Protein AF-A0A942H7T2-F1 (afdb_monomer_lite)

pLDDT: mean 73.21, std 18.96, range [24.42, 98.06]

Foldseek 3Di:
DDDPPPPPPQPADDDADDQDDPVQLQQAADFDDFDKAWAKEFAAEQAWKDWWWGHNNRHTDDDPDTAGHGGMDIDIDGARTKTFIAGPPVRRGQHIDGGHNSRRYYYGHYHDDDDDDDDDDDDDDDDDDDDDDDQDDADDDQEPQAKASHKADAPRWHAAPQNQKTWHCYPQQKTFIAGNVRHGFFICVVPFVVSSQFDIWGQHQQFKIFTAGPVRHTRDIFDFHTHGTWTWHQAPQRKIFTAHPVGFTRGIRVRDRDGFDAQQDLDACWDWDDAAPQFDGWTFHVVQTEIETEHPPDDSSNVSSLRSVVVVQLVFFAPLQRSVLQRQAYEYEYAPDFPVSVCPGPVNVPDDDDPVSRWPLVQCADADQRYTGHYCLLDQDAQRWDDDVVGDDTRRRGHHCLRSQLSVQLNSCNRPPVVPQCVQQPDPDHSSSSRSVLRSVQQRHTDDDHDPVSVVVVVNGGVHYHHHGSPNRDD

Secondary structure (DSSP, 8-state):
-----------------PPPPHHHHT-----SSS-EEEEEEEEESSS-EEEEEB-TTSPBPP---EE-TT-EEEEEEETT-EEEEEETTT--EEEEEE--TT--EEEEEPPPPPPP----PPPPPPPP-----PPPPPP---SSSBPTTEEEPBT-EEE-TTSSEEEEE-TTS-EEEEETT--EEEEGGGT-TTGGGEEEEEEETTTEEEEEETTS-EEEE--S---TT-EEEE-TTS-EEEE-TTS-EEEETTS--SPPEE---SS-S-EE-PPPTT--EEEE-SSS--EEEE-SS--HHHHHHHHHHHHHHHTTB-TTS-GGGGTT-EEEEE-S--HHHHTTSTTTTTS---TT--SGGGGGEEE-SSEEEEEGGGSS-SSEE-S-TT---EE-PPP-SHHHHHHHHHHHHHHHTHHHHHHHS-SSS-HHHHHHHHHHHHTT-SS----HHHHHHHHHHBSS---EE-TT---

Radius of gyration: 29.01 Å; chains: 1; bounding box: 84×55×88 Å

Sequence (475 aa):
MKPIFFALSVVAITVAIGSPTAAQQNVCSKDIDGKEVNLKVVNKTDKPFTVNWVDPQCKEGKSDQQIAPGATFEGVSYNGHAFRVREVGTNRLLQVIVANPSNPVTIVNAAPTAAVRPPSTPPPTPAASPAGRPSPPAVGATKFPIPAGTTLKRGVKYLSSSGNHHLIFADDGNLVVKTKGDQFIWGLNLVSKNFSQSDRVEVLPEGRIAVYDAKGKALWTSSGNPAPNATLNLTFSGVLQLVSATGEILWSSDGILAASLRVFIDKPNAKPCTPEPGWVKCLELPDPTIKIMGSRAVTQSAMNGVANIYTEITKRFGPKYPRSQFNGFKIYLTNGEPWSELRKLSAIAVRPEKPYETSDDFYRGFGGADTLWITEQMICKTGVKTRNETGIIPDNQARTLDQVVHEFGHSIDFKYISDQTMNLFGGAISPVEGFAYGIQFWFGAPGGTLTPKQEAVLKELFTSRATFSCEGYRP

Structure (mmCIF, N/CA/C/O backbone):
data_AF-A0A942H7T2-F1
#
_entry.id   AF-A0A942H7T2-F1
#
loop_
_atom_site.group_PDB
_atom_site.id
_atom_site.type_symbol
_atom_site.label_atom_id
_atom_site.label_alt_id
_atom_site.label_comp_id
_atom_site.label_asym_id
_atom_site.label_entity_id
_atom_site.label_seq_id
_atom_site.pdbx_PDB_ins_code
_atom_site.Cartn_x
_atom_site.Cartn_y
_atom_site.Cartn_z
_atom_site.occupancy
_atom_site.B_iso_or_equiv
_atom_site.auth_seq_id
_atom_site.auth_comp_id
_atom_site.auth_asym_id
_atom_site.auth_atom_id
_atom_site.pdbx_PDB_model_num
ATOM 1 N N . MET A 1 1 ? 43.640 22.413 56.484 1.00 39.12 1 MET A N 1
ATOM 2 C CA . MET A 1 1 ? 42.374 22.611 55.740 1.00 39.12 1 MET A CA 1
ATOM 3 C C . MET A 1 1 ? 41.624 21.285 55.761 1.00 39.12 1 MET A C 1
ATOM 5 O O . MET A 1 1 ? 42.219 20.292 55.368 1.00 39.12 1 MET A O 1
ATOM 9 N N . LYS A 1 2 ? 40.396 21.223 56.297 1.00 26.64 2 LYS A N 1
ATOM 10 C CA . LYS A 1 2 ? 39.568 19.999 56.242 1.00 26.64 2 LYS A CA 1
ATOM 11 C C . LYS A 1 2 ? 38.756 20.009 54.939 1.00 26.64 2 LYS A C 1
ATOM 13 O O . LYS A 1 2 ? 38.276 21.086 54.584 1.00 26.64 2 LYS A O 1
ATOM 18 N N . PRO A 1 3 ? 38.580 18.874 54.240 1.00 26.59 3 PRO A N 1
ATOM 19 C CA . PRO A 1 3 ? 37.720 18.830 53.067 1.00 26.59 3 PRO A CA 1
ATOM 20 C C . PRO A 1 3 ? 36.269 19.017 53.513 1.00 26.59 3 PRO A C 1
ATOM 22 O O . PRO A 1 3 ? 35.734 18.217 54.283 1.00 26.59 3 PRO A O 1
ATOM 25 N N . ILE A 1 4 ? 35.637 20.088 53.036 1.00 25.02 4 ILE A N 1
ATOM 26 C CA . ILE A 1 4 ? 34.194 20.278 53.169 1.00 25.02 4 ILE A CA 1
ATOM 27 C C . ILE A 1 4 ? 33.548 19.313 52.178 1.00 25.02 4 ILE A C 1
ATOM 29 O O . ILE A 1 4 ? 33.371 19.632 51.003 1.00 25.02 4 ILE A O 1
ATOM 33 N N . PHE A 1 5 ? 33.226 18.108 52.646 1.00 25.69 5 PHE A N 1
ATOM 34 C CA . PHE A 1 5 ? 32.309 17.240 51.925 1.00 25.69 5 PHE A CA 1
ATOM 35 C C . PHE A 1 5 ? 30.937 17.910 51.937 1.00 25.69 5 PHE A C 1
ATOM 37 O O . PHE A 1 5 ? 30.231 17.887 52.945 1.00 25.69 5 PHE A O 1
ATOM 44 N N . PHE A 1 6 ? 30.560 18.504 50.804 1.00 24.42 6 PHE A N 1
ATOM 45 C CA . PHE A 1 6 ? 29.162 18.787 50.515 1.00 24.42 6 PHE A CA 1
ATOM 46 C C . PHE A 1 6 ? 28.423 17.449 50.485 1.00 24.42 6 PHE A C 1
ATOM 48 O O . PHE A 1 6 ? 28.433 16.736 49.481 1.00 24.42 6 PHE A O 1
ATOM 55 N N . ALA A 1 7 ? 27.795 17.099 51.607 1.00 25.19 7 ALA A N 1
ATOM 56 C CA . ALA A 1 7 ? 26.774 16.072 51.635 1.00 25.19 7 ALA A CA 1
ATOM 57 C C . ALA A 1 7 ? 25.616 16.576 50.768 1.00 25.19 7 ALA A C 1
ATOM 59 O O . ALA A 1 7 ? 24.799 17.388 51.204 1.00 25.19 7 ALA A O 1
ATOM 60 N N . LEU A 1 8 ? 25.595 16.140 49.509 1.00 25.42 8 LEU A N 1
ATOM 61 C CA . LEU A 1 8 ? 24.497 16.404 48.596 1.00 25.42 8 LEU A CA 1
ATOM 62 C C . LEU A 1 8 ? 23.295 15.596 49.098 1.00 25.42 8 LEU A C 1
ATOM 64 O O . LEU A 1 8 ? 23.118 14.435 48.733 1.00 25.42 8 LEU A O 1
ATOM 68 N N . SER A 1 9 ? 22.511 16.188 50.001 1.00 24.77 9 SER A N 1
ATOM 69 C CA . SER A 1 9 ? 21.274 15.597 50.507 1.00 24.77 9 SER A CA 1
ATOM 70 C C . SER A 1 9 ? 20.309 15.398 49.345 1.00 24.77 9 SER A C 1
ATOM 72 O O . SER A 1 9 ? 19.598 16.321 48.952 1.00 24.77 9 SER A O 1
ATOM 74 N N . VAL A 1 10 ? 20.296 14.189 48.783 1.00 32.25 10 VAL A N 1
ATOM 75 C CA . VAL A 1 10 ? 19.333 13.787 47.758 1.00 32.25 10 VAL A CA 1
ATOM 76 C C . VAL A 1 10 ? 17.954 13.784 48.409 1.00 32.25 10 VAL A C 1
ATOM 78 O O . VAL A 1 10 ? 17.618 12.881 49.177 1.00 32.25 10 VAL A O 1
ATOM 81 N N . VAL A 1 11 ? 17.158 14.815 48.120 1.00 30.56 11 VAL A N 1
ATOM 82 C CA . VAL A 1 11 ? 15.783 14.942 48.610 1.00 30.56 11 VAL A CA 1
ATOM 83 C C . VAL A 1 11 ? 14.908 13.934 47.866 1.00 30.56 11 VAL A C 1
ATOM 85 O O . VAL A 1 11 ? 14.294 14.226 46.844 1.00 30.56 11 VAL A O 1
ATOM 88 N N . ALA A 1 12 ? 14.864 12.705 48.378 1.00 34.78 12 ALA A N 1
ATOM 89 C CA . ALA A 1 12 ? 13.998 11.660 47.856 1.00 34.78 12 ALA A CA 1
ATOM 90 C C . ALA A 1 12 ? 12.530 11.971 48.200 1.00 34.78 12 ALA A C 1
ATOM 92 O O . ALA A 1 12 ? 12.040 11.633 49.281 1.00 34.78 12 ALA A O 1
ATOM 93 N N . ILE A 1 13 ? 11.812 12.613 47.272 1.00 37.62 13 ILE A N 1
ATOM 94 C CA . ILE A 1 13 ? 10.372 12.850 47.421 1.00 37.62 13 ILE A CA 1
ATOM 95 C C . ILE A 1 13 ? 9.653 11.498 47.434 1.00 37.62 13 ILE A C 1
ATOM 97 O O . ILE A 1 13 ? 9.608 10.779 46.435 1.00 37.62 13 ILE A O 1
ATOM 101 N N . THR A 1 14 ? 9.068 11.162 48.582 1.00 34.22 14 THR A N 1
ATOM 102 C CA . THR A 1 14 ? 8.287 9.937 48.766 1.00 34.22 14 THR A CA 1
ATOM 103 C C . THR A 1 14 ? 6.814 10.249 48.526 1.00 34.22 14 THR A C 1
ATOM 105 O O . THR A 1 14 ? 6.159 10.849 49.374 1.00 34.22 14 THR A O 1
ATOM 108 N N . VAL A 1 15 ? 6.286 9.849 47.367 1.00 39.81 15 VAL A N 1
ATOM 109 C CA . VAL A 1 15 ? 4.854 9.964 47.044 1.00 39.81 15 VAL A CA 1
ATOM 110 C C . VAL A 1 15 ? 4.187 8.607 47.278 1.00 39.81 15 VAL A C 1
ATOM 112 O O . VAL A 1 15 ? 4.635 7.590 46.749 1.00 39.81 15 VAL A O 1
ATOM 115 N N . ALA A 1 16 ? 3.124 8.575 48.084 1.00 35.59 16 ALA A N 1
ATOM 116 C CA . ALA A 1 16 ? 2.283 7.388 48.236 1.00 35.59 16 ALA A CA 1
ATOM 117 C C . ALA A 1 16 ? 1.338 7.251 47.028 1.00 35.59 16 ALA A C 1
ATOM 119 O O . ALA A 1 16 ? 0.825 8.258 46.536 1.00 35.59 16 ALA A O 1
ATOM 120 N N . ILE A 1 17 ? 1.077 6.023 46.556 1.00 46.84 17 ILE A N 1
ATOM 121 C CA . ILE A 1 17 ? 0.193 5.810 45.398 1.00 46.84 17 ILE A CA 1
ATOM 122 C C . ILE A 1 17 ? -1.268 6.106 45.772 1.00 46.84 17 ILE A C 1
ATOM 124 O O . ILE A 1 17 ? -2.010 5.229 46.212 1.00 46.84 17 ILE A O 1
ATOM 128 N N . GLY A 1 18 ? -1.704 7.331 45.489 1.00 41.47 18 GLY A N 1
ATOM 129 C CA . GLY A 1 18 ? -3.031 7.557 44.926 1.00 41.47 18 GLY A CA 1
ATOM 130 C C . GLY A 1 18 ? -2.991 7.293 43.418 1.00 41.47 18 GLY A C 1
ATOM 131 O O . GLY A 1 18 ? -1.962 7.513 42.780 1.00 41.47 18 GLY A O 1
ATOM 132 N N . SER A 1 19 ? -4.099 6.837 42.823 1.00 45.25 19 SER A N 1
ATOM 133 C CA . SER A 1 19 ? -4.188 6.783 41.354 1.00 45.25 19 SER A CA 1
ATOM 134 C C . SER A 1 19 ? -4.001 8.203 40.799 1.00 45.25 19 SER A C 1
ATOM 136 O O . SER A 1 19 ? -4.727 9.095 41.249 1.00 45.25 19 SER A O 1
ATOM 138 N N . PRO A 1 20 ? -3.058 8.452 39.867 1.00 48.50 20 PRO A N 1
ATOM 139 C CA . PRO A 1 20 ? -2.760 9.807 39.415 1.00 48.50 20 PRO A CA 1
ATOM 140 C C . PRO A 1 20 ? -4.016 10.451 38.830 1.00 48.50 20 PRO A C 1
ATOM 142 O O . PRO A 1 20 ? -4.708 9.851 38.003 1.00 48.50 20 PRO A O 1
ATOM 145 N N . THR A 1 21 ? -4.316 11.670 39.275 1.00 44.97 21 THR A N 1
ATOM 146 C CA . THR A 1 21 ? -5.516 12.409 38.858 1.00 44.97 21 THR A CA 1
ATOM 147 C C . THR A 1 21 ? -5.516 12.652 37.347 1.00 44.97 21 THR A C 1
ATOM 149 O O . THR A 1 21 ? -4.459 12.686 36.716 1.00 44.97 21 THR A O 1
ATOM 152 N N . ALA A 1 22 ? -6.688 12.870 36.743 1.00 40.97 22 ALA A N 1
ATOM 153 C CA . ALA A 1 22 ? -6.800 13.087 35.294 1.00 40.97 22 ALA A CA 1
ATOM 154 C C . ALA A 1 22 ? -5.905 14.238 34.774 1.00 40.97 22 ALA A C 1
ATOM 156 O O . ALA A 1 22 ? -5.401 14.165 33.656 1.00 40.97 22 ALA A O 1
ATOM 157 N N . ALA A 1 23 ? -5.645 15.256 35.603 1.00 38.06 23 ALA A N 1
ATOM 158 C CA . ALA A 1 23 ? -4.698 16.329 35.301 1.00 38.06 23 ALA A CA 1
ATOM 159 C C . ALA A 1 23 ? -3.234 15.844 35.257 1.00 38.06 23 ALA A C 1
ATOM 161 O O . ALA A 1 23 ? -2.486 16.226 34.364 1.00 38.06 23 ALA A O 1
ATOM 162 N N . GLN A 1 24 ? -2.829 14.961 36.177 1.00 46.41 24 GLN A N 1
ATOM 163 C CA . GLN A 1 24 ? -1.470 14.404 36.239 1.00 46.41 24 GLN A CA 1
ATOM 164 C C . GLN A 1 24 ? -1.191 13.381 35.127 1.00 46.41 24 GLN A C 1
ATOM 166 O O . GLN A 1 24 ? -0.054 13.253 34.684 1.00 46.41 24 GLN A O 1
ATOM 171 N N . GLN A 1 25 ? -2.211 12.670 34.635 1.00 53.34 25 GLN A N 1
ATOM 172 C CA . GLN A 1 25 ? -2.051 11.719 33.523 1.00 53.34 25 GLN A CA 1
ATOM 173 C C . GLN A 1 25 ? -1.730 12.415 32.187 1.00 53.34 25 GLN A C 1
ATOM 175 O O . GLN A 1 25 ? -1.065 11.828 31.330 1.00 53.34 25 GLN A O 1
ATOM 180 N N . ASN A 1 26 ? -2.158 13.671 32.033 1.00 61.78 26 ASN A N 1
ATOM 181 C CA . ASN A 1 26 ? -1.978 14.490 30.833 1.00 61.78 26 ASN A CA 1
ATOM 182 C C . ASN A 1 26 ? -0.730 15.392 30.887 1.00 61.78 26 ASN A C 1
ATOM 184 O O . ASN A 1 26 ? -0.653 16.358 30.137 1.00 61.78 26 ASN A O 1
ATOM 188 N N . VAL A 1 27 ? 0.249 15.104 31.750 1.00 70.81 27 VAL A N 1
ATOM 189 C CA . VAL A 1 27 ? 1.543 15.802 31.705 1.00 70.81 27 VAL A CA 1
ATOM 190 C C . VAL A 1 27 ? 2.332 15.315 30.486 1.00 70.81 27 VAL A C 1
ATOM 192 O O . VAL A 1 27 ? 2.527 14.112 30.299 1.00 70.81 27 VAL A O 1
ATOM 195 N N . CYS A 1 28 ? 2.745 16.264 29.651 1.00 78.75 28 CYS A N 1
ATOM 196 C CA . CYS A 1 28 ? 3.434 16.054 28.379 1.00 78.75 28 CYS A CA 1
ATOM 197 C C . CYS A 1 28 ? 4.862 16.586 28.487 1.00 78.75 28 CYS A C 1
ATOM 199 O O . CYS A 1 28 ? 5.133 17.473 29.300 1.00 78.75 28 CYS A O 1
ATOM 201 N N . SER A 1 29 ? 5.768 16.076 27.659 1.00 84.50 29 SER A N 1
ATOM 202 C CA . SER A 1 29 ? 7.163 16.508 27.709 1.00 84.50 29 SER A CA 1
ATOM 203 C C . SER A 1 29 ? 7.340 17.914 27.171 1.00 84.50 29 SER A C 1
ATOM 205 O O . SER A 1 29 ? 6.975 18.207 26.037 1.00 84.50 29 SER A O 1
ATOM 207 N N . LYS A 1 30 ? 7.963 18.785 27.954 1.00 79.31 30 LYS A N 1
ATOM 208 C CA . LYS A 1 30 ? 8.326 20.123 27.502 1.00 79.31 30 LYS A CA 1
ATOM 209 C C . LYS A 1 30 ? 9.809 20.303 27.734 1.00 79.31 30 LYS A C 1
ATOM 211 O O . LYS A 1 30 ? 10.250 20.154 28.862 1.00 79.31 30 LYS A O 1
ATOM 216 N N . ASP A 1 31 ? 10.560 20.625 26.689 1.00 74.94 31 ASP A N 1
ATOM 217 C CA . ASP A 1 31 ? 11.926 21.089 26.895 1.00 74.94 31 ASP A CA 1
ATOM 218 C C . ASP A 1 31 ? 11.871 22.469 27.568 1.00 74.94 31 ASP A C 1
ATOM 220 O O . ASP A 1 31 ? 11.201 23.385 27.075 1.00 74.94 31 ASP A O 1
ATOM 224 N N . ILE A 1 32 ? 12.465 22.572 28.757 1.00 70.69 32 ILE A N 1
ATOM 225 C CA . ILE A 1 32 ? 12.426 23.779 29.590 1.00 70.69 32 ILE A CA 1
ATOM 226 C C . ILE A 1 32 ? 13.629 24.681 29.306 1.00 70.69 32 ILE A C 1
ATOM 228 O O . ILE A 1 32 ? 13.464 25.899 29.247 1.00 70.69 32 ILE A O 1
ATOM 232 N N . ASP A 1 33 ? 14.824 24.105 29.159 1.00 68.06 33 ASP A N 1
ATOM 233 C CA . ASP A 1 33 ? 16.080 24.853 29.004 1.00 68.06 33 ASP A CA 1
ATOM 234 C C . ASP A 1 33 ? 17.197 24.101 28.250 1.00 68.06 33 ASP A C 1
ATOM 236 O O . ASP A 1 33 ? 18.354 24.520 28.305 1.00 68.06 33 ASP A O 1
ATOM 240 N N . GLY A 1 34 ? 16.881 23.001 27.556 1.00 63.09 34 GLY A N 1
ATOM 241 C CA . GLY A 1 34 ? 17.822 22.213 26.755 1.00 63.09 34 GLY A CA 1
ATOM 242 C C . GLY A 1 34 ? 18.879 21.450 27.559 1.00 63.09 34 GLY A C 1
ATOM 243 O O . GLY A 1 34 ? 19.778 20.854 26.968 1.00 63.09 34 GLY A O 1
ATOM 244 N N . LYS A 1 35 ? 18.819 21.475 28.899 1.00 66.44 35 LYS A N 1
ATOM 245 C CA . LYS A 1 35 ? 19.825 20.832 29.753 1.00 66.44 35 LYS A CA 1
ATOM 246 C C . LYS A 1 35 ? 19.535 19.359 29.968 1.00 66.44 35 LYS A C 1
ATOM 248 O O . LYS A 1 35 ? 18.402 18.969 30.260 1.00 66.44 35 LYS A O 1
ATOM 253 N N . GLU A 1 36 ? 20.597 18.564 29.921 1.00 65.00 36 GLU A N 1
ATOM 254 C CA . GLU A 1 36 ? 20.534 17.148 30.255 1.00 65.00 36 GLU A CA 1
ATOM 255 C C . GLU A 1 36 ? 20.285 16.918 31.756 1.00 65.00 36 GLU A C 1
ATOM 257 O O . GLU A 1 36 ? 20.769 17.647 32.625 1.00 65.00 36 GLU A O 1
ATOM 262 N N . VAL A 1 37 ? 19.520 15.870 32.060 1.00 67.56 37 VAL A N 1
ATOM 263 C CA . VAL A 1 37 ? 19.179 15.400 33.403 1.00 67.56 37 VAL A CA 1
ATOM 264 C C . VAL A 1 37 ? 19.418 13.897 33.463 1.00 67.56 37 VAL A C 1
ATOM 266 O O . VAL A 1 37 ? 18.807 13.128 32.720 1.00 67.56 37 VAL A O 1
ATOM 269 N N . ASN A 1 38 ? 20.264 13.474 34.399 1.00 66.88 38 ASN A N 1
ATOM 270 C CA . ASN A 1 38 ? 20.463 12.065 34.727 1.00 66.88 38 ASN A CA 1
ATOM 271 C C . ASN A 1 38 ? 19.308 11.590 35.616 1.00 66.88 38 ASN A C 1
ATOM 273 O O . ASN A 1 38 ? 19.302 11.855 36.818 1.00 66.88 38 ASN A O 1
ATOM 277 N N . LEU A 1 39 ? 18.321 10.919 35.025 1.00 78.81 39 LEU A N 1
ATOM 278 C CA . LEU A 1 39 ? 17.149 10.406 35.727 1.00 78.81 39 LEU A CA 1
ATOM 279 C C . LEU A 1 39 ? 17.437 9.017 36.312 1.00 78.81 39 LEU A C 1
ATOM 281 O O . LEU A 1 39 ? 17.854 8.109 35.593 1.00 78.81 39 LEU A O 1
ATOM 285 N N . LYS A 1 40 ? 17.135 8.837 37.600 1.00 72.00 40 LYS A N 1
ATOM 286 C CA . LYS A 1 40 ? 17.120 7.541 38.287 1.00 72.00 40 LYS A CA 1
ATOM 287 C C . LYS A 1 40 ? 15.722 7.229 38.820 1.00 72.00 40 LYS A C 1
ATOM 289 O O . LYS A 1 40 ? 15.141 8.048 39.532 1.00 72.00 40 LYS A O 1
ATOM 294 N N . VAL A 1 41 ? 15.183 6.048 38.514 1.00 78.19 41 VAL A N 1
ATOM 295 C CA . VAL A 1 41 ? 13.865 5.591 38.996 1.00 78.19 41 VAL A CA 1
ATOM 296 C C . VAL A 1 41 ? 14.006 4.244 39.699 1.00 78.19 41 VAL A C 1
ATOM 298 O O . VAL A 1 41 ? 14.322 3.241 39.062 1.00 78.19 41 VAL A O 1
ATOM 301 N N . VAL A 1 42 ? 13.776 4.219 41.013 1.00 74.31 42 VAL A N 1
ATOM 302 C CA . VAL A 1 42 ? 13.950 3.029 41.865 1.00 74.31 42 VAL A CA 1
ATOM 303 C C . VAL A 1 42 ? 12.623 2.290 42.031 1.00 74.31 42 VAL A C 1
ATOM 305 O O . VAL A 1 42 ? 11.633 2.887 42.469 1.00 74.31 42 VAL A O 1
ATOM 308 N N . ASN A 1 43 ? 12.604 0.988 41.739 1.00 84.38 43 ASN A N 1
ATOM 309 C CA . ASN A 1 43 ? 11.434 0.141 41.948 1.00 84.38 43 ASN A CA 1
ATOM 310 C C . ASN A 1 43 ? 11.378 -0.404 43.386 1.00 84.38 43 ASN A C 1
ATOM 312 O O . ASN A 1 43 ? 12.149 -1.285 43.757 1.00 84.38 43 ASN A O 1
ATOM 316 N N . LYS A 1 44 ? 10.431 0.088 44.192 1.00 76.12 44 LYS A N 1
ATOM 317 C CA . LYS A 1 44 ? 10.049 -0.462 45.507 1.00 76.12 44 LYS A CA 1
ATOM 318 C C . LYS A 1 44 ? 8.620 -1.028 45.513 1.00 76.12 44 LYS A C 1
ATOM 320 O O . LYS A 1 44 ? 7.954 -1.053 46.549 1.00 76.12 44 LYS A O 1
ATOM 325 N N . THR A 1 45 ? 8.130 -1.451 44.352 1.00 79.06 45 THR A N 1
ATOM 326 C CA . THR A 1 45 ? 6.911 -2.258 44.220 1.00 79.06 45 THR A CA 1
ATOM 327 C C . THR A 1 45 ? 7.254 -3.751 44.270 1.00 79.06 45 THR A C 1
ATOM 329 O O . THR A 1 45 ? 8.421 -4.133 44.206 1.00 79.06 45 THR A O 1
ATOM 332 N N . ASP A 1 46 ? 6.238 -4.602 44.376 1.00 80.69 46 ASP A N 1
ATOM 333 C CA . ASP A 1 46 ? 6.340 -6.065 44.348 1.00 80.69 46 ASP A CA 1
ATOM 334 C C . ASP A 1 46 ? 6.454 -6.651 42.925 1.00 80.69 46 ASP A C 1
ATOM 336 O O . ASP A 1 46 ? 6.658 -7.855 42.768 1.00 80.69 46 ASP A O 1
ATOM 340 N N . LYS A 1 47 ? 6.342 -5.821 41.876 1.00 76.25 47 LYS A N 1
ATOM 341 C CA . LYS A 1 47 ? 6.294 -6.253 40.469 1.00 76.25 47 LYS A CA 1
ATOM 342 C C . LYS A 1 47 ? 7.250 -5.463 39.571 1.00 76.25 47 LYS A C 1
ATOM 344 O O . LYS A 1 47 ? 7.618 -4.336 39.896 1.00 76.25 47 LYS A O 1
ATOM 349 N N . PRO A 1 48 ? 7.656 -6.005 38.412 1.00 73.25 48 PRO A N 1
ATOM 350 C CA . PRO A 1 48 ? 8.394 -5.222 37.432 1.00 73.25 48 PRO A CA 1
ATOM 351 C C . PRO A 1 48 ? 7.535 -4.100 36.821 1.00 73.25 48 PRO A C 1
ATOM 353 O O . PRO A 1 48 ? 6.327 -4.257 36.631 1.00 73.25 48 PRO A O 1
ATOM 356 N N . PHE A 1 49 ? 8.165 -2.979 36.466 1.00 89.94 49 PHE A N 1
ATOM 357 C CA . PHE A 1 49 ? 7.543 -1.902 35.683 1.00 89.94 49 PHE A CA 1
ATOM 358 C C . PHE A 1 49 ? 8.422 -1.457 34.512 1.00 89.94 49 PHE A C 1
ATOM 360 O O . PHE A 1 49 ? 9.629 -1.677 34.533 1.00 89.94 49 PHE A O 1
ATOM 367 N N . THR A 1 50 ? 7.850 -0.787 33.513 1.00 84.12 50 THR A N 1
ATOM 368 C CA . THR A 1 50 ? 8.612 -0.052 32.489 1.00 84.12 50 THR A CA 1
ATOM 369 C C . THR A 1 50 ? 8.588 1.447 32.787 1.00 84.12 50 THR A C 1
ATOM 371 O O . THR A 1 50 ? 7.630 1.961 33.371 1.00 84.12 50 THR A O 1
ATOM 374 N N . VAL A 1 51 ? 9.645 2.161 32.391 1.00 82.81 51 VAL A N 1
ATOM 375 C CA . VAL A 1 51 ? 9.698 3.632 32.416 1.00 82.81 51 VAL A CA 1
ATOM 376 C C . VAL A 1 51 ? 9.542 4.116 30.977 1.00 82.81 51 VAL A C 1
ATOM 378 O O . VAL A 1 51 ? 10.487 4.104 30.191 1.00 82.81 51 VAL A O 1
ATOM 381 N N . ASN A 1 52 ? 8.316 4.476 30.608 1.00 83.88 52 ASN A N 1
ATOM 382 C CA . ASN A 1 52 ? 7.954 4.871 29.252 1.00 83.88 52 ASN A CA 1
ATOM 383 C C . ASN A 1 52 ? 8.134 6.377 29.075 1.00 83.88 52 ASN A C 1
ATOM 385 O O . ASN A 1 52 ? 7.592 7.150 29.862 1.00 83.88 52 ASN A O 1
ATOM 389 N N . TRP A 1 53 ? 8.843 6.811 28.038 1.00 76.38 53 TRP A N 1
ATOM 390 C CA . TRP A 1 53 ? 8.918 8.232 27.698 1.00 76.38 53 TRP A CA 1
ATOM 391 C C . TRP A 1 53 ? 7.580 8.747 27.146 1.00 76.38 53 TRP A C 1
ATOM 393 O O . TRP A 1 53 ? 6.782 7.988 26.588 1.00 76.38 53 TRP A O 1
ATOM 403 N N . VAL A 1 54 ? 7.323 10.042 27.304 1.00 83.75 54 VAL A N 1
ATOM 404 C CA . VAL A 1 54 ? 6.153 10.734 26.750 1.00 83.75 54 VAL A CA 1
ATOM 405 C C . VAL A 1 54 ? 6.647 11.809 25.783 1.00 83.75 54 VAL A C 1
ATOM 407 O O . VAL A 1 54 ? 7.655 12.452 26.052 1.00 83.75 54 VAL A O 1
ATOM 410 N N . ASP A 1 55 ? 5.971 12.033 24.661 1.00 71.38 55 ASP A N 1
ATOM 411 C CA . ASP A 1 55 ? 6.331 13.103 23.723 1.00 71.38 55 ASP A CA 1
ATOM 412 C C . ASP A 1 55 ? 5.690 14.464 24.106 1.00 71.38 55 ASP A C 1
ATOM 414 O O . ASP A 1 55 ? 4.853 14.544 25.021 1.00 71.38 55 ASP A O 1
ATOM 418 N N . PRO A 1 56 ? 6.073 15.575 23.447 1.00 72.25 56 PRO A N 1
ATOM 419 C CA . PRO A 1 56 ? 5.435 16.877 23.660 1.00 72.25 56 PRO A CA 1
ATOM 420 C C . PRO A 1 56 ? 3.956 16.943 23.267 1.00 72.25 56 PRO A C 1
ATOM 422 O O . PRO A 1 56 ? 3.242 17.848 23.693 1.00 72.25 56 PRO A O 1
ATOM 425 N N . GLN A 1 57 ? 3.476 15.965 22.499 1.00 75.94 57 GLN A N 1
ATOM 426 C CA . GLN A 1 57 ? 2.079 15.756 22.126 1.00 75.94 57 GLN A CA 1
ATOM 427 C C . GLN A 1 57 ? 1.363 14.787 23.094 1.00 75.94 57 GLN A C 1
ATOM 429 O O . GLN A 1 57 ? 0.264 14.305 22.811 1.00 75.94 57 GLN A O 1
ATOM 434 N N . CYS A 1 58 ? 1.955 14.543 24.273 1.00 68.06 58 CYS A N 1
ATOM 435 C CA . CYS A 1 58 ? 1.407 13.763 25.386 1.00 68.06 58 CYS A CA 1
ATOM 436 C C . CYS A 1 58 ? 1.262 12.252 25.110 1.00 68.06 58 CYS A C 1
ATOM 438 O O . CYS A 1 58 ? 0.676 11.523 25.927 1.00 68.06 58 CYS A O 1
ATOM 440 N N . LYS A 1 59 ? 1.787 11.761 23.981 1.00 76.81 59 LYS A N 1
ATOM 441 C CA . LYS A 1 59 ? 1.748 10.358 23.558 1.00 76.81 59 LYS A CA 1
ATOM 442 C C . LYS A 1 59 ? 2.842 9.576 24.272 1.00 76.81 59 LYS A C 1
ATOM 444 O O . LYS A 1 59 ? 3.977 10.016 24.380 1.00 76.81 59 LYS A O 1
ATOM 449 N N . GLU A 1 60 ? 2.491 8.401 24.772 1.00 78.94 60 GLU A N 1
ATOM 450 C CA . GLU A 1 60 ? 3.435 7.502 25.436 1.00 78.94 60 GLU A CA 1
ATOM 451 C C . GLU A 1 60 ? 4.168 6.656 24.393 1.00 78.94 60 GLU A C 1
ATOM 453 O O . GLU A 1 60 ? 3.531 5.927 23.625 1.00 78.94 60 GLU A O 1
ATOM 458 N N . GLY A 1 61 ? 5.496 6.745 24.364 1.00 66.31 61 GLY A N 1
ATOM 459 C CA . GLY A 1 61 ? 6.331 5.747 23.710 1.00 66.31 61 GLY A CA 1
ATOM 460 C C . GLY A 1 61 ? 6.372 4.462 24.537 1.00 66.31 61 GLY A C 1
ATOM 461 O O . GLY A 1 61 ? 6.108 4.473 25.735 1.00 66.31 61 GLY A O 1
ATOM 462 N N . LYS A 1 62 ? 6.701 3.329 23.918 1.00 60.91 62 LYS A N 1
ATOM 463 C CA . LYS A 1 62 ? 6.912 2.077 24.658 1.00 60.91 62 LYS A CA 1
ATOM 464 C C . LYS A 1 62 ? 8.383 1.943 25.035 1.00 60.91 62 LYS A C 1
ATOM 466 O O . LYS A 1 62 ? 9.245 2.240 24.213 1.00 60.91 62 LYS A O 1
ATOM 471 N N . SER A 1 63 ? 8.647 1.497 26.259 1.00 67.44 63 SER A N 1
ATOM 472 C CA . SER A 1 63 ? 9.950 0.983 26.673 1.00 67.44 63 SER A CA 1
ATOM 473 C C . SER A 1 63 ? 9.833 -0.519 26.892 1.00 67.44 63 SER A C 1
ATOM 475 O O . SER A 1 63 ? 8.976 -0.964 27.655 1.00 67.44 63 SER A O 1
ATOM 477 N N . ASP A 1 64 ? 10.697 -1.292 26.237 1.00 60.53 64 ASP A N 1
ATOM 478 C CA . ASP A 1 64 ? 10.774 -2.745 26.420 1.00 60.53 64 ASP A CA 1
ATOM 479 C C . ASP A 1 64 ? 11.628 -3.124 27.650 1.00 60.53 64 ASP A C 1
ATOM 481 O O . ASP A 1 64 ? 11.659 -4.281 28.071 1.00 60.53 64 ASP A O 1
ATOM 485 N N . GLN A 1 65 ? 12.299 -2.142 28.270 1.00 64.88 65 GLN A N 1
ATOM 486 C CA . GLN A 1 65 ? 13.119 -2.338 29.461 1.00 64.88 65 GLN A CA 1
ATOM 487 C C . GLN A 1 65 ? 12.243 -2.445 30.718 1.00 64.88 65 GLN A C 1
ATOM 489 O O . GLN A 1 65 ? 11.665 -1.464 31.194 1.00 64.88 65 GLN A O 1
ATOM 494 N N . GLN A 1 66 ? 12.189 -3.652 31.282 1.00 86.12 66 GLN A N 1
ATOM 495 C CA . GLN A 1 66 ? 11.497 -3.941 32.535 1.00 86.12 66 GLN A CA 1
ATOM 496 C C . GLN A 1 66 ? 12.449 -3.801 33.729 1.00 86.12 66 GLN A C 1
ATOM 498 O O . GLN A 1 66 ? 13.534 -4.379 33.753 1.00 86.12 66 GLN A O 1
ATOM 503 N N . ILE A 1 67 ? 12.022 -3.054 34.742 1.00 82.38 67 ILE A N 1
ATOM 504 C CA . ILE A 1 67 ? 12.769 -2.770 35.967 1.00 82.38 67 ILE A CA 1
ATOM 505 C C . ILE A 1 67 ? 12.207 -3.653 37.072 1.00 82.38 67 ILE A C 1
ATOM 507 O O . ILE A 1 67 ? 11.090 -3.426 37.538 1.00 82.38 67 ILE A O 1
ATOM 511 N N . ALA A 1 68 ? 12.956 -4.680 37.470 1.00 74.38 68 ALA A N 1
ATOM 512 C CA . ALA A 1 68 ? 12.551 -5.623 38.512 1.00 74.38 68 ALA A CA 1
ATOM 513 C C . ALA A 1 68 ? 12.399 -4.952 39.899 1.00 74.38 68 ALA A C 1
ATOM 515 O O . ALA A 1 68 ? 12.999 -3.901 40.136 1.00 74.38 68 ALA A O 1
ATOM 516 N N . PRO A 1 69 ? 11.636 -5.547 40.837 1.00 80.31 69 PRO A N 1
ATOM 517 C CA . PRO A 1 69 ? 11.609 -5.123 42.239 1.00 80.31 69 PRO A CA 1
ATOM 518 C C . PRO A 1 69 ? 13.015 -4.971 42.831 1.00 80.31 69 PRO A C 1
ATOM 520 O O . PRO A 1 69 ? 13.866 -5.843 42.666 1.00 80.31 69 PRO A O 1
ATOM 523 N N . GLY A 1 70 ? 13.272 -3.850 43.505 1.00 62.28 70 GLY A N 1
ATOM 524 C CA . GLY A 1 70 ? 14.579 -3.493 44.066 1.00 62.28 70 GLY A CA 1
ATOM 525 C C . GLY A 1 70 ? 15.593 -2.920 43.066 1.00 62.28 70 GLY A C 1
ATOM 526 O O . GLY A 1 70 ? 16.599 -2.363 43.501 1.00 62.28 70 GLY A O 1
ATOM 527 N N . ALA A 1 71 ? 15.347 -3.011 41.754 1.00 60.97 71 ALA A N 1
ATOM 528 C CA . ALA A 1 71 ? 16.239 -2.476 40.727 1.00 60.97 71 ALA A CA 1
ATOM 529 C C . ALA A 1 71 ? 15.982 -0.985 40.433 1.00 60.97 71 ALA A C 1
ATOM 531 O O . ALA A 1 71 ? 14.919 -0.432 40.735 1.00 60.97 71 ALA A O 1
ATOM 532 N N . THR A 1 72 ? 16.961 -0.346 39.792 1.00 69.94 72 THR A N 1
ATOM 533 C CA . THR A 1 72 ? 16.927 1.073 39.416 1.00 69.94 72 THR A CA 1
ATOM 534 C C . THR A 1 72 ? 17.080 1.219 37.906 1.00 69.94 72 THR A C 1
ATOM 536 O O . THR A 1 72 ? 18.014 0.677 37.320 1.00 69.94 72 THR A O 1
ATOM 539 N N . PHE A 1 73 ? 16.182 1.975 37.277 1.00 74.19 73 PHE A N 1
ATOM 540 C CA . PHE A 1 73 ? 16.390 2.526 35.938 1.00 74.19 73 PHE A CA 1
ATOM 541 C C . PHE A 1 73 ? 17.302 3.745 36.040 1.00 74.19 73 PHE A C 1
ATOM 543 O O . PHE A 1 73 ? 17.017 4.632 36.844 1.00 74.19 73 PHE A O 1
ATOM 550 N N . GLU A 1 74 ? 18.342 3.821 35.215 1.00 71.31 74 GLU A N 1
ATOM 551 C CA . GLU A 1 74 ? 19.171 5.018 35.057 1.00 71.31 74 GLU A CA 1
ATOM 552 C C . GLU A 1 74 ? 19.238 5.392 33.575 1.00 71.31 74 GLU A C 1
ATOM 554 O O . GLU A 1 74 ? 19.454 4.524 32.729 1.00 71.31 74 GLU A O 1
ATOM 559 N N . GLY A 1 75 ? 19.056 6.673 33.254 1.00 58.72 75 GLY A N 1
ATOM 560 C CA . GLY A 1 75 ? 19.116 7.158 31.877 1.00 58.72 75 GLY A CA 1
ATOM 561 C C . GLY A 1 75 ? 19.314 8.668 31.789 1.00 58.72 75 GLY A C 1
ATOM 562 O O . GLY A 1 75 ? 18.860 9.420 32.654 1.00 58.72 75 GLY A O 1
ATOM 563 N N . VAL A 1 76 ? 19.988 9.114 30.729 1.00 56.84 76 VAL A N 1
ATOM 564 C CA . VAL A 1 76 ? 20.141 10.539 30.411 1.00 56.84 76 VAL A CA 1
ATOM 565 C C . VAL A 1 76 ? 18.909 11.006 29.640 1.00 56.84 76 VAL A C 1
ATOM 567 O O . VAL A 1 76 ? 18.419 10.322 28.741 1.00 56.84 76 VAL A O 1
ATOM 570 N N . SER A 1 77 ? 18.379 12.164 30.010 1.00 75.25 77 SER A N 1
ATOM 571 C CA . SER A 1 77 ? 17.248 12.801 29.342 1.00 75.25 77 SER A CA 1
ATOM 572 C C . SER A 1 77 ? 17.371 14.322 29.436 1.00 75.25 77 SER A C 1
ATOM 574 O O . SER A 1 77 ? 18.449 14.801 29.754 1.00 75.25 77 SER A O 1
ATOM 576 N N . TYR A 1 78 ? 16.310 15.089 29.178 1.00 67.00 78 TYR A N 1
ATOM 577 C CA . TYR A 1 78 ? 16.331 16.554 29.267 1.00 67.00 78 TYR A CA 1
ATOM 578 C C . TYR A 1 78 ? 15.326 17.102 30.291 1.00 67.00 78 TYR A C 1
ATOM 580 O O . TYR A 1 78 ? 14.338 16.454 30.648 1.00 67.00 78 TYR A O 1
ATOM 588 N N . ASN A 1 79 ? 15.599 18.306 30.791 1.00 78.44 79 ASN A N 1
ATOM 589 C CA . ASN A 1 79 ? 14.794 18.989 31.799 1.00 78.44 79 ASN A CA 1
ATOM 590 C C . ASN A 1 79 ? 13.362 19.261 31.300 1.00 78.44 79 ASN A C 1
ATOM 592 O O . ASN A 1 79 ? 13.161 19.942 30.295 1.00 78.44 79 ASN A O 1
ATOM 596 N N . GLY A 1 80 ? 12.369 18.731 32.019 1.00 63.66 80 GLY A N 1
ATOM 597 C CA . GLY A 1 80 ? 10.952 18.790 31.656 1.00 63.66 80 GLY A CA 1
ATOM 598 C C . GLY A 1 80 ? 10.446 17.639 30.772 1.00 63.66 80 GLY A C 1
ATOM 599 O O . GLY A 1 80 ? 9.259 17.607 30.432 1.00 63.66 80 GLY A O 1
ATOM 600 N N . HIS A 1 81 ? 11.290 16.654 30.439 1.00 75.94 81 HIS A N 1
ATOM 601 C CA . HIS A 1 81 ? 10.843 15.416 29.796 1.00 75.94 81 HIS A CA 1
ATOM 602 C C . HIS A 1 81 ? 10.025 14.556 30.777 1.00 75.94 81 HIS A C 1
ATOM 604 O O . HIS A 1 81 ? 10.456 14.260 31.895 1.00 75.94 81 HIS A O 1
ATOM 610 N N . ALA A 1 82 ? 8.819 14.182 30.362 1.00 82.62 82 ALA A N 1
ATOM 611 C CA . ALA A 1 82 ? 7.857 13.412 31.128 1.00 82.62 82 ALA A CA 1
ATOM 612 C C . ALA A 1 82 ? 7.951 11.912 30.809 1.00 82.62 82 ALA A C 1
ATOM 614 O O . ALA A 1 82 ? 8.148 11.496 29.668 1.00 82.62 82 ALA A O 1
ATOM 615 N N . PHE A 1 83 ? 7.748 11.094 31.836 1.00 85.50 83 PHE A N 1
ATOM 616 C CA . PHE A 1 83 ? 7.759 9.641 31.773 1.00 85.50 83 PHE A CA 1
ATOM 617 C C . PHE A 1 83 ? 6.541 9.065 32.500 1.00 85.50 83 PHE A C 1
ATOM 619 O O . PHE A 1 83 ? 6.099 9.585 33.526 1.00 85.50 83 PHE A O 1
ATOM 626 N N . ARG A 1 84 ? 6.012 7.952 31.997 1.00 87.12 84 ARG A N 1
ATOM 627 C CA . ARG A 1 84 ? 4.925 7.175 32.597 1.00 87.12 84 ARG A CA 1
ATOM 628 C C . ARG A 1 84 ? 5.475 5.828 33.054 1.00 87.12 84 ARG A C 1
ATOM 630 O O . ARG A 1 84 ? 6.017 5.064 32.262 1.00 87.12 84 ARG A O 1
ATOM 637 N N . VAL A 1 85 ? 5.345 5.537 34.344 1.00 84.88 85 VAL A N 1
ATOM 638 C CA . VAL A 1 85 ? 5.770 4.262 34.930 1.00 84.88 85 VAL A CA 1
ATOM 639 C C . VAL A 1 85 ? 4.611 3.272 34.850 1.00 84.88 85 VAL A C 1
ATOM 641 O O . VAL A 1 85 ? 3.545 3.524 35.422 1.00 84.88 85 VAL A O 1
ATOM 644 N N . ARG A 1 86 ? 4.799 2.159 34.134 1.00 82.50 86 ARG A N 1
ATOM 645 C CA . ARG A 1 86 ? 3.754 1.160 33.854 1.00 82.50 86 ARG A CA 1
ATOM 646 C C . ARG A 1 86 ? 4.063 -0.180 34.500 1.00 82.50 86 ARG A C 1
ATOM 648 O O . ARG A 1 86 ? 5.082 -0.781 34.191 1.00 82.50 86 ARG A O 1
ATOM 655 N N . GLU A 1 87 ? 3.162 -0.681 35.340 1.00 82.62 87 GLU A N 1
ATOM 656 C CA . GLU A 1 87 ? 3.235 -2.046 35.878 1.00 82.62 87 GLU A CA 1
ATOM 657 C C . GLU A 1 87 ? 3.210 -3.069 34.727 1.00 82.62 87 GLU A C 1
ATOM 659 O O . GLU A 1 87 ? 2.306 -3.044 33.885 1.00 82.62 87 GLU A O 1
ATOM 664 N N . VAL A 1 88 ? 4.193 -3.970 34.674 1.00 76.19 88 VAL A N 1
ATOM 665 C CA . VAL A 1 88 ? 4.272 -5.007 33.634 1.00 76.19 88 VAL A CA 1
ATOM 666 C C . VAL A 1 88 ? 3.124 -6.009 33.800 1.00 76.19 88 VAL A C 1
ATOM 668 O O . VAL A 1 88 ? 2.689 -6.323 34.906 1.00 76.19 88 VAL A O 1
ATOM 671 N N . GLY A 1 89 ? 2.599 -6.502 32.677 1.00 74.19 89 GLY A N 1
ATOM 672 C CA . GLY A 1 89 ? 1.484 -7.453 32.631 1.00 74.19 89 GLY A CA 1
ATOM 673 C C . GLY A 1 89 ? 0.104 -6.799 32.744 1.00 74.19 89 GLY A C 1
ATOM 674 O O . GLY A 1 89 ? -0.789 -7.153 31.981 1.00 74.19 89 GLY A O 1
ATOM 675 N N . THR A 1 90 ? -0.074 -5.803 33.620 1.00 69.38 90 THR A N 1
ATOM 676 C CA . THR A 1 90 ? -1.349 -5.062 33.748 1.00 69.38 90 THR A CA 1
ATOM 677 C C . THR A 1 90 ? -1.377 -3.747 32.963 1.00 69.38 90 THR A C 1
ATOM 679 O O . THR A 1 90 ? -2.452 -3.201 32.718 1.00 69.38 90 THR A O 1
ATOM 682 N N . ASN A 1 91 ? -0.211 -3.215 32.573 1.00 68.19 91 ASN A N 1
ATOM 683 C CA . ASN A 1 91 ? -0.026 -1.888 31.972 1.00 68.19 91 ASN A CA 1
ATOM 684 C C . ASN A 1 91 ? -0.654 -0.741 32.802 1.00 68.19 91 ASN A C 1
ATOM 686 O O . ASN A 1 91 ? -1.001 0.330 32.284 1.00 68.19 91 ASN A O 1
ATOM 690 N N . ARG A 1 92 ? -0.818 -0.956 34.114 1.00 78.50 92 ARG A N 1
ATOM 691 C CA . ARG A 1 92 ? -1.379 0.031 35.042 1.00 78.50 92 ARG A CA 1
ATOM 692 C C . ARG A 1 92 ? -0.407 1.198 35.190 1.00 78.50 92 ARG A C 1
ATOM 694 O O . ARG A 1 92 ? 0.775 0.986 35.441 1.00 78.50 92 ARG A O 1
ATOM 701 N N . LEU A 1 93 ? -0.900 2.429 35.049 1.00 75.19 93 LEU A N 1
ATOM 702 C CA . LEU A 1 93 ? -0.102 3.625 35.320 1.00 75.19 93 LEU A CA 1
ATOM 703 C C . LEU A 1 93 ? 0.125 3.745 36.830 1.00 75.19 93 LEU A C 1
ATOM 705 O O . LEU A 1 93 ? -0.814 4.020 37.574 1.00 75.19 93 LEU A O 1
ATOM 709 N N . LEU A 1 94 ? 1.364 3.519 37.261 1.00 76.69 94 LEU A N 1
ATOM 710 C CA . LEU A 1 94 ? 1.778 3.616 38.659 1.00 76.69 94 LEU A CA 1
ATOM 711 C C . LEU A 1 94 ? 2.094 5.064 39.035 1.00 76.69 94 LEU A C 1
ATOM 713 O O . LEU A 1 94 ? 1.634 5.552 40.063 1.00 76.69 94 LEU A O 1
ATOM 717 N N . GLN A 1 95 ? 2.858 5.755 38.187 1.00 80.12 95 GLN A N 1
ATOM 718 C CA . GLN A 1 95 ? 3.324 7.114 38.446 1.00 80.12 95 GLN A CA 1
ATOM 719 C C . GLN A 1 95 ? 3.612 7.859 37.138 1.00 80.12 95 GLN A C 1
ATOM 721 O O . GLN A 1 95 ? 3.942 7.249 36.121 1.00 80.12 95 GLN A O 1
ATOM 726 N N . VAL A 1 96 ? 3.511 9.187 37.179 1.00 78.62 96 VAL A N 1
ATOM 727 C CA . VAL A 1 96 ? 4.051 10.086 36.151 1.00 78.62 96 VAL A CA 1
ATOM 728 C C . VAL A 1 96 ? 5.228 10.836 36.768 1.00 78.62 96 VAL A C 1
ATOM 730 O O . VAL A 1 96 ? 5.127 11.326 37.892 1.00 78.62 96 VAL A O 1
ATOM 733 N N . ILE A 1 97 ? 6.348 10.878 36.055 1.00 79.19 97 ILE A N 1
ATOM 734 C CA . ILE A 1 97 ? 7.612 11.489 36.475 1.00 79.19 97 ILE A CA 1
ATOM 735 C C . ILE A 1 97 ? 7.942 12.591 35.470 1.00 79.19 97 ILE A C 1
ATOM 737 O O . ILE A 1 97 ? 7.710 12.413 34.280 1.00 79.19 97 ILE A O 1
ATOM 741 N N . VAL A 1 98 ? 8.493 13.714 35.925 1.00 79.88 98 VAL A N 1
ATOM 742 C CA . VAL A 1 98 ? 9.062 14.748 35.048 1.00 79.88 98 VAL A CA 1
ATOM 743 C C . VAL A 1 98 ? 10.509 14.956 35.469 1.00 79.88 98 VAL A C 1
ATOM 745 O O . VAL A 1 98 ? 10.769 15.239 36.638 1.00 79.88 98 VAL A O 1
ATOM 748 N N . ALA A 1 99 ? 11.447 14.774 34.541 1.00 76.94 99 ALA A N 1
ATOM 749 C CA . ALA A 1 99 ? 12.872 14.920 34.813 1.00 76.94 99 ALA A CA 1
ATOM 750 C C . ALA A 1 99 ? 13.207 16.378 35.166 1.00 76.94 99 ALA A C 1
ATOM 752 O O . ALA A 1 99 ? 12.813 17.301 34.454 1.00 76.94 99 ALA A O 1
ATOM 753 N N . ASN A 1 100 ? 13.930 16.587 36.268 1.00 71.75 100 ASN A N 1
ATOM 754 C CA . ASN A 1 100 ? 14.304 17.909 36.769 1.00 71.75 100 ASN A CA 1
ATOM 755 C C . ASN A 1 100 ? 15.718 17.854 37.397 1.00 71.75 100 ASN A C 1
ATOM 757 O O . ASN A 1 100 ? 15.951 16.974 38.232 1.00 71.75 100 ASN A O 1
ATOM 761 N N . PRO A 1 101 ? 16.645 18.779 37.063 1.00 66.31 101 PRO A N 1
ATOM 762 C CA . PRO A 1 101 ? 18.009 18.800 37.603 1.00 66.31 101 PRO A CA 1
ATOM 763 C C . PRO A 1 101 ? 18.093 18.810 39.137 1.00 66.31 101 PRO A C 1
ATOM 765 O O . PRO A 1 101 ? 19.047 18.285 39.703 1.00 66.31 101 PRO A O 1
ATOM 768 N N . SER A 1 102 ? 17.108 19.405 39.818 1.00 51.19 102 SER A N 1
ATOM 769 C CA . SER A 1 102 ? 17.083 19.530 41.279 1.00 51.19 102 SER A CA 1
ATOM 770 C C . SER A 1 102 ? 16.666 18.245 42.001 1.00 51.19 102 SER A C 1
ATOM 772 O O . SER A 1 102 ? 16.981 18.105 43.177 1.00 51.19 102 SER A O 1
ATOM 774 N N . ASN A 1 103 ? 15.982 17.314 41.323 1.00 52.28 103 ASN A N 1
ATOM 775 C CA . ASN A 1 103 ? 15.533 16.032 41.882 1.00 52.28 103 ASN A CA 1
ATOM 776 C C . ASN A 1 103 ? 15.761 14.888 40.869 1.00 52.28 103 ASN A C 1
ATOM 778 O O . ASN A 1 103 ? 14.806 14.386 40.273 1.00 52.28 103 ASN A O 1
ATOM 782 N N . PRO A 1 104 ? 17.018 14.446 40.671 1.00 56.47 104 PRO A N 1
ATOM 783 C CA . PRO A 1 104 ? 17.354 13.414 39.687 1.00 56.47 104 PRO A CA 1
ATOM 784 C C . PRO A 1 104 ? 16.894 11.997 40.073 1.00 56.47 104 PRO A C 1
ATOM 786 O O . PRO A 1 104 ? 16.924 11.105 39.230 1.00 56.47 104 PRO A O 1
ATOM 789 N N . VAL A 1 105 ? 16.475 11.754 41.323 1.00 44.81 105 VAL A N 1
ATOM 790 C CA . VAL A 1 105 ? 16.113 10.416 41.831 1.00 44.81 105 VAL A CA 1
ATOM 791 C C . VAL A 1 105 ? 14.643 10.367 42.250 1.00 44.81 105 VAL A C 1
ATOM 793 O O . VAL A 1 105 ? 14.218 11.114 43.127 1.00 44.81 105 VAL A O 1
ATOM 796 N N . THR A 1 106 ? 13.876 9.445 41.663 1.00 61.47 106 THR A N 1
ATOM 797 C CA . THR A 1 106 ? 12.465 9.178 41.993 1.00 61.47 106 THR A CA 1
ATOM 798 C C . THR A 1 106 ? 12.287 7.746 42.508 1.00 61.47 106 THR A C 1
ATOM 800 O O . THR A 1 106 ? 12.891 6.814 41.981 1.00 61.47 106 THR A O 1
ATOM 803 N N . ILE A 1 107 ? 11.446 7.549 43.528 1.00 51.31 107 ILE A N 1
ATOM 804 C CA . ILE A 1 107 ? 11.162 6.233 44.128 1.00 51.31 107 ILE A CA 1
ATOM 805 C C . ILE A 1 107 ? 9.684 5.887 43.924 1.00 51.31 107 ILE A C 1
ATOM 807 O O . ILE A 1 107 ? 8.816 6.684 44.278 1.00 51.31 107 ILE A O 1
ATOM 811 N N . VAL A 1 108 ? 9.406 4.688 43.405 1.00 69.06 108 VAL A N 1
ATOM 812 C CA . VAL A 1 108 ? 8.049 4.175 43.154 1.00 69.06 108 VAL A CA 1
ATOM 813 C C . VAL A 1 108 ? 7.750 3.049 44.152 1.00 69.06 108 VAL A C 1
ATOM 815 O O . VAL A 1 108 ? 8.383 1.998 44.093 1.00 69.06 108 VAL A O 1
ATOM 818 N N . ASN A 1 109 ? 6.819 3.260 45.086 1.00 60.66 109 ASN A N 1
ATOM 819 C CA . ASN A 1 109 ? 6.490 2.311 46.169 1.00 60.66 109 ASN A CA 1
ATOM 820 C C . ASN A 1 109 ? 5.242 1.467 45.848 1.00 60.66 109 ASN A C 1
ATOM 822 O O . ASN A 1 109 ? 4.454 1.852 44.995 1.00 60.66 109 ASN A O 1
ATOM 826 N N . ALA A 1 110 ? 5.016 0.345 46.542 1.00 52.09 110 ALA A N 1
ATOM 827 C CA . ALA A 1 110 ? 3.781 -0.441 46.403 1.00 52.09 110 ALA A CA 1
ATOM 828 C C . ALA A 1 110 ? 2.508 0.325 46.850 1.00 52.09 110 ALA A C 1
ATOM 830 O O . ALA A 1 110 ? 2.565 1.237 47.677 1.00 52.09 110 ALA A O 1
ATOM 831 N N . ALA A 1 111 ? 1.342 -0.061 46.316 1.00 49.56 111 ALA A N 1
ATOM 832 C CA . ALA A 1 111 ? 0.047 0.534 46.667 1.00 49.56 111 ALA A CA 1
ATOM 833 C C . ALA A 1 111 ? -0.603 -0.185 47.872 1.00 49.56 111 ALA A C 1
ATOM 835 O O . ALA A 1 111 ? -0.554 -1.415 47.922 1.00 49.56 111 ALA A O 1
ATOM 836 N N . PRO A 1 112 ? -1.252 0.530 48.813 1.00 37.16 112 PRO A N 1
ATOM 837 C CA . PRO A 1 112 ? -1.914 -0.095 49.957 1.00 37.16 112 PRO A CA 1
ATOM 838 C C . PRO A 1 112 ? -3.178 -0.867 49.543 1.00 37.16 112 PRO A C 1
ATOM 840 O O . PRO A 1 112 ? -3.988 -0.393 48.744 1.00 37.16 112 PRO A O 1
ATOM 843 N N . THR A 1 113 ? -3.359 -2.062 50.105 1.00 33.12 113 THR A N 1
ATOM 844 C CA . THR A 1 113 ? -4.490 -2.962 49.840 1.00 33.12 113 THR A CA 1
ATOM 845 C C . THR A 1 113 ? -5.784 -2.475 50.499 1.00 33.12 113 THR A C 1
ATOM 847 O O . THR A 1 113 ? -5.824 -2.214 51.699 1.00 33.12 113 THR A O 1
ATOM 850 N N . ALA A 1 114 ? -6.870 -2.389 49.723 1.00 32.16 114 ALA A N 1
ATOM 851 C CA . ALA A 1 114 ? -8.193 -1.996 50.214 1.00 32.16 114 ALA A CA 1
ATOM 852 C C . ALA A 1 114 ? -9.031 -3.212 50.655 1.00 32.16 114 ALA A C 1
ATOM 854 O O . ALA A 1 114 ? -9.045 -4.242 49.980 1.00 32.16 114 ALA A O 1
ATOM 855 N N . ALA A 1 115 ? -9.749 -3.082 51.775 1.00 30.03 115 ALA A N 1
ATOM 856 C CA . ALA A 1 115 ? -10.571 -4.147 52.355 1.00 30.03 115 ALA A CA 1
ATOM 857 C C . ALA A 1 115 ? -11.984 -4.244 51.736 1.00 30.03 115 ALA A C 1
ATOM 859 O O . ALA A 1 115 ? -12.557 -3.255 51.279 1.00 30.03 115 ALA A O 1
ATOM 860 N N . VAL A 1 116 ? -12.554 -5.453 51.760 1.00 30.16 116 VAL A N 1
ATOM 861 C CA . VAL A 1 116 ? -13.882 -5.795 51.213 1.00 30.16 116 VAL A CA 1
ATOM 862 C C . VAL A 1 116 ? -15.015 -5.317 52.136 1.00 30.16 116 VAL A C 1
ATOM 864 O O . VAL A 1 116 ? -14.884 -5.370 53.357 1.00 30.16 116 VAL A O 1
ATOM 867 N N . ARG A 1 117 ? -16.161 -4.906 51.566 1.00 28.75 117 ARG A N 1
ATOM 868 C CA . ARG A 1 117 ? -17.384 -4.530 52.306 1.00 28.75 117 ARG A CA 1
ATOM 869 C C . ARG A 1 117 ? -18.648 -5.154 51.659 1.00 28.75 117 ARG A C 1
ATOM 871 O O . ARG A 1 117 ? -18.702 -5.201 50.432 1.00 28.75 117 ARG A O 1
ATOM 878 N N . PRO A 1 118 ? -19.639 -5.642 52.443 1.00 31.55 118 PRO A N 1
ATOM 879 C CA . PRO A 1 118 ? -20.822 -6.367 51.940 1.00 31.55 118 PRO A CA 1
ATOM 880 C C . PRO A 1 118 ? -21.953 -5.445 51.411 1.00 31.55 118 PRO A C 1
ATOM 882 O O . PRO A 1 118 ? -21.870 -4.227 51.589 1.00 31.55 118 PRO A O 1
ATOM 885 N N . PRO A 1 119 ? -22.990 -5.994 50.731 1.00 35.69 119 PRO A N 1
ATOM 886 C CA . PRO A 1 119 ? -23.892 -5.220 49.868 1.00 35.69 119 PRO A CA 1
ATOM 887 C C . PRO A 1 119 ? -25.063 -4.539 50.596 1.00 35.69 119 PRO A C 1
ATOM 889 O O . PRO A 1 119 ? -25.481 -4.955 51.675 1.00 35.69 119 PRO A O 1
ATOM 892 N N . SER A 1 120 ? -25.645 -3.526 49.943 1.00 32.22 120 SER A N 1
ATOM 893 C CA . SER A 1 120 ? -26.872 -2.830 50.359 1.00 32.22 120 SER A CA 1
ATOM 894 C C . SER A 1 120 ? -27.901 -2.734 49.219 1.00 32.22 120 SER A C 1
ATOM 896 O O . SER A 1 120 ? -27.567 -2.906 48.050 1.00 32.22 120 SER A O 1
ATOM 898 N N . THR A 1 121 ? -29.156 -2.481 49.593 1.00 31.22 121 THR A N 1
ATOM 899 C CA . THR A 1 121 ? -30.406 -2.608 48.815 1.00 31.22 121 THR A CA 1
ATOM 900 C C . THR A 1 121 ? -30.580 -1.655 47.609 1.00 31.22 121 THR A C 1
ATOM 902 O O . THR A 1 121 ? -29.891 -0.638 47.520 1.00 31.22 121 THR A O 1
ATOM 905 N N . PRO A 1 122 ? -31.504 -1.965 46.667 1.00 37.00 122 PRO A N 1
ATOM 906 C CA . PRO A 1 122 ? -31.692 -1.201 45.428 1.00 37.00 122 PRO A CA 1
ATOM 907 C C . PRO A 1 122 ? -32.603 0.046 45.579 1.00 37.00 122 PRO A C 1
ATOM 909 O O . PRO A 1 122 ? -33.579 -0.006 46.329 1.00 37.00 122 PRO A O 1
ATOM 912 N N . PRO A 1 123 ? -32.341 1.143 44.834 1.00 32.72 123 PRO A N 1
ATOM 913 C CA . PRO A 1 123 ? -33.205 2.329 44.750 1.00 32.72 123 PRO A CA 1
ATOM 914 C C . PRO A 1 123 ? -34.259 2.241 43.611 1.00 32.72 123 PRO A C 1
ATOM 916 O O . PRO A 1 123 ? -34.148 1.371 42.745 1.00 32.72 123 PRO A O 1
ATOM 919 N N . PRO A 1 124 ? -35.291 3.117 43.595 1.00 34.38 124 PRO A N 1
ATOM 920 C CA . PRO A 1 124 ? -36.511 2.919 42.800 1.00 34.38 124 PRO A CA 1
ATOM 921 C C . PRO A 1 124 ? -36.456 3.404 41.337 1.00 34.38 124 PRO A C 1
ATOM 923 O O . PRO A 1 124 ? -35.595 4.180 40.925 1.00 34.38 124 PRO A O 1
ATOM 926 N N . THR A 1 125 ? -37.443 2.946 40.563 1.00 38.44 125 THR A N 1
ATOM 927 C CA . THR A 1 125 ? -37.633 3.153 39.117 1.00 38.44 125 THR A CA 1
ATOM 928 C C . THR A 1 125 ? -37.969 4.605 38.722 1.00 38.44 125 THR A C 1
ATOM 930 O O . THR A 1 125 ? -38.948 5.152 39.231 1.00 38.44 125 THR A O 1
ATOM 933 N N . PRO A 1 126 ? -37.260 5.213 37.748 1.00 31.25 126 PRO A N 1
ATOM 934 C CA . PRO A 1 126 ? -37.696 6.440 37.072 1.00 31.25 126 PRO A CA 1
ATOM 935 C C . PRO A 1 126 ? -38.687 6.166 35.926 1.00 31.25 126 PRO A C 1
ATOM 937 O O . PRO A 1 126 ? -38.601 5.144 35.245 1.00 31.25 126 PRO A O 1
ATOM 940 N N . ALA A 1 127 ? -39.611 7.101 35.692 1.00 27.38 127 ALA A N 1
ATOM 941 C CA . ALA A 1 127 ? -40.667 6.996 34.682 1.00 27.38 127 ALA A CA 1
ATOM 942 C C . ALA A 1 127 ? -40.172 7.131 33.225 1.00 27.38 127 ALA A C 1
ATOM 944 O O . ALA A 1 127 ? -39.102 7.674 32.949 1.00 27.38 127 ALA A O 1
ATOM 945 N N . ALA A 1 128 ? -40.989 6.648 32.284 1.00 36.72 128 ALA A N 1
ATOM 946 C CA . ALA A 1 128 ? -40.684 6.627 30.855 1.00 36.72 128 ALA A CA 1
ATOM 947 C C . ALA A 1 128 ? -40.846 7.993 30.152 1.00 36.72 128 ALA A C 1
ATOM 949 O O . ALA A 1 128 ? -41.668 8.829 30.526 1.00 36.72 128 ALA A O 1
ATOM 950 N N . SER A 1 129 ? -40.110 8.167 29.053 1.00 27.70 129 SER A N 1
ATOM 951 C CA . SER A 1 129 ? -40.355 9.175 28.012 1.00 27.70 129 SER A CA 1
ATOM 952 C C . SER A 1 129 ? -40.026 8.589 26.627 1.00 27.70 129 SER A C 1
ATOM 954 O O . SER A 1 129 ? -39.383 7.539 26.561 1.00 27.70 129 SER A O 1
ATOM 956 N N . PRO A 1 130 ? -40.578 9.150 25.534 1.00 36.97 130 PRO A N 1
ATOM 957 C CA . PRO A 1 130 ? -41.172 8.325 24.479 1.00 36.97 130 PRO A CA 1
ATOM 958 C C . PRO A 1 130 ? -40.195 7.734 23.454 1.00 36.97 130 PRO A C 1
ATOM 960 O O . PRO A 1 130 ? -39.147 8.293 23.141 1.00 36.97 130 PRO A O 1
ATOM 963 N N . ALA A 1 131 ? -40.603 6.596 22.886 1.00 42.94 131 ALA A N 1
ATOM 964 C CA . ALA A 1 131 ? -39.833 5.828 21.916 1.00 42.94 131 ALA A CA 1
ATOM 965 C C . ALA A 1 131 ? -39.745 6.502 20.533 1.00 42.94 131 ALA A C 1
ATOM 967 O O . ALA A 1 131 ? -40.759 6.857 19.931 1.00 42.94 131 ALA A O 1
ATOM 968 N N . GLY A 1 132 ? -38.528 6.581 19.988 1.00 28.11 132 GLY A N 1
ATOM 969 C CA . GLY A 1 132 ? -38.250 7.048 18.629 1.00 28.11 132 GLY A CA 1
ATOM 970 C C . GLY A 1 132 ? -37.921 5.907 17.663 1.00 28.11 132 GLY A C 1
ATOM 971 O O . GLY A 1 132 ? -36.749 5.620 17.468 1.00 28.11 132 GLY A O 1
ATOM 972 N N . ARG A 1 133 ? -38.964 5.339 17.036 1.00 31.55 133 ARG A N 1
ATOM 973 C CA . ARG A 1 133 ? -38.987 4.466 15.832 1.00 31.55 133 ARG A CA 1
ATOM 974 C C . ARG A 1 133 ? -38.163 3.146 15.862 1.00 31.55 133 ARG A C 1
ATOM 976 O O . ARG A 1 133 ? -36.960 3.172 16.088 1.00 31.55 133 ARG A O 1
ATOM 983 N N . PRO A 1 134 ? -38.763 1.980 15.539 1.00 31.08 134 PRO A N 1
ATOM 984 C CA . PRO A 1 134 ? -38.004 0.735 15.393 1.00 31.08 134 PRO A CA 1
ATOM 985 C C . PRO A 1 134 ? -37.136 0.750 14.125 1.00 31.08 134 PRO A C 1
ATOM 987 O O . PRO A 1 134 ? -37.598 1.164 13.058 1.00 31.08 134 PRO A O 1
ATOM 990 N N . SER A 1 135 ? -35.897 0.259 14.234 1.00 36.16 135 SER A N 1
ATOM 991 C CA . SER A 1 135 ? -35.029 -0.008 13.080 1.00 36.16 135 SER A CA 1
ATOM 992 C C . SER A 1 135 ? -35.648 -1.072 12.159 1.00 36.16 135 SER A C 1
ATOM 994 O O . SER A 1 135 ? -36.285 -2.005 12.660 1.00 36.16 135 SER A O 1
ATOM 996 N N . PRO A 1 136 ? -35.448 -0.992 10.829 1.00 37.62 136 PRO A N 1
ATOM 997 C CA . PRO A 1 136 ? -35.812 -2.073 9.915 1.00 37.62 136 PRO A CA 1
ATOM 998 C C . PRO A 1 136 ? -35.109 -3.394 10.281 1.00 37.62 136 PRO A C 1
ATOM 1000 O O . PRO A 1 136 ? -34.028 -3.359 10.875 1.00 37.62 136 PRO A O 1
ATOM 1003 N N . PRO A 1 137 ? -35.663 -4.565 9.906 1.00 37.06 137 PRO A N 1
ATOM 1004 C CA . PRO A 1 137 ? -34.993 -5.845 10.119 1.00 37.06 137 PRO A CA 1
ATOM 1005 C C . PRO A 1 137 ? -33.618 -5.857 9.441 1.00 37.06 137 PRO A C 1
ATOM 1007 O O . PRO A 1 137 ? -33.517 -5.621 8.237 1.00 37.06 137 PRO A O 1
ATOM 1010 N N . ALA A 1 138 ? -32.563 -6.137 10.209 1.00 44.03 138 ALA A N 1
ATOM 1011 C CA . ALA A 1 138 ? -31.197 -6.132 9.700 1.00 44.03 138 ALA A CA 1
ATOM 1012 C C . ALA A 1 138 ? -31.031 -7.156 8.565 1.00 44.03 138 ALA A C 1
ATOM 1014 O O . ALA A 1 138 ? -31.164 -8.367 8.775 1.00 44.03 138 ALA A O 1
ATOM 1015 N N . VAL A 1 139 ? -30.696 -6.672 7.365 1.00 48.38 139 VAL A N 1
ATOM 1016 C CA . VAL A 1 139 ? -30.349 -7.533 6.230 1.00 48.38 139 VAL A CA 1
ATOM 1017 C C . VAL A 1 139 ? -29.086 -8.310 6.593 1.00 48.38 139 VAL A C 1
ATOM 1019 O O . VAL A 1 139 ? -28.042 -7.732 6.892 1.00 48.38 139 VAL A O 1
ATOM 1022 N N . GLY A 1 140 ? -29.180 -9.639 6.589 1.00 49.72 140 GLY A N 1
ATOM 1023 C CA . GLY A 1 140 ? -28.079 -10.526 6.951 1.00 49.72 140 GLY A CA 1
ATOM 1024 C C . GLY A 1 140 ? -27.002 -10.606 5.871 1.00 49.72 140 GLY A C 1
ATOM 1025 O O . GLY A 1 140 ? -26.877 -11.640 5.221 1.00 49.72 140 GLY A O 1
ATOM 1026 N N . ALA A 1 141 ? -26.211 -9.546 5.689 1.00 59.44 141 ALA A N 1
ATOM 1027 C CA . ALA A 1 141 ? -25.026 -9.597 4.839 1.00 59.44 141 ALA A CA 1
ATOM 1028 C C . ALA A 1 141 ? -24.029 -10.648 5.368 1.00 59.44 141 ALA A C 1
ATOM 1030 O O . ALA A 1 141 ? -23.794 -10.739 6.574 1.00 59.44 141 ALA A O 1
ATOM 1031 N N . THR A 1 142 ? -23.433 -11.435 4.467 1.00 65.44 142 THR A N 1
ATOM 1032 C CA . THR A 1 142 ? -22.419 -12.461 4.797 1.00 65.44 142 THR A CA 1
ATOM 1033 C C . THR A 1 142 ? -21.059 -12.208 4.140 1.00 65.44 142 THR A C 1
ATOM 1035 O O . THR A 1 142 ? -20.105 -12.940 4.399 1.00 65.44 142 THR A O 1
ATOM 1038 N N . LYS A 1 143 ? -20.959 -11.185 3.283 1.00 73.88 143 LYS A N 1
ATOM 1039 C CA . LYS A 1 143 ? -19.774 -10.815 2.494 1.00 73.88 143 LYS A CA 1
ATOM 1040 C C . LYS A 1 143 ? -19.742 -9.300 2.269 1.00 73.88 143 LYS A C 1
ATOM 1042 O O . LYS A 1 143 ? -20.759 -8.634 2.448 1.00 73.88 143 LYS A O 1
ATOM 1047 N N . PHE A 1 144 ? -18.586 -8.784 1.858 1.00 84.19 144 PHE A N 1
ATOM 1048 C CA . PHE A 1 144 ? -18.447 -7.419 1.347 1.00 84.19 144 PHE A CA 1
ATOM 1049 C C . PHE A 1 144 ? -18.953 -7.291 -0.108 1.00 84.19 144 PHE A C 1
ATOM 1051 O O . PHE A 1 144 ? -18.905 -8.284 -0.840 1.00 84.19 144 PHE A O 1
ATOM 1058 N N . PRO A 1 145 ? -19.389 -6.093 -0.549 1.00 87.31 145 PRO A N 1
ATOM 1059 C CA . PRO A 1 145 ? -19.608 -4.888 0.258 1.00 87.31 145 PRO A CA 1
ATOM 1060 C C . PRO A 1 145 ? -20.823 -5.048 1.188 1.00 87.31 145 PRO A C 1
ATOM 1062 O O . PRO A 1 145 ? -21.840 -5.624 0.810 1.00 87.31 145 PRO A O 1
ATOM 1065 N N . ILE A 1 146 ? -20.710 -4.548 2.418 1.00 91.56 146 ILE A N 1
ATOM 1066 C CA . ILE A 1 146 ? -21.779 -4.616 3.420 1.00 91.56 146 ILE A CA 1
ATOM 1067 C C . ILE A 1 146 ? -22.649 -3.354 3.275 1.00 91.56 146 ILE A C 1
ATOM 1069 O O . ILE A 1 146 ? -22.119 -2.245 3.402 1.00 91.56 146 ILE A O 1
ATOM 1073 N N . PRO A 1 147 ? -23.959 -3.484 2.993 1.00 90.00 147 PRO A N 1
ATOM 1074 C CA . PRO A 1 147 ? -24.814 -2.342 2.697 1.00 90.00 147 PRO A CA 1
ATOM 1075 C C . PRO A 1 147 ? -25.159 -1.521 3.944 1.00 90.00 147 PRO A C 1
ATOM 1077 O O . PRO A 1 147 ? -25.164 -2.030 5.070 1.00 90.00 147 PRO A O 1
ATOM 1080 N N . ALA A 1 148 ? -25.513 -0.255 3.724 1.00 88.62 148 ALA A N 1
ATOM 1081 C CA . ALA A 1 148 ? -26.104 0.598 4.747 1.00 88.62 148 ALA A CA 1
ATOM 1082 C C . ALA A 1 148 ? -27.385 -0.029 5.338 1.00 88.62 148 ALA A C 1
ATOM 1084 O O . ALA A 1 148 ? -28.120 -0.741 4.653 1.00 88.62 148 ALA A O 1
ATOM 1085 N N . GLY A 1 149 ? -27.640 0.217 6.623 1.00 87.50 149 GLY A N 1
ATOM 1086 C CA . GLY A 1 149 ? -28.674 -0.459 7.414 1.00 87.50 149 GLY A CA 1
ATOM 1087 C C . GLY A 1 149 ? -28.265 -1.835 7.964 1.00 87.50 149 GLY A C 1
ATOM 1088 O O . GLY A 1 149 ? -29.092 -2.511 8.576 1.00 87.50 149 GLY A O 1
ATOM 1089 N N . THR A 1 150 ? -27.015 -2.280 7.773 1.00 91.75 150 THR A N 1
ATOM 1090 C CA . THR A 1 150 ? -26.547 -3.570 8.313 1.00 91.75 150 THR A CA 1
ATOM 1091 C C . THR A 1 150 ? -25.981 -3.425 9.724 1.00 91.75 150 THR A C 1
ATOM 1093 O O . THR A 1 150 ? -25.002 -2.712 9.944 1.00 91.75 150 THR A O 1
ATOM 1096 N N . THR A 1 151 ? -26.519 -4.197 10.670 1.00 94.50 151 THR A N 1
ATOM 1097 C CA . THR A 1 151 ? -25.861 -4.481 11.955 1.00 94.50 151 THR A CA 1
ATOM 1098 C C . THR A 1 151 ? -24.900 -5.664 11.803 1.00 94.50 151 THR A C 1
ATOM 1100 O O . THR A 1 151 ? -25.306 -6.738 11.352 1.00 94.50 151 THR A O 1
ATOM 1103 N N . LEU A 1 152 ? -23.632 -5.498 12.190 1.00 93.38 152 LEU A N 1
ATOM 1104 C CA . LEU A 1 152 ? -22.656 -6.592 12.175 1.00 93.38 152 LEU A CA 1
ATOM 1105 C C . LEU A 1 152 ? -22.910 -7.554 13.338 1.00 93.38 152 LEU A C 1
ATOM 1107 O O . LEU A 1 152 ? -23.133 -7.140 14.476 1.00 93.38 152 LEU A O 1
ATOM 1111 N N . LYS A 1 153 ? -22.840 -8.856 13.057 1.00 92.94 153 LYS A N 1
ATOM 1112 C CA . LYS A 1 153 ? -23.015 -9.909 14.060 1.00 92.94 153 LYS A CA 1
ATOM 1113 C C . LYS A 1 153 ? -21.695 -10.167 14.787 1.00 92.94 153 LYS A C 1
ATOM 1115 O O . LYS A 1 153 ? -20.660 -10.357 14.147 1.00 92.94 153 LYS A O 1
ATOM 1120 N N . ARG A 1 154 ? -21.748 -10.214 16.120 1.00 93.25 154 ARG A N 1
ATOM 1121 C CA . ARG A 1 154 ? -20.611 -10.611 16.964 1.00 93.25 154 ARG A CA 1
ATOM 1122 C C . ARG A 1 154 ? -20.153 -12.034 16.615 1.00 93.25 154 ARG A C 1
ATOM 1124 O O . ARG A 1 154 ? -20.975 -12.873 16.250 1.00 93.25 154 ARG A O 1
ATOM 1131 N N . GLY A 1 155 ? -18.846 -12.280 16.663 1.00 89.62 155 GLY A N 1
ATOM 1132 C CA . GLY A 1 155 ? -18.217 -13.570 16.355 1.00 89.62 155 GLY A CA 1
ATOM 1133 C C . GLY A 1 155 ? -18.169 -13.941 14.863 1.00 89.62 155 GLY A C 1
ATOM 1134 O O . GLY A 1 155 ? -17.451 -14.866 14.486 1.00 89.62 155 GLY A O 1
ATOM 1135 N N . VAL A 1 156 ? -18.879 -13.224 13.982 1.00 91.69 156 VAL A N 1
ATOM 1136 C CA . VAL A 1 156 ? -18.893 -13.513 12.540 1.00 91.69 156 VAL A CA 1
ATOM 1137 C C . VAL A 1 156 ? -17.672 -12.896 11.854 1.00 91.69 156 VAL A C 1
ATOM 1139 O O . VAL A 1 156 ? -17.436 -11.691 11.942 1.00 91.69 156 VAL A O 1
ATOM 1142 N N . LYS A 1 157 ? -16.911 -13.728 11.128 1.00 91.12 157 LYS A N 1
ATOM 1143 C CA . LYS A 1 157 ? -15.829 -13.286 10.235 1.00 91.12 157 LYS A CA 1
ATOM 1144 C C . LYS A 1 157 ? -16.398 -12.923 8.859 1.00 91.12 157 LYS A C 1
ATOM 1146 O O . LYS A 1 157 ? -16.893 -13.789 8.141 1.00 91.12 157 LYS A O 1
ATOM 1151 N N . TYR A 1 158 ? -16.272 -11.659 8.472 1.00 89.06 158 TYR A N 1
ATOM 1152 C CA . TYR A 1 158 ? -16.623 -11.144 7.149 1.00 89.06 158 TYR A CA 1
ATOM 1153 C C . TYR A 1 158 ? -15.359 -11.111 6.283 1.00 89.06 158 TYR A C 1
ATOM 1155 O O . TYR A 1 158 ? -14.482 -10.278 6.504 1.00 89.06 158 TYR A O 1
ATOM 1163 N N . LEU A 1 159 ? -15.233 -12.043 5.335 1.00 81.38 159 LEU A N 1
ATOM 1164 C CA . LEU A 1 159 ? -14.050 -12.174 4.473 1.00 81.38 159 LEU A CA 1
ATOM 1165 C C . LEU A 1 159 ? -14.005 -11.080 3.396 1.00 81.38 159 LEU A C 1
ATOM 1167 O O . LEU A 1 159 ? -15.018 -10.817 2.745 1.00 81.38 159 LEU A O 1
ATOM 1171 N N . SER A 1 160 ? -12.820 -10.506 3.163 1.00 71.88 160 SER A N 1
ATOM 1172 C CA . SER A 1 160 ? -12.536 -9.665 1.992 1.00 71.88 160 SER A CA 1
ATOM 1173 C C . SER A 1 160 ? -12.745 -10.440 0.687 1.00 71.88 160 SER A C 1
ATOM 1175 O O . SER A 1 160 ? -12.660 -11.670 0.661 1.00 71.88 160 SER A O 1
ATOM 1177 N N . SER A 1 161 ? -12.912 -9.732 -0.434 1.00 65.00 161 SER A N 1
ATOM 1178 C CA . SER A 1 161 ? -12.990 -10.355 -1.768 1.00 65.00 161 SER A CA 1
ATOM 1179 C C . SER A 1 161 ? -11.742 -11.174 -2.135 1.00 65.00 161 SER A C 1
ATOM 1181 O O . SER A 1 161 ? -11.827 -12.080 -2.956 1.00 65.00 161 SER A O 1
ATOM 1183 N N . SER A 1 162 ? -10.596 -10.889 -1.504 1.00 59.00 162 SER A N 1
ATOM 1184 C CA . SER A 1 162 ? -9.357 -11.667 -1.644 1.00 59.00 162 SER A CA 1
ATOM 1185 C C . SER A 1 162 ? -9.303 -12.935 -0.784 1.00 59.00 162 SER A C 1
ATOM 1187 O O . SER A 1 162 ? -8.421 -13.764 -0.986 1.00 59.00 162 SER A O 1
ATOM 1189 N N . GLY A 1 163 ? -10.167 -13.072 0.229 1.00 64.12 163 GLY A N 1
ATOM 1190 C CA . GLY A 1 163 ? -10.101 -14.137 1.238 1.00 64.12 163 GLY A CA 1
ATOM 1191 C C . GLY A 1 163 ? -8.873 -14.088 2.165 1.00 64.12 163 GLY A C 1
ATOM 1192 O O . GLY A 1 163 ? -8.784 -14.895 3.091 1.00 64.12 163 GLY A O 1
ATOM 1193 N N . ASN A 1 164 ? -7.939 -13.154 1.945 1.00 62.31 164 ASN A N 1
ATOM 1194 C CA . ASN A 1 164 ? -6.724 -12.968 2.746 1.00 62.31 164 ASN A CA 1
ATOM 1195 C C . ASN A 1 164 ? -6.947 -12.128 4.012 1.00 62.31 164 ASN A C 1
ATOM 1197 O O . ASN A 1 164 ? -6.084 -12.126 4.887 1.00 62.31 164 ASN A O 1
ATOM 1201 N N . HIS A 1 165 ? -8.076 -11.426 4.119 1.00 73.31 165 HIS A N 1
ATOM 1202 C CA . HIS A 1 165 ? -8.399 -10.548 5.240 1.00 73.31 165 HIS A CA 1
ATOM 1203 C C . HIS A 1 165 ? -9.827 -10.795 5.721 1.00 73.31 165 HIS A C 1
ATOM 1205 O O . HIS A 1 165 ? -10.678 -11.267 4.963 1.00 73.31 165 HIS A O 1
ATOM 1211 N N . HIS A 1 166 ? -10.104 -10.460 6.977 1.00 81.94 166 HIS A N 1
ATOM 1212 C CA . HIS A 1 166 ? -11.469 -10.429 7.484 1.00 81.94 166 HIS A CA 1
ATOM 1213 C C . HIS A 1 166 ? -11.692 -9.305 8.489 1.00 81.94 166 HIS A C 1
ATOM 1215 O O . HIS A 1 166 ? -10.793 -8.938 9.245 1.00 81.94 166 HIS A O 1
ATOM 1221 N N . LEU A 1 167 ? -12.924 -8.803 8.506 1.00 94.75 167 LEU A N 1
ATOM 1222 C CA . LEU A 1 167 ? -13.472 -7.999 9.590 1.00 94.75 167 LEU A CA 1
ATOM 1223 C C . LEU A 1 167 ? -14.187 -8.933 10.573 1.00 94.75 167 LEU A C 1
ATOM 1225 O O . LEU A 1 167 ? -14.901 -9.845 10.152 1.00 94.75 167 LEU A O 1
ATOM 1229 N N . ILE A 1 168 ? -14.027 -8.704 11.871 1.00 93.75 168 ILE A N 1
ATOM 1230 C CA . ILE A 1 168 ? -14.785 -9.382 12.926 1.00 93.75 168 ILE A CA 1
ATOM 1231 C C . ILE A 1 168 ? -15.174 -8.376 14.008 1.00 93.75 168 ILE A C 1
ATOM 1233 O O . ILE A 1 168 ? -14.348 -7.582 14.455 1.00 93.75 168 ILE A O 1
ATOM 1237 N N . PHE A 1 169 ? -16.429 -8.425 14.450 1.00 95.38 169 PHE A N 1
ATOM 1238 C CA . PHE A 1 169 ? -16.825 -7.836 15.726 1.00 95.38 169 PHE A CA 1
ATOM 1239 C C . PHE A 1 169 ? -16.607 -8.898 16.806 1.00 95.38 169 PHE A C 1
ATOM 1241 O O . PHE A 1 169 ? -17.354 -9.874 16.883 1.00 95.38 169 PHE A O 1
ATOM 1248 N N . ALA A 1 170 ? -15.513 -8.776 17.550 1.00 90.06 170 ALA A N 1
ATOM 1249 C CA . ALA A 1 170 ? -15.033 -9.801 18.466 1.00 90.06 170 ALA A CA 1
ATOM 1250 C C . ALA A 1 170 ? -15.765 -9.775 19.821 1.00 90.06 170 ALA A C 1
ATOM 1252 O O . ALA A 1 170 ? -16.474 -8.825 20.174 1.00 90.06 170 ALA A O 1
ATOM 1253 N N . ASP A 1 171 ? -15.608 -10.853 20.588 1.00 90.12 171 ASP A N 1
ATOM 1254 C CA . ASP A 1 171 ? -16.299 -11.032 21.871 1.00 90.12 171 ASP A CA 1
ATOM 1255 C C . ASP A 1 171 ? -15.788 -10.089 22.969 1.00 90.12 171 ASP A C 1
ATOM 1257 O O . ASP A 1 171 ? -16.529 -9.752 23.887 1.00 90.12 171 ASP A O 1
ATOM 1261 N N . ASP A 1 172 ? -14.567 -9.568 22.819 1.00 86.81 172 ASP A N 1
ATOM 1262 C CA . ASP A 1 172 ? -13.977 -8.522 23.664 1.00 86.81 172 ASP A CA 1
ATOM 1263 C C . ASP A 1 172 ? -14.529 -7.107 23.380 1.00 86.81 172 ASP A C 1
ATOM 1265 O O . ASP A 1 172 ? -14.026 -6.133 23.934 1.00 86.81 172 ASP A O 1
ATOM 1269 N N . GLY A 1 173 ? -15.527 -6.977 22.494 1.00 82.50 173 GLY A N 1
ATOM 1270 C CA . GLY A 1 173 ? -16.105 -5.702 22.060 1.00 82.50 173 GLY A CA 1
ATOM 1271 C C . GLY A 1 173 ? -15.313 -4.987 20.960 1.00 82.50 173 GLY A C 1
ATOM 1272 O O . GLY A 1 173 ? -15.759 -3.960 20.448 1.00 82.50 173 GLY A O 1
ATOM 1273 N N . ASN A 1 174 ? -14.157 -5.501 20.543 1.00 89.25 174 ASN A N 1
ATOM 1274 C CA . ASN A 1 174 ? -13.351 -4.845 19.525 1.00 89.25 174 ASN A CA 1
ATOM 1275 C C . ASN A 1 174 ? -13.883 -5.151 18.114 1.00 89.25 174 ASN A C 1
ATOM 1277 O O . ASN A 1 174 ? -14.130 -6.304 17.759 1.00 89.25 174 ASN A O 1
ATOM 1281 N N . LEU A 1 175 ? -14.029 -4.126 17.273 1.00 92.38 175 LEU A N 1
ATOM 1282 C CA . LEU A 1 175 ? -14.205 -4.315 15.831 1.00 92.38 175 LEU A CA 1
ATOM 1283 C C . LEU A 1 175 ? -12.813 -4.360 15.198 1.00 92.38 175 LEU A C 1
ATOM 1285 O O . LEU A 1 175 ? -12.109 -3.355 15.239 1.00 92.38 175 LEU A O 1
ATOM 1289 N N . VAL A 1 176 ? -12.410 -5.503 14.641 1.00 87.81 176 VAL A N 1
ATOM 1290 C CA . VAL A 1 176 ? -11.018 -5.779 14.250 1.00 87.81 176 VAL A CA 1
ATOM 1291 C C . VAL A 1 176 ? -10.926 -6.234 12.800 1.00 87.81 176 VAL A C 1
ATOM 1293 O O . VAL A 1 176 ? -11.679 -7.106 12.368 1.00 87.81 176 VAL A O 1
ATOM 1296 N N . VAL A 1 177 ? -9.951 -5.693 12.072 1.00 79.12 177 VAL A N 1
ATOM 1297 C CA . VAL A 1 177 ? -9.473 -6.238 10.800 1.00 79.12 177 VAL A CA 1
ATOM 1298 C C . VAL A 1 177 ? -8.233 -7.088 11.050 1.00 79.12 177 VAL A C 1
ATOM 1300 O O . VAL A 1 177 ? -7.286 -6.651 11.714 1.00 79.12 177 VAL A O 1
ATOM 1303 N N . LYS A 1 178 ? -8.229 -8.298 10.493 1.00 74.12 178 LYS A N 1
ATOM 1304 C CA . LYS A 1 178 ? -7.128 -9.256 10.607 1.00 74.12 178 LYS A CA 1
ATOM 1305 C C . LYS A 1 178 ? -6.767 -9.880 9.262 1.00 74.12 178 LYS A C 1
ATOM 1307 O O . LYS A 1 178 ? -7.595 -9.931 8.349 1.00 74.12 178 LYS A O 1
ATOM 1312 N N . THR A 1 179 ? -5.562 -10.439 9.167 1.00 68.00 179 THR A N 1
ATOM 1313 C CA . THR A 1 179 ? -5.209 -11.390 8.101 1.00 68.00 179 THR A CA 1
ATOM 1314 C C . THR A 1 179 ? -5.992 -12.701 8.248 1.00 68.00 179 THR A C 1
ATOM 1316 O O . THR A 1 179 ? -6.617 -12.983 9.274 1.00 68.00 179 THR A O 1
ATOM 1319 N N . LYS A 1 180 ? -5.948 -13.551 7.219 1.00 72.94 180 LYS A N 1
ATOM 1320 C CA . LYS A 1 180 ? -6.475 -14.924 7.241 1.00 72.94 180 LYS A CA 1
ATOM 1321 C C . LYS A 1 180 ? -5.822 -15.782 8.334 1.00 72.94 180 LYS A C 1
ATOM 1323 O O . LYS A 1 180 ? -6.479 -16.667 8.866 1.00 72.94 180 LYS A O 1
ATOM 1328 N N . GLY A 1 181 ? -4.568 -15.483 8.687 1.00 68.75 181 GLY A N 1
ATOM 1329 C CA . GLY A 1 181 ? -3.832 -16.078 9.809 1.00 68.75 181 GLY A CA 1
ATOM 1330 C C . GLY A 1 181 ? -4.060 -15.379 11.156 1.00 68.75 181 GLY A C 1
ATOM 1331 O O . GLY A 1 181 ? -3.217 -15.489 12.037 1.00 68.75 181 GLY A O 1
ATOM 1332 N N . ASP A 1 182 ? -5.150 -14.618 11.301 1.00 72.75 182 ASP A N 1
ATOM 1333 C CA . ASP A 1 182 ? -5.563 -13.922 12.529 1.00 72.75 182 ASP A CA 1
ATOM 1334 C C . ASP A 1 182 ? -4.576 -12.868 13.093 1.00 72.75 182 ASP A C 1
ATOM 1336 O O . ASP A 1 182 ? -4.777 -12.366 14.203 1.00 72.75 182 ASP A O 1
ATOM 1340 N N . GLN A 1 183 ? -3.573 -12.437 12.315 1.00 65.56 183 GLN A N 1
ATOM 1341 C CA . GLN A 1 183 ? -2.710 -11.306 12.684 1.00 65.56 183 GLN A CA 1
ATOM 1342 C C . GLN A 1 183 ? -3.489 -9.986 12.623 1.00 65.56 183 GLN A C 1
ATOM 1344 O O . GLN A 1 183 ? -4.229 -9.738 11.672 1.00 65.56 183 GLN A O 1
ATOM 1349 N N . PHE A 1 184 ? -3.311 -9.134 13.633 1.00 72.50 184 PHE A N 1
ATOM 1350 C CA . PHE A 1 184 ? -3.968 -7.829 13.747 1.00 72.50 184 PHE A CA 1
ATOM 1351 C C . PHE A 1 184 ? -3.460 -6.834 12.692 1.00 72.50 184 PHE A C 1
ATOM 1353 O O . PHE A 1 184 ? -2.253 -6.664 12.545 1.00 72.50 184 PHE A O 1
ATOM 1360 N N . ILE A 1 185 ? -4.382 -6.140 12.016 1.00 56.56 185 ILE A N 1
ATOM 1361 C CA . ILE A 1 185 ? -4.075 -5.031 11.092 1.00 56.56 185 ILE A CA 1
ATOM 1362 C C . ILE A 1 185 ? -4.579 -3.708 11.673 1.00 56.56 185 ILE A C 1
ATOM 1364 O O . ILE A 1 185 ? -3.824 -2.748 11.804 1.00 56.56 185 ILE A O 1
ATOM 1368 N N . TRP A 1 186 ? -5.858 -3.662 12.048 1.00 79.81 186 TRP A N 1
ATOM 1369 C CA . TRP A 1 186 ? -6.514 -2.476 12.595 1.00 79.81 186 TRP A CA 1
ATOM 1370 C C . TRP A 1 186 ? -7.620 -2.891 13.565 1.00 79.81 186 TRP A C 1
ATOM 1372 O O . TRP A 1 186 ? -8.190 -3.973 13.428 1.00 79.81 186 TRP A O 1
ATOM 1382 N N . GLY A 1 187 ? -7.975 -2.027 14.515 1.00 74.69 187 GLY A N 1
ATOM 1383 C CA . GLY A 1 187 ? -9.145 -2.249 15.355 1.00 74.69 187 GLY A CA 1
ATOM 1384 C C . GLY A 1 187 ? -9.675 -0.990 16.029 1.00 74.69 187 GLY A C 1
ATOM 1385 O O . GLY A 1 187 ? -8.972 0.014 16.161 1.00 74.69 187 GLY A O 1
ATOM 1386 N N . LEU A 1 188 ? -10.920 -1.067 16.500 1.00 76.69 188 LEU A N 1
ATOM 1387 C CA . LEU A 1 188 ? -11.611 -0.001 17.227 1.00 76.69 188 LEU A CA 1
ATOM 1388 C C . LEU A 1 188 ? -10.832 0.464 18.465 1.00 76.69 188 LEU A C 1
ATOM 1390 O O . LEU A 1 188 ? -10.863 1.645 18.804 1.00 76.69 188 LEU A O 1
ATOM 1394 N N . ASN A 1 189 ? -10.071 -0.434 19.095 1.00 71.94 189 ASN A N 1
ATOM 1395 C CA . ASN A 1 189 ? -9.155 -0.132 20.197 1.00 71.94 189 ASN A CA 1
ATOM 1396 C C . ASN A 1 189 ? -8.093 0.942 19.880 1.00 71.94 189 ASN A C 1
ATOM 1398 O O . ASN A 1 189 ? -7.518 1.511 20.807 1.00 71.94 189 ASN A O 1
ATOM 1402 N N . LEU A 1 190 ? -7.825 1.231 18.601 1.00 61.22 190 LEU A N 1
ATOM 1403 C CA . LEU A 1 190 ? -6.923 2.309 18.177 1.00 61.22 190 LEU A CA 1
ATOM 1404 C C . LEU A 1 190 ? -7.589 3.697 18.212 1.00 61.22 190 LEU A C 1
ATOM 1406 O O . LEU A 1 190 ? -6.888 4.704 18.271 1.00 61.22 190 LEU A O 1
ATOM 1410 N N . VAL A 1 191 ? -8.927 3.760 18.177 1.00 63.50 191 VAL A N 1
ATOM 1411 C CA . VAL A 1 191 ? -9.709 5.005 18.018 1.00 63.50 191 VAL A CA 1
ATOM 1412 C C . VAL A 1 191 ? -10.780 5.225 19.097 1.00 63.50 191 VAL A C 1
ATOM 1414 O O . VAL A 1 191 ? -11.298 6.333 19.221 1.00 63.50 191 VAL A O 1
ATOM 1417 N N . SER A 1 192 ? -11.093 4.217 19.917 1.00 70.00 192 SER A N 1
ATOM 1418 C CA . SER A 1 192 ? -11.969 4.338 21.087 1.00 70.00 192 SER A CA 1
ATOM 1419 C C . SER A 1 192 ? -11.404 3.585 22.287 1.00 70.00 192 SER A C 1
ATOM 1421 O O . SER A 1 192 ? -11.112 2.394 22.219 1.00 70.00 192 SER A O 1
ATOM 1423 N N . LYS A 1 193 ? -11.297 4.280 23.426 1.00 65.56 193 LYS A N 1
ATOM 1424 C CA . LYS A 1 193 ? -10.826 3.706 24.701 1.00 65.56 193 LYS A CA 1
ATOM 1425 C C . LYS A 1 193 ? -11.860 2.795 25.373 1.00 65.56 193 LYS A C 1
ATOM 1427 O O . LYS A 1 193 ? -11.497 2.016 26.245 1.00 65.56 193 LYS A O 1
ATOM 1432 N N . ASN A 1 194 ? -13.123 2.882 24.954 1.00 78.75 194 ASN A N 1
ATOM 1433 C CA . ASN A 1 194 ? -14.247 2.150 25.539 1.00 78.75 194 ASN A CA 1
ATOM 1434 C C . ASN A 1 194 ? -14.718 0.996 24.640 1.00 78.75 194 ASN A C 1
ATOM 1436 O O . ASN A 1 194 ? -15.841 0.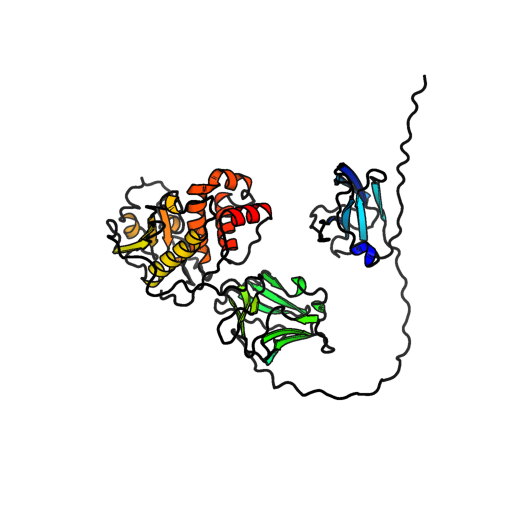530 24.798 1.00 78.75 194 ASN A O 1
ATOM 1440 N N . PHE A 1 195 ? -13.889 0.536 23.693 1.00 81.06 195 PHE A N 1
ATOM 1441 C CA . PHE A 1 195 ? -14.259 -0.519 22.742 1.00 81.06 195 PHE A CA 1
ATOM 1442 C C . PHE A 1 195 ? -14.785 -1.794 23.430 1.00 81.06 195 PHE A C 1
ATOM 1444 O O . PHE A 1 195 ? -15.686 -2.433 22.904 1.00 81.06 195 PHE A O 1
ATOM 1451 N N . SER A 1 196 ? -14.319 -2.121 24.638 1.00 88.38 196 SER A N 1
ATOM 1452 C CA . SER A 1 196 ? -14.803 -3.275 25.410 1.00 88.38 196 SER A CA 1
ATOM 1453 C C . SER A 1 196 ? -16.245 -3.167 25.915 1.00 88.38 196 SER A C 1
ATOM 1455 O O . SER A 1 196 ? -16.813 -4.153 26.371 1.00 88.38 196 SER A O 1
ATOM 1457 N N . GLN A 1 197 ? -16.862 -1.987 25.818 1.00 91.94 197 GLN A N 1
ATOM 1458 C CA . GLN A 1 197 ? -18.276 -1.759 26.128 1.00 91.94 197 GLN A CA 1
ATOM 1459 C C . GLN A 1 197 ? -19.180 -1.914 24.894 1.00 91.94 197 GLN A C 1
ATOM 1461 O O . GLN A 1 197 ? -20.394 -1.757 25.014 1.00 91.94 197 GLN A O 1
ATOM 1466 N N . SER A 1 198 ? -18.607 -2.183 23.714 1.00 93.81 198 SER A N 1
ATOM 1467 C CA . SER A 1 198 ? -19.354 -2.260 22.458 1.00 93.81 198 SER A CA 1
ATOM 1468 C C . SER A 1 198 ? -20.296 -3.453 22.449 1.00 93.81 198 SER A C 1
ATOM 1470 O O . SER A 1 198 ? -19.868 -4.607 22.530 1.00 93.81 198 SER A O 1
ATOM 1472 N N . ASP A 1 199 ? -21.577 -3.161 22.273 1.00 95.19 199 ASP A N 1
ATOM 1473 C CA . ASP A 1 199 ? -22.657 -4.135 22.157 1.00 95.19 199 ASP A CA 1
ATOM 1474 C C . ASP A 1 199 ? -23.128 -4.297 20.706 1.00 95.19 199 ASP A C 1
ATOM 1476 O O . ASP A 1 199 ? -23.327 -5.418 20.239 1.00 95.19 199 ASP A O 1
ATOM 1480 N N . ARG A 1 200 ? -23.210 -3.183 19.962 1.00 95.62 200 ARG A N 1
ATOM 1481 C CA . ARG A 1 200 ? -23.706 -3.138 18.579 1.00 95.62 200 ARG A CA 1
ATOM 1482 C C . ARG A 1 200 ? -22.758 -2.368 17.661 1.00 95.62 200 ARG A C 1
ATOM 1484 O O . ARG A 1 200 ? -22.324 -1.271 18.005 1.00 95.62 200 ARG A O 1
ATOM 1491 N N . VAL A 1 201 ? -22.503 -2.905 16.468 1.00 95.75 201 VAL A N 1
ATOM 1492 C CA . VAL A 1 201 ? -21.796 -2.222 15.370 1.00 95.75 201 VAL A CA 1
ATOM 1493 C C . VAL A 1 201 ? -22.722 -2.137 14.163 1.00 95.75 201 VAL A C 1
ATOM 1495 O O . VAL A 1 201 ? -23.330 -3.138 13.786 1.00 95.75 201 VAL A O 1
ATOM 1498 N N . GLU A 1 202 ? -22.833 -0.963 13.549 1.00 94.81 202 GLU A N 1
ATOM 1499 C CA . GLU A 1 202 ? -23.831 -0.689 12.513 1.00 94.81 202 GLU A CA 1
ATOM 1500 C C . GLU A 1 202 ? -23.251 0.165 11.378 1.00 94.81 202 GLU A C 1
ATOM 1502 O O . GLU A 1 202 ? -22.564 1.158 11.626 1.00 94.81 202 GLU A O 1
ATOM 1507 N N . VAL A 1 203 ? -23.535 -0.219 10.131 1.00 92.31 203 VAL A N 1
ATOM 1508 C CA . VAL A 1 203 ? -23.314 0.615 8.941 1.00 92.31 203 VAL A CA 1
ATOM 1509 C C . VAL A 1 203 ? -24.580 1.445 8.749 1.00 92.31 203 VAL A C 1
ATOM 1511 O O . VAL A 1 203 ? -25.607 0.918 8.328 1.00 92.31 203 VAL A O 1
ATOM 1514 N N . LEU A 1 204 ? -24.538 2.720 9.118 1.00 89.06 204 LEU A N 1
ATOM 1515 C CA . LEU A 1 204 ? -25.706 3.594 9.199 1.00 89.06 204 LEU A CA 1
ATOM 1516 C C . LEU A 1 204 ? -26.190 4.062 7.806 1.00 89.06 204 LEU A C 1
ATOM 1518 O O . LEU A 1 204 ? -25.349 4.305 6.934 1.00 89.06 204 LEU A O 1
ATOM 1522 N N . PRO A 1 205 ? -27.515 4.226 7.581 1.00 83.19 205 PRO A N 1
ATOM 1523 C CA . PRO A 1 205 ? -28.106 4.651 6.300 1.00 83.19 205 PRO A CA 1
ATOM 1524 C C . PRO A 1 205 ? -27.526 5.936 5.693 1.00 83.19 205 PRO A C 1
ATOM 1526 O O . PRO A 1 205 ? -27.394 6.037 4.472 1.00 83.19 205 PRO A O 1
ATOM 1529 N N . GLU A 1 206 ? -27.152 6.904 6.532 1.00 79.19 206 GLU A N 1
ATOM 1530 C CA . GLU A 1 206 ? -26.522 8.167 6.134 1.00 79.19 206 GLU A CA 1
ATOM 1531 C C . GLU A 1 206 ? -25.085 8.014 5.616 1.00 79.19 206 GLU A C 1
ATOM 1533 O O . GLU A 1 206 ? -24.508 8.985 5.142 1.00 79.19 206 GLU A O 1
ATOM 1538 N N . GLY A 1 207 ? -24.497 6.819 5.702 1.00 79.12 207 GLY A N 1
ATOM 1539 C CA . GLY A 1 207 ? -23.111 6.570 5.330 1.00 79.12 207 GLY A CA 1
ATOM 1540 C C . GLY A 1 207 ? -22.139 6.926 6.444 1.00 79.12 207 GLY A C 1
ATOM 1541 O O . GLY A 1 207 ? -21.267 7.779 6.283 1.00 79.12 207 GLY A O 1
ATOM 1542 N N . ARG A 1 208 ? -22.265 6.217 7.572 1.00 86.38 208 ARG A N 1
ATOM 1543 C CA . ARG A 1 208 ? -21.261 6.142 8.650 1.00 86.38 208 ARG A CA 1
ATOM 1544 C C . ARG A 1 208 ? -21.143 4.707 9.152 1.00 86.38 208 ARG A C 1
ATOM 1546 O O . ARG A 1 208 ? -22.071 3.927 8.986 1.00 86.38 208 ARG A O 1
ATOM 1553 N N . ILE A 1 209 ? -20.041 4.362 9.809 1.00 89.88 209 ILE A N 1
ATOM 1554 C CA . ILE A 1 209 ? -19.992 3.192 10.694 1.00 89.88 209 ILE A CA 1
ATOM 1555 C C . ILE A 1 209 ? -19.998 3.676 12.144 1.00 89.88 209 ILE A C 1
ATOM 1557 O O . ILE A 1 209 ? -19.221 4.556 12.514 1.00 89.88 209 ILE A O 1
ATOM 1561 N N . ALA A 1 210 ? -20.892 3.124 12.959 1.00 93.62 210 ALA A N 1
ATOM 1562 C CA . ALA A 1 210 ? -21.058 3.490 14.359 1.00 93.62 210 ALA A CA 1
ATOM 1563 C C . ALA A 1 210 ? -20.997 2.269 15.274 1.00 93.62 210 ALA A C 1
ATOM 1565 O O . ALA A 1 210 ? -21.337 1.150 14.886 1.00 93.62 210 ALA A O 1
ATOM 1566 N N . VAL A 1 211 ? -20.546 2.511 16.502 1.00 93.00 211 VAL A N 1
ATOM 1567 C CA . VAL A 1 211 ? -20.421 1.499 17.546 1.00 93.00 211 VAL A CA 1
ATOM 1568 C C . VAL A 1 211 ? -21.086 2.018 18.810 1.00 93.00 211 VAL A C 1
ATOM 1570 O O . VAL A 1 211 ? -20.796 3.133 19.249 1.00 93.00 211 VAL A O 1
ATOM 1573 N N . TYR A 1 212 ? -21.965 1.210 19.391 1.00 95.06 212 TYR A N 1
ATOM 1574 C CA . TYR A 1 212 ? -22.814 1.567 20.523 1.00 95.06 212 TYR A CA 1
ATOM 1575 C C . TYR A 1 212 ? -22.578 0.637 21.712 1.00 95.06 212 TYR A C 1
ATOM 1577 O O . TYR A 1 212 ? -22.274 -0.543 21.524 1.00 95.06 212 TYR A O 1
ATOM 1585 N N . ASP A 1 213 ? -22.763 1.153 22.926 1.00 94.31 213 ASP A N 1
ATOM 1586 C CA . ASP A 1 213 ? -22.901 0.323 24.124 1.00 94.31 213 ASP A CA 1
ATOM 1587 C C . ASP A 1 213 ? -24.303 -0.305 24.230 1.00 94.31 213 ASP A C 1
ATOM 1589 O O . ASP A 1 213 ? -25.225 0.040 23.485 1.00 94.31 213 ASP A O 1
ATOM 1593 N N . ALA A 1 214 ? -24.480 -1.206 25.200 1.00 93.38 214 ALA A N 1
ATOM 1594 C CA . ALA A 1 214 ? -25.752 -1.889 25.466 1.00 93.38 214 ALA A CA 1
ATOM 1595 C C . ALA A 1 214 ? -26.900 -0.949 25.906 1.00 93.38 214 ALA A C 1
ATOM 1597 O O . ALA A 1 214 ? -28.041 -1.385 26.046 1.00 93.38 214 ALA A O 1
ATOM 1598 N N . LYS A 1 215 ? -26.622 0.342 26.145 1.00 94.00 215 LYS A N 1
ATOM 1599 C CA . LYS A 1 215 ? -27.622 1.383 26.441 1.00 94.00 215 LYS A CA 1
ATOM 1600 C C . LYS A 1 215 ? -27.950 2.233 25.208 1.00 94.00 215 LYS A C 1
ATOM 1602 O O . LYS A 1 215 ? -28.716 3.187 25.317 1.00 94.00 215 LYS A O 1
ATOM 1607 N N . GLY A 1 216 ? -27.378 1.911 24.045 1.00 89.31 216 GLY A N 1
ATOM 1608 C CA . GLY A 1 216 ? -27.559 2.647 22.795 1.00 89.31 216 GLY A CA 1
ATOM 1609 C C . GLY A 1 216 ? -26.737 3.935 22.696 1.00 89.31 216 GLY A C 1
ATOM 1610 O O . GLY A 1 216 ? -26.950 4.716 21.769 1.00 89.31 216 GLY A O 1
ATOM 1611 N N . LYS A 1 217 ? -25.789 4.187 23.609 1.00 91.75 217 LYS A N 1
ATOM 1612 C CA . LYS A 1 217 ? -24.898 5.350 23.519 1.00 91.75 217 LYS A CA 1
ATOM 1613 C C . LYS A 1 217 ? -23.780 5.062 22.520 1.00 91.75 217 LYS A C 1
ATOM 1615 O O . LYS A 1 217 ? -23.093 4.050 22.632 1.00 91.75 217 LYS A O 1
ATOM 1620 N N . ALA A 1 218 ? -23.546 5.982 21.586 1.00 88.00 218 ALA A N 1
ATOM 1621 C CA . ALA A 1 218 ? -22.412 5.895 20.671 1.00 88.00 218 ALA A CA 1
ATOM 1622 C C . ALA A 1 218 ? -21.076 5.962 21.443 1.00 88.00 218 ALA A C 1
ATOM 1624 O O . ALA A 1 218 ? -20.774 6.945 22.124 1.00 88.00 218 ALA A O 1
ATOM 1625 N N . LEU A 1 219 ? -20.276 4.902 21.323 1.00 82.25 219 LEU A N 1
ATOM 1626 C CA . LEU A 1 219 ? -18.903 4.793 21.826 1.00 82.25 219 LEU A CA 1
ATOM 1627 C C . LEU A 1 219 ? -17.880 5.301 20.808 1.00 82.25 219 LEU A C 1
ATOM 1629 O O . LEU A 1 219 ? -16.780 5.712 21.185 1.00 82.25 219 LEU A O 1
ATOM 1633 N N . TRP A 1 220 ? -18.230 5.222 19.523 1.00 90.94 220 TRP A N 1
ATOM 1634 C CA . TRP A 1 220 ? -17.456 5.738 18.403 1.00 90.94 220 TRP A CA 1
ATOM 1635 C C . TRP A 1 220 ? -18.330 5.842 17.148 1.00 90.94 220 TRP A C 1
ATOM 1637 O O . TRP A 1 220 ? -19.323 5.129 16.99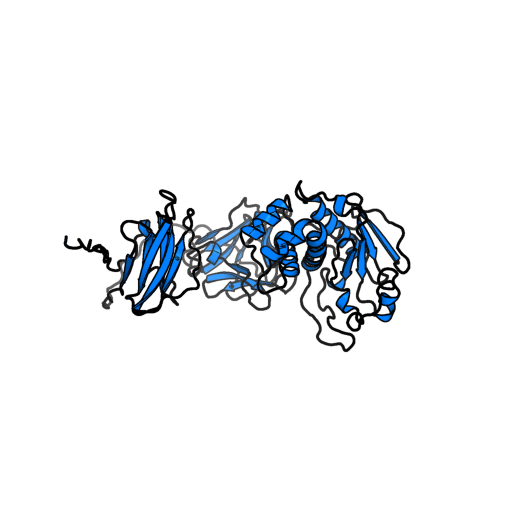0 1.00 90.94 220 TRP A O 1
ATOM 1647 N N . THR A 1 221 ? -17.950 6.722 16.230 1.00 83.38 221 THR A N 1
ATOM 1648 C CA . THR A 1 221 ? -18.520 6.808 14.882 1.00 83.38 221 THR A CA 1
ATOM 1649 C C . THR A 1 221 ? -17.427 7.283 13.930 1.00 83.38 221 THR A C 1
ATOM 1651 O O . THR A 1 221 ? -16.613 8.125 14.315 1.00 83.38 221 THR A O 1
ATOM 1654 N N . SER A 1 222 ? -17.405 6.772 12.699 1.00 77.62 222 SER A N 1
ATOM 1655 C CA . SER A 1 222 ? -16.483 7.230 11.657 1.00 77.62 222 SER A CA 1
ATOM 1656 C C . SER A 1 222 ? -16.608 8.738 11.433 1.00 77.62 222 SER A C 1
ATOM 1658 O O . SER A 1 222 ? -17.702 9.254 11.183 1.00 77.62 222 SER A O 1
ATOM 1660 N N . SER A 1 223 ? -15.475 9.433 11.497 1.00 69.50 223 SER A N 1
ATOM 1661 C CA . SER A 1 223 ? -15.339 10.826 11.074 1.00 69.50 223 SER A CA 1
ATOM 1662 C C . SER A 1 223 ? -15.440 10.957 9.550 1.00 69.50 223 SER A C 1
ATOM 1664 O O . SER A 1 223 ? -15.288 9.974 8.830 1.00 69.50 223 SER A O 1
ATOM 1666 N N . GLY A 1 224 ? -15.680 12.178 9.067 1.00 65.12 224 GLY A N 1
ATOM 1667 C CA . GLY A 1 224 ? -15.821 12.483 7.640 1.00 65.12 224 GLY A CA 1
ATOM 1668 C C . GLY A 1 224 ? -17.226 12.948 7.251 1.00 65.12 224 GLY A C 1
ATOM 1669 O O . GLY A 1 224 ? -18.137 13.034 8.090 1.00 65.12 224 GLY A O 1
ATOM 1670 N N . ASN A 1 225 ? -17.375 13.264 5.964 1.00 68.56 225 ASN A N 1
ATOM 1671 C CA . ASN A 1 225 ? -18.632 13.699 5.363 1.00 68.56 225 ASN A CA 1
ATOM 1672 C C . ASN A 1 225 ? -19.499 12.466 5.046 1.00 68.56 225 ASN A C 1
ATOM 1674 O O . ASN A 1 225 ? -19.073 11.624 4.260 1.00 68.56 225 ASN A O 1
ATOM 1678 N N . PRO A 1 226 ? -20.683 12.318 5.664 1.00 77.06 226 PRO A N 1
ATOM 1679 C CA . PRO A 1 226 ? -21.571 11.191 5.399 1.00 77.06 226 PRO A CA 1
ATOM 1680 C C . PRO A 1 226 ? -22.276 11.351 4.043 1.00 77.06 226 PRO A C 1
ATOM 1682 O O . PRO A 1 226 ? -22.693 12.456 3.692 1.00 77.06 226 PRO A O 1
ATOM 1685 N N . ALA A 1 227 ? -22.447 10.253 3.302 1.00 75.44 227 ALA A N 1
ATOM 1686 C CA . ALA A 1 227 ? -23.230 10.210 2.067 1.00 75.44 227 ALA A CA 1
ATOM 1687 C C . ALA A 1 227 ? -24.200 9.008 2.086 1.00 75.44 227 ALA A C 1
ATOM 1689 O O . ALA A 1 227 ? -23.751 7.880 2.321 1.00 75.44 227 ALA A O 1
ATOM 1690 N N . PRO A 1 228 ? -25.509 9.203 1.817 1.00 81.06 228 PRO A N 1
ATOM 1691 C CA . PRO A 1 228 ? -26.500 8.131 1.888 1.00 81.06 228 PRO A CA 1
ATOM 1692 C C . PRO A 1 228 ? -26.163 6.911 1.027 1.00 81.06 228 PRO A C 1
ATOM 1694 O O . PRO A 1 228 ? -25.587 7.032 -0.055 1.00 81.06 228 PRO A O 1
ATOM 1697 N N . ASN A 1 229 ? -26.587 5.733 1.491 1.00 78.31 229 ASN A N 1
ATOM 1698 C CA . ASN A 1 229 ? -26.361 4.440 0.831 1.00 78.31 229 ASN A CA 1
ATOM 1699 C C . ASN A 1 229 ? -24.877 4.050 0.663 1.00 78.31 229 ASN A C 1
ATOM 1701 O O . ASN A 1 229 ? -24.566 3.179 -0.151 1.00 78.31 229 ASN A O 1
ATOM 1705 N N . ALA A 1 230 ? -23.955 4.651 1.425 1.00 85.44 230 ALA A N 1
ATOM 1706 C CA . ALA A 1 230 ? -22.571 4.189 1.447 1.00 85.44 230 ALA A CA 1
ATOM 1707 C C . ALA A 1 230 ? -22.469 2.743 1.960 1.00 85.44 230 ALA A C 1
ATOM 1709 O O . ALA A 1 230 ? -23.206 2.313 2.848 1.00 85.44 230 ALA A O 1
ATOM 1710 N N . THR A 1 231 ? -21.518 1.995 1.415 1.00 88.31 231 THR A N 1
ATOM 1711 C CA . THR A 1 231 ? -21.259 0.602 1.783 1.00 88.31 231 THR A CA 1
ATOM 1712 C C . THR A 1 231 ? -19.943 0.492 2.535 1.00 88.31 231 THR A C 1
ATOM 1714 O O . THR A 1 231 ? -18.975 1.192 2.233 1.00 88.31 231 THR A O 1
ATOM 1717 N N . LEU A 1 232 ? -19.891 -0.390 3.529 1.00 92.19 232 LEU A N 1
ATOM 1718 C CA . LEU A 1 232 ? -18.635 -0.760 4.168 1.00 92.19 232 LEU A CA 1
ATOM 1719 C C . LEU A 1 232 ? -17.936 -1.788 3.271 1.00 92.19 232 LEU A C 1
ATOM 1721 O O . LEU A 1 232 ? -18.564 -2.747 2.824 1.00 92.19 232 LEU A O 1
ATOM 1725 N N . ASN A 1 233 ? -16.648 -1.599 3.010 1.00 87.00 233 ASN A N 1
ATOM 1726 C CA . ASN A 1 233 ? -15.824 -2.431 2.140 1.00 87.00 233 ASN A CA 1
ATOM 1727 C C . ASN A 1 233 ? -14.504 -2.795 2.839 1.00 87.00 233 ASN A C 1
ATOM 1729 O O . ASN A 1 233 ? -13.990 -2.017 3.639 1.00 87.00 233 ASN A O 1
ATOM 1733 N N . LEU A 1 234 ? -13.933 -3.956 2.513 1.00 79.69 234 LEU A N 1
ATOM 1734 C CA . LEU A 1 234 ? -12.609 -4.374 2.979 1.00 79.69 234 LEU A CA 1
ATOM 1735 C C . LEU A 1 234 ? -11.736 -4.681 1.763 1.00 79.69 234 LEU A C 1
ATOM 1737 O O . LEU A 1 234 ? -12.015 -5.622 1.014 1.00 79.69 234 LEU A O 1
ATOM 1741 N N . THR A 1 235 ? -10.697 -3.872 1.554 1.00 70.19 235 THR A N 1
ATOM 1742 C CA . THR A 1 235 ? -9.856 -3.946 0.354 1.00 70.19 235 THR A CA 1
ATOM 1743 C C . THR A 1 235 ? -9.062 -5.254 0.273 1.00 70.19 235 THR A C 1
ATOM 1745 O O . THR A 1 235 ? -8.896 -5.996 1.247 1.00 70.19 235 THR A O 1
ATOM 1748 N N . PHE A 1 236 ? -8.489 -5.518 -0.906 1.00 55.44 236 PHE A N 1
ATOM 1749 C CA . PHE A 1 236 ? -7.504 -6.588 -1.084 1.00 55.44 236 PHE A CA 1
ATOM 1750 C C . PHE A 1 236 ? -6.321 -6.449 -0.111 1.00 55.44 236 PHE A C 1
ATOM 1752 O O . PHE A 1 236 ? -5.870 -7.466 0.416 1.00 55.44 236 PHE A O 1
ATOM 1759 N N . SER A 1 237 ? -5.905 -5.210 0.179 1.00 57.62 237 SER A N 1
ATOM 1760 C CA . SER A 1 237 ? -4.861 -4.820 1.135 1.00 57.62 237 SER A CA 1
ATOM 1761 C C . SER A 1 237 ? -5.325 -4.734 2.599 1.00 57.62 237 SER A C 1
ATOM 1763 O O . SER A 1 237 ? -4.589 -4.226 3.433 1.00 57.62 237 SER A O 1
ATOM 1765 N N . GLY A 1 238 ? -6.523 -5.214 2.955 1.00 62.12 238 GLY A N 1
ATOM 1766 C CA . GLY A 1 238 ? -6.952 -5.265 4.359 1.00 62.12 238 GLY A CA 1
ATOM 1767 C C . GLY A 1 238 ? -7.252 -3.897 4.986 1.00 62.12 238 GLY A C 1
ATOM 1768 O O . GLY A 1 238 ? -7.227 -3.767 6.206 1.00 62.12 238 GLY A O 1
ATOM 1769 N N . VAL A 1 239 ? -7.554 -2.885 4.171 1.00 70.38 239 VAL A N 1
ATOM 1770 C CA . VAL A 1 239 ? -8.001 -1.563 4.624 1.00 70.38 239 VAL A CA 1
ATOM 1771 C C . VAL A 1 239 ? -9.528 -1.562 4.696 1.00 70.38 239 VAL A C 1
ATOM 1773 O O . VAL A 1 239 ? -10.201 -1.930 3.730 1.00 70.38 239 VAL A O 1
ATOM 1776 N N . LEU A 1 240 ? -10.089 -1.176 5.844 1.00 82.88 240 LEU A N 1
ATOM 1777 C CA . LEU A 1 240 ? -11.533 -1.040 6.024 1.00 82.88 240 LEU A CA 1
ATOM 1778 C C . LEU A 1 240 ? -11.960 0.358 5.582 1.00 82.88 240 LEU A C 1
ATOM 1780 O O . LEU A 1 240 ? -11.471 1.353 6.113 1.00 82.88 240 LEU A O 1
ATOM 1784 N N . GLN A 1 241 ? -12.875 0.425 4.623 1.00 83.88 241 GLN A N 1
ATOM 1785 C CA . GLN A 1 241 ? -13.296 1.661 3.971 1.00 83.88 241 GLN A CA 1
ATOM 1786 C C . GLN A 1 241 ? -14.811 1.796 3.988 1.00 83.88 241 GLN A C 1
ATOM 1788 O O . GLN A 1 241 ? -15.537 0.808 3.892 1.00 83.88 241 GLN A O 1
ATOM 1793 N N . LEU A 1 242 ? -15.289 3.031 4.063 1.00 85.56 242 LEU A N 1
ATOM 1794 C CA . LEU A 1 242 ? -16.684 3.371 3.839 1.00 85.56 242 LEU A CA 1
ATOM 1795 C C . LEU A 1 242 ? -16.787 4.120 2.511 1.00 85.56 242 LEU A C 1
ATOM 1797 O O . LEU A 1 242 ? -16.188 5.183 2.361 1.00 85.56 242 LEU A O 1
ATOM 1801 N N . VAL A 1 243 ? -17.507 3.546 1.549 1.00 81.56 243 VAL A N 1
ATOM 1802 C CA . VAL A 1 243 ? -17.501 3.980 0.146 1.00 81.56 243 VAL A CA 1
ATOM 1803 C C . VAL A 1 243 ? -18.904 4.402 -0.277 1.00 81.56 243 VAL A C 1
ATOM 1805 O O . VAL A 1 243 ? -19.848 3.623 -0.140 1.00 81.56 243 VAL A O 1
ATOM 1808 N N . SER A 1 244 ? -19.056 5.625 -0.785 1.00 79.50 244 SER A N 1
ATOM 1809 C CA . SER A 1 244 ? -20.336 6.159 -1.261 1.00 79.50 244 SER A CA 1
ATOM 1810 C C . SER A 1 244 ? -20.866 5.400 -2.486 1.00 79.50 244 SER A C 1
ATOM 1812 O O . SER A 1 244 ? -20.124 4.707 -3.185 1.00 79.50 244 SER A O 1
ATOM 1814 N N . ALA A 1 245 ? -22.144 5.600 -2.818 1.00 74.75 245 ALA A N 1
ATOM 1815 C CA . ALA A 1 245 ? -22.734 5.068 -4.050 1.00 74.75 245 ALA A CA 1
ATOM 1816 C C . ALA A 1 245 ? -22.063 5.590 -5.346 1.00 74.75 245 ALA A C 1
ATOM 1818 O O . ALA A 1 245 ? -22.227 4.982 -6.401 1.00 74.75 245 ALA A O 1
ATOM 1819 N N . THR A 1 246 ? -21.303 6.691 -5.279 1.00 72.38 246 THR A N 1
ATOM 1820 C CA . THR A 1 246 ? -20.518 7.249 -6.397 1.00 72.38 246 THR A CA 1
ATOM 1821 C C . THR A 1 246 ? -19.048 6.804 -6.399 1.00 72.38 246 THR A C 1
ATOM 1823 O O . THR A 1 246 ? -18.315 7.163 -7.317 1.00 72.38 246 THR A O 1
ATOM 1826 N N . GLY A 1 247 ? -18.611 6.006 -5.415 1.00 67.31 247 GLY A N 1
ATOM 1827 C CA . GLY A 1 247 ? -17.238 5.493 -5.308 1.00 67.31 247 GLY A CA 1
ATOM 1828 C C . GLY A 1 247 ? -16.267 6.363 -4.495 1.00 67.31 247 GLY A C 1
ATOM 1829 O O . GLY A 1 247 ? -15.069 6.089 -4.492 1.00 67.31 247 GLY A O 1
ATOM 1830 N N . GLU A 1 248 ? -16.754 7.394 -3.802 1.00 72.56 248 GLU A N 1
ATOM 1831 C CA . GLU A 1 248 ? -15.945 8.241 -2.913 1.00 72.56 248 GLU A CA 1
ATOM 1832 C C . GLU A 1 248 ? -15.642 7.516 -1.593 1.00 72.56 248 GLU A C 1
ATOM 1834 O O . GLU A 1 248 ? -16.545 6.936 -0.988 1.00 72.56 248 GLU A O 1
ATOM 1839 N N . ILE A 1 249 ? -14.393 7.562 -1.115 1.00 72.94 249 ILE A N 1
ATOM 1840 C CA . ILE A 1 249 ? -14.024 7.017 0.200 1.00 72.94 249 ILE A CA 1
ATOM 1841 C C . ILE A 1 249 ? -14.297 8.079 1.268 1.00 72.94 249 ILE A C 1
ATOM 1843 O O . ILE A 1 249 ? -13.555 9.046 1.416 1.00 72.94 249 ILE A O 1
ATOM 1847 N N . LEU A 1 250 ? -15.357 7.864 2.042 1.00 75.19 250 LEU A N 1
ATOM 1848 C CA . LEU A 1 250 ? -15.829 8.773 3.091 1.00 75.19 250 LEU A CA 1
ATOM 1849 C C . LEU A 1 250 ? -15.021 8.631 4.389 1.00 75.19 250 LEU A C 1
ATOM 1851 O O . LEU A 1 250 ? -14.862 9.587 5.148 1.00 75.19 250 LEU A O 1
ATOM 1855 N N . TRP A 1 251 ? -14.524 7.418 4.645 1.00 83.12 251 TRP A N 1
ATOM 1856 C CA . TRP A 1 251 ? -13.670 7.069 5.778 1.00 83.12 251 TRP A CA 1
ATOM 1857 C C . TRP A 1 251 ? -12.799 5.856 5.426 1.00 83.12 251 TRP A C 1
ATOM 1859 O O . TRP A 1 251 ? -13.254 4.960 4.712 1.00 83.12 251 TRP A O 1
ATOM 1869 N N . SER A 1 252 ? -11.574 5.803 5.954 1.00 71.62 252 SER A N 1
ATOM 1870 C CA . SER A 1 252 ? -10.643 4.683 5.776 1.00 71.62 252 SER A CA 1
ATOM 1871 C C . SER A 1 252 ? -9.846 4.416 7.054 1.00 71.62 252 SER A C 1
ATOM 1873 O O . SER A 1 252 ? -9.429 5.358 7.734 1.00 71.62 252 SER A O 1
ATOM 1875 N N . SER A 1 253 ? -9.597 3.144 7.376 1.00 67.19 253 SER A N 1
ATOM 1876 C CA . SER A 1 253 ? -8.888 2.721 8.594 1.00 67.19 253 SER A CA 1
ATOM 1877 C C . SER A 1 253 ? -7.412 3.137 8.653 1.00 67.19 253 SER A C 1
ATOM 1879 O O . SER A 1 253 ? -6.838 3.195 9.738 1.00 67.19 253 SER A O 1
ATOM 1881 N N . ASP A 1 254 ? -6.808 3.431 7.500 1.00 62.91 254 ASP A N 1
ATOM 1882 C CA . ASP A 1 254 ? -5.446 3.963 7.336 1.00 62.91 254 ASP A CA 1
ATOM 1883 C C . ASP A 1 254 ? -5.399 5.501 7.182 1.00 62.91 254 ASP A C 1
ATOM 1885 O O . ASP A 1 254 ? -4.321 6.087 7.090 1.00 62.91 254 ASP A O 1
ATOM 1889 N N . GLY A 1 255 ? -6.562 6.165 7.154 1.00 63.56 255 GLY A N 1
ATOM 1890 C CA . GLY A 1 255 ? -6.697 7.603 6.915 1.00 63.56 255 GLY A CA 1
ATOM 1891 C C . GLY A 1 255 ? -6.578 8.045 5.449 1.00 63.56 255 GLY A C 1
ATOM 1892 O O . GLY A 1 255 ? -6.661 9.244 5.183 1.00 63.56 255 GLY A O 1
ATOM 1893 N N . ILE A 1 256 ? -6.409 7.127 4.490 1.00 62.16 256 ILE A N 1
ATOM 1894 C CA . ILE A 1 256 ? -6.300 7.449 3.061 1.00 62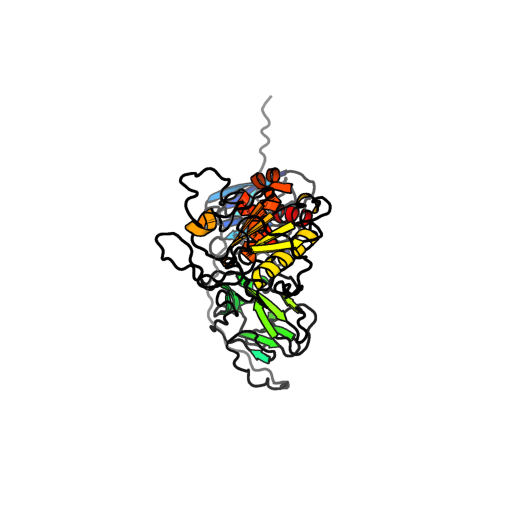.16 256 ILE A CA 1
ATOM 1895 C C . ILE A 1 256 ? -7.700 7.486 2.434 1.00 62.16 256 ILE A C 1
ATOM 1897 O O . ILE A 1 256 ? -8.333 6.459 2.215 1.00 62.16 256 ILE A O 1
ATOM 1901 N N . LEU A 1 257 ? -8.180 8.691 2.112 1.00 67.00 257 LEU A N 1
ATOM 1902 C CA . LEU A 1 257 ? -9.486 8.917 1.464 1.00 67.00 257 LEU A CA 1
ATOM 1903 C C . LEU A 1 257 ? -9.406 8.962 -0.078 1.00 67.00 257 LEU A C 1
ATOM 1905 O O . LEU A 1 257 ? -10.364 9.328 -0.753 1.00 67.00 257 LEU A O 1
ATOM 1909 N N . ALA A 1 258 ? -8.256 8.603 -0.654 1.00 65.00 258 ALA A N 1
ATOM 1910 C CA . ALA A 1 258 ? -8.065 8.523 -2.098 1.00 65.00 258 ALA A CA 1
ATOM 1911 C C . ALA A 1 258 ? -8.419 7.120 -2.612 1.00 65.00 258 ALA A C 1
ATOM 1913 O O . ALA A 1 258 ? -7.875 6.127 -2.131 1.00 65.00 258 ALA A O 1
ATOM 1914 N N . ALA A 1 259 ? -9.303 7.040 -3.611 1.00 66.31 259 ALA A N 1
ATOM 1915 C CA . ALA A 1 259 ? -9.680 5.775 -4.238 1.00 66.31 259 ALA A CA 1
ATOM 1916 C C . ALA A 1 259 ? -8.458 5.029 -4.802 1.00 66.31 259 ALA A C 1
ATOM 1918 O O . ALA A 1 259 ? -7.575 5.634 -5.418 1.00 66.31 259 ALA A O 1
ATOM 1919 N N . SER A 1 260 ? -8.420 3.703 -4.627 1.00 73.50 260 SER A N 1
ATOM 1920 C CA . SER A 1 260 ? -7.367 2.875 -5.215 1.00 73.50 260 SER A CA 1
ATOM 1921 C C . SER A 1 260 ? -7.416 2.956 -6.742 1.00 73.50 260 SER A C 1
ATOM 1923 O O . SER A 1 260 ? -8.456 2.746 -7.366 1.00 73.50 260 SER A O 1
ATOM 1925 N N . LEU A 1 261 ? -6.273 3.247 -7.353 1.00 81.00 261 LEU A N 1
ATOM 1926 C CA . LEU A 1 261 ? -6.150 3.476 -8.782 1.00 81.00 261 LEU A CA 1
ATOM 1927 C C . LEU A 1 261 ? -6.357 2.168 -9.551 1.00 81.00 261 LEU A C 1
ATOM 1929 O O . LEU A 1 261 ? -5.655 1.179 -9.329 1.00 81.00 261 LEU A O 1
ATOM 1933 N N . ARG A 1 262 ? -7.310 2.175 -10.486 1.00 83.94 262 ARG A N 1
ATOM 1934 C CA . ARG A 1 262 ? -7.521 1.088 -11.450 1.00 83.94 262 ARG A CA 1
ATOM 1935 C C . ARG A 1 262 ? -6.416 1.137 -12.503 1.00 83.94 262 ARG A C 1
ATOM 1937 O O . ARG A 1 262 ? -6.460 1.966 -13.405 1.00 83.94 262 ARG A O 1
ATOM 1944 N N . VAL A 1 263 ? -5.423 0.259 -12.377 1.00 88.88 263 VAL A N 1
ATOM 1945 C CA . VAL A 1 263 ? -4.264 0.213 -13.290 1.00 88.88 263 VAL A CA 1
ATOM 1946 C C . VAL A 1 263 ? -4.461 -0.733 -14.478 1.00 88.88 263 VAL A C 1
ATOM 1948 O O . VAL A 1 263 ? -3.767 -0.607 -15.483 1.00 88.88 263 VAL A O 1
ATOM 1951 N N . PHE A 1 264 ? -5.443 -1.635 -14.421 1.00 88.44 264 PHE A N 1
ATOM 1952 C CA . PHE A 1 264 ? -5.781 -2.559 -15.508 1.00 88.44 264 PHE A CA 1
ATOM 1953 C C . PHE A 1 264 ? -6.758 -1.935 -16.511 1.00 88.44 264 PHE A C 1
ATOM 1955 O O . PHE A 1 264 ? -7.846 -2.448 -16.760 1.00 88.44 264 PHE A O 1
ATOM 1962 N N . ILE A 1 265 ? -6.366 -0.793 -17.078 1.00 85.94 265 ILE A N 1
ATOM 1963 C CA . ILE A 1 265 ? -7.084 -0.150 -18.182 1.00 85.94 265 ILE A CA 1
ATOM 1964 C C . ILE A 1 265 ? -6.535 -0.631 -19.532 1.00 85.94 265 ILE A C 1
ATOM 1966 O O . ILE A 1 265 ? -5.333 -0.848 -19.694 1.00 85.94 265 ILE A O 1
ATOM 1970 N N . ASP A 1 266 ? -7.413 -0.784 -20.526 1.00 80.12 266 ASP A N 1
ATOM 1971 C CA . ASP A 1 266 ? -7.062 -1.380 -21.826 1.00 80.12 266 ASP A CA 1
ATOM 1972 C C . ASP A 1 266 ? -6.075 -0.524 -22.657 1.00 80.12 266 ASP A C 1
ATOM 1974 O O . ASP A 1 266 ? -5.458 -1.031 -23.595 1.00 80.12 266 ASP A O 1
ATOM 1978 N N . LYS A 1 267 ? -5.889 0.760 -22.309 1.00 80.88 267 LYS A N 1
ATOM 1979 C CA . LYS A 1 267 ? -4.980 1.704 -22.984 1.00 80.88 267 LYS A CA 1
ATOM 1980 C C . LYS A 1 267 ? -4.141 2.497 -21.963 1.00 80.88 267 LYS A C 1
ATOM 1982 O O . LYS A 1 267 ? -4.616 3.527 -21.485 1.00 80.88 267 LYS A O 1
ATOM 1987 N N . PRO A 1 268 ? -2.929 2.037 -21.597 1.00 86.50 268 PRO A N 1
ATOM 1988 C CA . PRO A 1 268 ? -1.984 2.833 -20.813 1.00 86.50 268 PRO A CA 1
ATOM 1989 C C . PRO A 1 268 ? -1.485 4.043 -21.616 1.00 86.50 268 PRO A C 1
ATOM 1991 O O . PRO A 1 268 ? -1.565 4.053 -22.846 1.00 86.50 268 PRO A O 1
ATOM 1994 N N . ASN A 1 269 ? -0.890 5.033 -20.941 1.00 91.62 269 ASN A N 1
ATOM 1995 C CA . ASN A 1 269 ? -0.124 6.095 -21.608 1.00 91.62 269 ASN A CA 1
ATOM 1996 C C . ASN A 1 269 ? 1.251 5.563 -22.059 1.00 91.62 269 ASN A C 1
ATOM 1998 O O . ASN A 1 269 ? 2.292 5.943 -21.528 1.00 91.62 269 ASN A O 1
ATOM 2002 N N . ALA A 1 270 ? 1.233 4.620 -22.997 1.00 94.75 270 ALA A N 1
ATOM 2003 C CA . ALA A 1 270 ? 2.400 3.946 -23.546 1.00 94.75 270 ALA A CA 1
ATOM 2004 C C . ALA A 1 270 ? 2.157 3.634 -25.026 1.00 94.75 270 ALA A C 1
ATOM 2006 O O . ALA A 1 270 ? 1.035 3.315 -25.425 1.00 94.75 270 ALA A O 1
ATOM 2007 N N . LYS A 1 271 ? 3.209 3.685 -25.843 1.00 96.25 271 LYS A N 1
ATOM 2008 C CA . LYS A 1 271 ? 3.148 3.297 -27.262 1.00 96.25 271 LYS A CA 1
ATOM 2009 C C . LYS A 1 271 ? 3.743 1.896 -27.462 1.00 96.25 271 LYS A C 1
ATOM 2011 O O . LYS A 1 271 ? 4.658 1.528 -26.724 1.00 96.25 271 LYS A O 1
ATOM 2016 N N . PRO A 1 272 ? 3.294 1.116 -28.459 1.00 96.56 272 PRO A N 1
ATOM 2017 C CA . PRO A 1 272 ? 4.016 -0.076 -28.887 1.00 96.56 272 PRO A CA 1
ATOM 2018 C C . PRO A 1 272 ? 5.450 0.269 -29.311 1.00 96.56 272 PRO A C 1
ATOM 2020 O O . PRO A 1 272 ? 5.692 1.321 -29.907 1.00 96.56 272 PRO A O 1
ATOM 2023 N N . CYS A 1 273 ? 6.390 -0.628 -29.033 1.00 96.81 273 CYS A N 1
ATOM 2024 C CA . CYS A 1 273 ? 7.780 -0.528 -29.479 1.00 96.81 273 CYS A CA 1
ATOM 2025 C C . CYS A 1 273 ? 8.246 -1.824 -30.155 1.00 96.81 273 CYS A C 1
ATOM 2027 O O . CYS A 1 273 ? 7.527 -2.821 -30.172 1.00 96.81 273 CYS A O 1
ATOM 2029 N N . THR A 1 274 ? 9.444 -1.815 -30.738 1.00 96.81 274 THR A N 1
ATOM 2030 C CA . THR A 1 274 ? 10.078 -3.029 -31.269 1.00 96.81 274 THR A CA 1
ATOM 2031 C C . THR A 1 274 ? 10.569 -3.897 -30.104 1.00 96.81 274 THR A C 1
ATOM 2033 O O . THR A 1 274 ? 11.404 -3.411 -29.334 1.00 96.81 274 THR A O 1
ATOM 2036 N N . PRO A 1 275 ? 10.097 -5.151 -29.948 1.00 95.94 275 PRO A N 1
ATOM 2037 C CA . PRO A 1 275 ? 10.623 -6.064 -28.936 1.00 95.94 275 PRO A CA 1
ATOM 2038 C C . PRO A 1 275 ? 12.093 -6.414 -29.189 1.00 95.94 275 PRO A C 1
ATOM 2040 O O . PRO A 1 275 ? 12.550 -6.455 -30.332 1.00 95.94 275 PRO A O 1
ATOM 2043 N N . GLU A 1 276 ? 12.832 -6.700 -28.120 1.00 92.56 276 GLU A N 1
ATOM 2044 C CA . GLU A 1 276 ? 14.194 -7.235 -28.224 1.00 92.56 276 GLU A CA 1
ATOM 2045 C C . GLU A 1 276 ? 14.207 -8.714 -28.664 1.00 92.56 276 GLU A C 1
ATOM 2047 O O . GLU A 1 276 ? 13.195 -9.403 -28.526 1.00 92.56 276 GLU A O 1
ATOM 2052 N N . PRO A 1 277 ? 15.330 -9.246 -29.187 1.00 89.62 277 PRO A N 1
ATOM 2053 C CA . PRO A 1 277 ? 15.386 -10.617 -29.695 1.00 89.62 277 PRO A CA 1
ATOM 2054 C C . PRO A 1 277 ? 14.920 -11.673 -28.674 1.00 89.62 277 PRO A C 1
ATOM 2056 O O . PRO A 1 277 ? 15.422 -11.757 -27.553 1.00 89.62 277 PRO A O 1
ATOM 2059 N N . GLY A 1 278 ? 13.944 -12.488 -29.082 1.00 86.94 278 GLY A N 1
ATOM 2060 C CA . GLY A 1 278 ? 13.286 -13.497 -28.240 1.00 86.94 278 GLY A CA 1
ATOM 2061 C C . GLY A 1 278 ? 12.037 -12.996 -27.499 1.00 86.94 278 GLY A C 1
ATOM 2062 O O . GLY A 1 278 ? 11.172 -13.803 -27.161 1.00 86.94 278 GLY A O 1
ATOM 2063 N N . TRP A 1 279 ? 11.888 -11.684 -27.309 1.00 92.62 279 TRP A N 1
ATOM 2064 C CA . TRP A 1 279 ? 10.685 -11.065 -26.749 1.00 92.62 279 TRP A CA 1
ATOM 2065 C C . TRP A 1 279 ? 9.625 -10.860 -27.835 1.00 92.62 279 TRP A C 1
ATOM 2067 O O . TRP A 1 279 ? 9.946 -10.706 -29.012 1.00 92.62 279 TRP A O 1
ATOM 2077 N N . VAL A 1 280 ? 8.342 -10.863 -27.454 1.00 95.38 280 VAL A N 1
ATOM 2078 C CA . VAL A 1 280 ? 7.228 -10.758 -28.423 1.00 95.38 280 VAL A CA 1
ATOM 2079 C C . VAL A 1 280 ? 6.263 -9.603 -28.151 1.00 95.38 280 VAL A C 1
ATOM 2081 O O . VAL A 1 280 ? 5.396 -9.330 -28.978 1.00 95.38 280 VAL A O 1
ATOM 2084 N N . LYS A 1 281 ? 6.407 -8.902 -27.020 1.00 96.69 281 LYS A N 1
ATOM 2085 C CA . LYS A 1 281 ? 5.628 -7.703 -26.673 1.00 96.69 281 LYS A CA 1
ATOM 2086 C C . LYS A 1 281 ? 6.565 -6.603 -26.196 1.00 96.69 281 LYS A C 1
ATOM 2088 O O . LYS A 1 281 ? 7.553 -6.894 -25.528 1.00 96.69 281 LYS A O 1
ATOM 2093 N N . CYS A 1 282 ? 6.241 -5.356 -26.518 1.00 97.56 282 CYS A N 1
ATOM 2094 C CA . CYS A 1 282 ? 6.993 -4.182 -26.085 1.00 97.56 282 CYS A CA 1
ATOM 2095 C C . CYS A 1 282 ? 6.045 -2.984 -25.946 1.00 97.56 282 CYS A C 1
ATOM 2097 O O . CYS A 1 282 ? 5.331 -2.654 -26.896 1.00 97.56 282 CYS A O 1
ATOM 2099 N N . LEU A 1 283 ? 6.050 -2.334 -24.781 1.00 97.88 283 LEU A N 1
ATOM 2100 C CA . LEU A 1 283 ? 5.441 -1.019 -24.552 1.00 97.88 283 LEU A CA 1
ATOM 2101 C C . LEU A 1 283 ? 6.520 -0.027 -24.103 1.00 97.88 283 LEU A C 1
ATOM 2103 O O . LEU A 1 283 ? 7.364 -0.377 -23.286 1.00 97.88 283 LEU A O 1
ATOM 2107 N N . GLU A 1 284 ? 6.486 1.205 -24.602 1.00 98.06 284 GLU A N 1
ATOM 2108 C CA . GLU A 1 284 ? 7.381 2.292 -24.193 1.00 98.06 284 GLU A CA 1
ATOM 2109 C C . GLU A 1 284 ? 6.567 3.415 -23.536 1.00 98.06 284 GLU A C 1
ATOM 2111 O O . GLU A 1 284 ? 5.677 3.999 -24.167 1.00 98.06 284 GLU A O 1
ATOM 2116 N N . LEU A 1 285 ? 6.868 3.705 -22.266 1.00 98.00 285 LEU A N 1
ATOM 2117 C CA . LEU A 1 285 ? 6.381 4.891 -21.561 1.00 98.00 285 LEU A CA 1
ATOM 2118 C C . LEU A 1 285 ? 7.052 6.147 -22.150 1.00 98.00 285 LEU A C 1
ATOM 2120 O O . LEU A 1 285 ? 8.220 6.081 -22.535 1.00 98.00 285 LEU A O 1
ATOM 2124 N N . PRO A 1 286 ? 6.357 7.295 -22.230 1.00 96.19 286 PRO A N 1
ATOM 2125 C CA . PRO A 1 286 ? 6.923 8.507 -22.817 1.00 96.19 286 PRO A CA 1
ATOM 2126 C C . PRO A 1 286 ? 7.816 9.303 -21.854 1.00 96.19 286 PRO A C 1
ATOM 2128 O O . PRO A 1 286 ? 8.722 9.991 -22.316 1.00 96.19 286 PRO A O 1
ATOM 2131 N N . ASP A 1 287 ? 7.547 9.262 -20.545 1.00 94.19 287 ASP A N 1
ATOM 2132 C CA . ASP A 1 287 ? 8.176 10.146 -19.555 1.00 94.19 287 ASP A CA 1
ATOM 2133 C C . ASP A 1 287 ? 8.033 9.587 -18.116 1.00 94.19 287 ASP A C 1
ATOM 2135 O O . ASP A 1 287 ? 6.952 9.702 -17.525 1.00 94.19 287 ASP A O 1
ATOM 2139 N N . PRO A 1 288 ? 9.092 8.992 -17.530 1.00 96.88 288 PRO A N 1
ATOM 2140 C CA . PRO A 1 288 ? 10.389 8.714 -18.154 1.00 96.88 288 PRO A CA 1
ATOM 2141 C C . PRO A 1 288 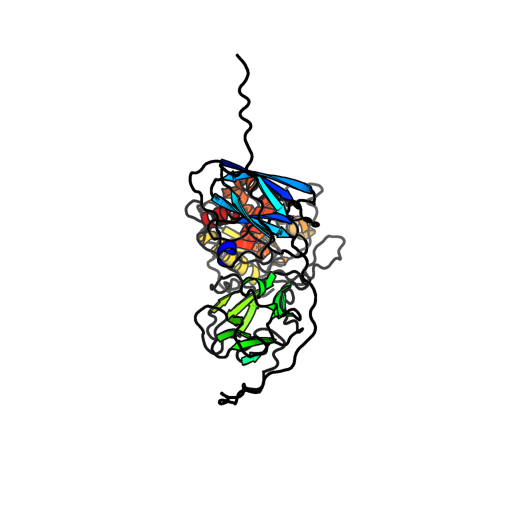? 10.303 7.631 -19.239 1.00 96.88 288 PRO A C 1
ATOM 2143 O O . PRO A 1 288 ? 9.339 6.863 -19.293 1.00 96.88 288 PRO A O 1
ATOM 2146 N N . THR A 1 289 ? 11.311 7.557 -20.113 1.00 97.62 289 THR A N 1
ATOM 2147 C CA . THR A 1 289 ? 11.316 6.600 -21.232 1.00 97.62 289 THR A CA 1
ATOM 2148 C C . THR A 1 289 ? 11.654 5.183 -20.775 1.00 97.62 289 THR A C 1
ATOM 2150 O O . THR A 1 289 ? 12.804 4.757 -20.806 1.00 97.62 289 THR A O 1
ATOM 2153 N N . ILE A 1 290 ? 10.636 4.436 -20.354 1.00 97.81 290 ILE A N 1
ATOM 2154 C CA . ILE A 1 290 ? 10.771 3.064 -19.850 1.00 97.81 290 ILE A CA 1
ATOM 2155 C C . ILE A 1 290 ? 10.214 2.069 -20.869 1.00 97.81 290 ILE A C 1
ATOM 2157 O O . ILE A 1 290 ? 9.065 2.200 -21.290 1.00 97.81 290 ILE A O 1
ATOM 2161 N N . LYS A 1 291 ? 10.988 1.035 -21.217 1.00 98.00 291 LYS A N 1
ATOM 2162 C CA . LYS A 1 291 ? 10.536 -0.073 -22.075 1.00 98.00 291 LYS A CA 1
ATOM 2163 C C . LYS A 1 291 ? 10.123 -1.277 -21.239 1.00 98.00 291 LYS A C 1
ATOM 2165 O O . LYS A 1 291 ? 10.905 -1.764 -20.433 1.00 98.00 291 LYS A O 1
ATOM 2170 N N . ILE A 1 292 ? 8.925 -1.793 -21.474 1.00 97.44 292 ILE A N 1
ATOM 2171 C CA . ILE A 1 292 ? 8.388 -3.006 -20.855 1.00 97.44 292 ILE A CA 1
ATOM 2172 C C . ILE A 1 292 ? 8.344 -4.083 -21.930 1.00 97.44 292 ILE A C 1
ATOM 2174 O O . ILE A 1 292 ? 7.557 -3.984 -22.870 1.00 97.44 292 ILE A O 1
ATOM 2178 N N . MET A 1 293 ? 9.195 -5.094 -21.792 1.00 96.94 293 MET A N 1
ATOM 2179 C CA . MET A 1 293 ? 9.270 -6.274 -22.645 1.00 96.94 293 MET A CA 1
ATOM 2180 C C . MET A 1 293 ? 8.412 -7.388 -22.046 1.00 96.94 293 MET A C 1
ATOM 2182 O O . MET A 1 293 ? 8.533 -7.695 -20.862 1.00 96.94 293 MET A O 1
ATOM 2186 N N . GLY A 1 294 ? 7.557 -8.004 -22.861 1.00 95.44 294 GLY A N 1
ATOM 2187 C CA . GLY A 1 294 ? 6.721 -9.136 -22.462 1.00 95.44 294 GLY A CA 1
ATOM 2188 C C . GLY A 1 294 ? 7.077 -10.395 -23.240 1.00 95.44 294 GLY A C 1
ATOM 2189 O O . GLY A 1 294 ? 7.220 -10.368 -24.472 1.00 95.44 294 GLY A O 1
ATOM 2190 N N . SER A 1 295 ? 7.237 -11.499 -22.516 1.00 93.00 295 SER A N 1
ATOM 2191 C CA . SER A 1 295 ? 7.398 -12.832 -23.090 1.00 93.00 295 SER A CA 1
ATOM 2192 C C . SER A 1 295 ? 6.085 -13.328 -23.722 1.00 93.00 295 SER A C 1
ATOM 2194 O O . SER A 1 295 ? 5.076 -12.614 -23.767 1.00 93.00 295 SER A O 1
ATOM 2196 N N . ARG A 1 296 ? 6.078 -14.551 -24.271 1.00 91.44 296 ARG A N 1
ATOM 2197 C CA . ARG A 1 296 ? 4.908 -15.065 -25.002 1.00 91.44 296 ARG A CA 1
ATOM 2198 C C . ARG A 1 296 ? 3.713 -15.333 -24.090 1.00 91.44 296 ARG A C 1
ATOM 2200 O O . ARG A 1 296 ? 2.594 -15.040 -24.510 1.00 91.44 296 ARG A O 1
ATOM 2207 N N . ALA A 1 297 ? 3.928 -15.863 -22.885 1.00 90.69 297 ALA A N 1
ATOM 2208 C CA . ALA A 1 297 ? 2.831 -16.209 -21.984 1.00 90.69 297 ALA A CA 1
ATOM 2209 C C . ALA A 1 297 ? 2.260 -15.000 -21.225 1.00 90.69 297 ALA A C 1
ATOM 2211 O O . ALA A 1 297 ? 1.200 -15.118 -20.617 1.00 90.69 297 ALA A O 1
ATOM 2212 N N . VAL A 1 298 ? 2.925 -13.841 -21.250 1.00 93.31 298 VAL A N 1
ATOM 2213 C CA . VAL A 1 298 ? 2.457 -12.630 -20.559 1.00 93.31 298 VAL A CA 1
ATOM 2214 C C . VAL A 1 298 ? 1.187 -12.070 -21.193 1.00 93.31 298 VAL A C 1
ATOM 2216 O O . VAL A 1 298 ? 1.109 -11.914 -22.412 1.00 93.31 298 VAL A O 1
ATOM 2219 N N . THR A 1 299 ? 0.194 -11.697 -20.390 1.00 93.88 299 THR A N 1
ATOM 2220 C CA . THR A 1 299 ? -1.060 -11.099 -20.868 1.00 93.88 299 THR A CA 1
ATOM 2221 C C . THR A 1 299 ? -0.909 -9.622 -21.221 1.00 93.88 299 THR A C 1
ATOM 2223 O O . THR A 1 299 ? -0.050 -8.904 -20.709 1.00 93.88 299 THR A O 1
ATOM 2226 N N . GLN A 1 300 ? -1.791 -9.117 -22.091 1.00 93.94 300 GLN A N 1
ATOM 2227 C CA . GLN A 1 300 ? -1.843 -7.674 -22.353 1.00 93.94 300 GLN A CA 1
ATOM 2228 C C . GLN A 1 300 ? -2.329 -6.889 -21.121 1.00 93.94 300 GLN A C 1
ATOM 2230 O O . GLN A 1 300 ? -1.900 -5.757 -20.912 1.00 93.94 300 GLN A O 1
ATOM 2235 N N . SER A 1 301 ? -3.177 -7.497 -20.282 1.00 93.38 301 SER A N 1
ATOM 2236 C C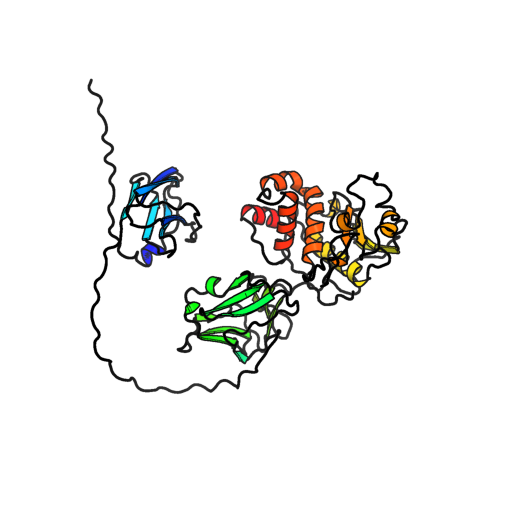A . SER A 1 301 ? -3.647 -6.885 -19.035 1.00 93.38 301 SER A CA 1
ATOM 2237 C C . SER A 1 301 ? -2.483 -6.627 -18.075 1.00 93.38 301 SER A C 1
ATOM 2239 O O . SER A 1 301 ? -2.360 -5.520 -17.555 1.00 93.38 301 SER A O 1
ATOM 2241 N N . ALA A 1 302 ? -1.565 -7.588 -17.922 1.00 94.06 302 ALA A N 1
ATOM 2242 C CA . ALA A 1 302 ? -0.355 -7.418 -17.123 1.00 94.06 302 ALA A CA 1
ATOM 2243 C C . ALA A 1 302 ? 0.601 -6.358 -17.695 1.00 94.06 302 ALA A C 1
ATOM 2245 O O . ALA A 1 302 ? 1.041 -5.486 -16.947 1.00 94.06 302 ALA A O 1
ATOM 2246 N N . MET A 1 303 ? 0.855 -6.363 -19.013 1.00 96.25 303 MET A N 1
ATOM 2247 C CA . MET A 1 303 ? 1.662 -5.321 -19.678 1.00 96.25 303 MET A CA 1
ATOM 2248 C C . MET A 1 303 ? 1.117 -3.912 -19.397 1.00 96.25 303 MET A C 1
ATOM 2250 O O . MET A 1 303 ? 1.871 -3.008 -19.036 1.00 96.25 303 MET A O 1
ATOM 2254 N N . ASN A 1 304 ? -0.202 -3.736 -19.524 1.00 95.31 304 ASN A N 1
ATOM 2255 C CA . ASN A 1 304 ? -0.873 -2.467 -19.257 1.00 95.31 304 ASN A CA 1
ATOM 2256 C C . ASN A 1 304 ? -0.830 -2.094 -17.766 1.00 95.31 304 ASN A C 1
ATOM 2258 O O . ASN A 1 304 ? -0.552 -0.945 -17.432 1.00 95.31 304 ASN A O 1
ATOM 2262 N N . GLY A 1 305 ? -1.076 -3.059 -16.872 1.00 94.06 305 GLY A N 1
ATOM 2263 C CA . GLY A 1 305 ? -1.023 -2.863 -15.423 1.00 94.06 305 GLY A CA 1
ATOM 2264 C C . GLY A 1 305 ? 0.343 -2.353 -14.966 1.00 94.06 305 GLY A C 1
ATOM 2265 O O . GLY A 1 305 ? 0.419 -1.317 -14.312 1.00 94.06 305 GLY A O 1
ATOM 2266 N N . VAL A 1 306 ? 1.422 -3.016 -15.394 1.00 95.62 306 VAL A N 1
ATOM 2267 C CA . VAL A 1 306 ? 2.812 -2.616 -15.109 1.00 95.62 306 VAL A CA 1
ATOM 2268 C C . VAL A 1 306 ? 3.119 -1.218 -15.661 1.00 95.62 306 VAL A C 1
ATOM 2270 O O . VAL A 1 306 ? 3.647 -0.375 -14.934 1.00 95.62 306 VAL A O 1
ATOM 2273 N N . ALA A 1 307 ? 2.718 -0.929 -16.906 1.00 96.81 307 ALA A N 1
ATOM 2274 C CA . ALA A 1 307 ? 2.880 0.394 -17.515 1.00 96.81 307 ALA A CA 1
ATOM 2275 C C . ALA A 1 307 ? 2.218 1.510 -16.689 1.00 96.81 307 ALA A C 1
ATOM 2277 O O . ALA A 1 307 ? 2.828 2.552 -16.434 1.00 96.81 307 ALA A O 1
ATOM 2278 N N . ASN A 1 308 ? 0.990 1.278 -16.222 1.00 95.00 308 ASN A N 1
ATOM 2279 C CA . ASN A 1 308 ? 0.249 2.252 -15.428 1.00 95.00 308 ASN A CA 1
ATOM 2280 C C . ASN A 1 308 ? 0.801 2.387 -14.000 1.00 95.00 308 ASN A C 1
ATOM 2282 O O . ASN A 1 308 ? 0.953 3.511 -13.532 1.00 95.00 308 ASN A O 1
ATOM 2286 N N . ILE A 1 309 ? 1.178 1.290 -13.328 1.00 94.06 309 ILE A N 1
ATOM 2287 C CA . ILE A 1 309 ? 1.792 1.337 -11.984 1.00 94.06 309 ILE A CA 1
ATOM 2288 C C . ILE A 1 309 ? 3.061 2.193 -12.006 1.00 94.06 309 ILE A C 1
ATOM 2290 O O . ILE A 1 309 ? 3.196 3.111 -11.199 1.00 94.06 309 ILE A O 1
ATOM 2294 N N . TYR A 1 310 ? 3.972 1.960 -12.953 1.00 95.62 310 TYR A N 1
ATOM 2295 C CA . TYR A 1 310 ? 5.233 2.705 -12.995 1.00 95.62 310 TYR A CA 1
ATOM 2296 C C . TYR A 1 310 ? 5.077 4.140 -13.502 1.00 95.62 310 TYR A C 1
ATOM 2298 O O . TYR A 1 310 ? 5.787 5.020 -13.016 1.00 95.62 310 TYR A O 1
ATOM 2306 N N . THR A 1 311 ? 4.086 4.424 -14.354 1.00 95.19 311 THR A N 1
ATOM 2307 C CA . THR A 1 311 ? 3.652 5.808 -14.626 1.00 95.19 311 THR A CA 1
ATOM 2308 C C . THR A 1 311 ? 3.188 6.504 -13.338 1.00 95.19 311 THR A C 1
ATOM 2310 O O . THR A 1 311 ? 3.580 7.636 -13.058 1.00 95.19 311 THR A O 1
ATOM 2313 N N . GLU A 1 312 ? 2.386 5.832 -12.506 1.00 92.62 312 GLU A N 1
ATOM 2314 C CA . GLU A 1 312 ? 1.883 6.394 -11.249 1.00 92.62 312 GLU A CA 1
ATOM 2315 C C . GLU A 1 312 ? 2.974 6.555 -10.172 1.00 92.62 312 GLU A C 1
ATOM 2317 O O . GLU A 1 312 ? 2.938 7.536 -9.427 1.00 92.62 312 GLU A O 1
ATOM 2322 N N . ILE A 1 313 ? 3.951 5.649 -10.078 1.00 94.75 313 ILE A N 1
ATOM 2323 C CA . ILE A 1 313 ? 5.072 5.799 -9.134 1.00 94.75 313 ILE A CA 1
ATOM 2324 C C . ILE A 1 313 ? 6.000 6.936 -9.585 1.00 94.75 313 ILE A C 1
ATOM 2326 O O . ILE A 1 313 ? 6.244 7.870 -8.821 1.00 94.75 313 ILE A O 1
ATOM 2330 N N . THR A 1 314 ? 6.480 6.909 -10.833 1.00 96.25 314 THR A N 1
ATOM 2331 C CA . THR A 1 314 ? 7.489 7.871 -11.316 1.00 96.25 314 THR A CA 1
ATOM 2332 C C . THR A 1 314 ? 6.962 9.303 -11.411 1.00 96.25 314 THR A C 1
ATOM 2334 O O . THR A 1 314 ? 7.694 10.238 -11.085 1.00 96.25 314 THR A O 1
ATOM 2337 N N . LYS A 1 315 ? 5.679 9.513 -11.752 1.00 94.94 315 LYS A N 1
ATOM 2338 C CA . LYS A 1 315 ? 5.080 10.864 -11.755 1.00 94.94 315 LYS A CA 1
ATOM 2339 C C . LYS A 1 315 ? 4.980 11.496 -10.361 1.00 94.94 315 LYS A C 1
ATOM 2341 O O . LYS A 1 315 ? 4.688 12.683 -10.257 1.00 94.94 315 LYS A O 1
ATOM 2346 N N . ARG A 1 316 ? 5.169 10.706 -9.296 1.00 95.00 316 ARG A N 1
ATOM 2347 C CA . ARG A 1 316 ? 5.150 11.171 -7.905 1.00 95.00 316 ARG A CA 1
ATOM 2348 C C . ARG A 1 316 ? 6.533 11.470 -7.345 1.00 95.00 316 ARG A C 1
ATOM 2350 O O . ARG A 1 316 ? 6.568 11.981 -6.229 1.00 95.00 316 ARG A O 1
ATOM 2357 N N . PHE A 1 317 ? 7.630 11.199 -8.057 1.00 96.88 317 PHE A N 1
ATOM 2358 C CA . PHE A 1 317 ? 8.972 11.489 -7.544 1.00 96.88 317 PHE A CA 1
ATOM 2359 C C . PHE A 1 317 ? 9.126 12.957 -7.115 1.00 96.88 317 PHE A C 1
ATOM 2361 O O . PHE A 1 317 ? 8.640 13.878 -7.775 1.00 96.88 317 PHE A O 1
ATOM 2368 N N . GLY A 1 318 ? 9.780 13.162 -5.972 1.00 94.75 318 GLY A N 1
ATOM 2369 C CA . GLY A 1 318 ? 10.091 14.480 -5.430 1.00 94.75 318 GLY A CA 1
ATOM 2370 C C . GLY A 1 318 ? 11.069 15.257 -6.319 1.00 94.75 318 GLY A C 1
ATOM 2371 O O . GLY A 1 318 ? 11.811 14.660 -7.099 1.00 94.75 318 GLY A O 1
ATOM 2372 N N . PRO A 1 319 ? 11.141 16.593 -6.187 1.00 93.12 319 PRO A N 1
ATOM 2373 C CA . PRO A 1 319 ? 11.935 17.446 -7.079 1.00 93.12 319 PRO A CA 1
ATOM 2374 C C . PRO A 1 319 ? 13.448 17.163 -7.048 1.00 93.12 319 PRO A C 1
ATOM 2376 O O . PRO A 1 319 ? 14.152 17.531 -7.984 1.00 93.12 319 PRO A O 1
ATOM 2379 N N . LYS A 1 320 ? 13.952 16.497 -6.000 1.00 94.19 320 LYS A N 1
ATOM 2380 C CA . LYS A 1 320 ? 15.351 16.049 -5.885 1.00 94.19 320 LYS A CA 1
ATOM 2381 C C . LYS A 1 320 ? 15.657 14.753 -6.649 1.00 94.19 320 LYS A C 1
ATOM 2383 O O . LYS A 1 320 ? 16.825 14.414 -6.808 1.00 94.19 320 LYS A O 1
ATOM 2388 N N . TYR A 1 321 ? 14.632 14.048 -7.125 1.00 95.06 321 TYR A N 1
ATOM 2389 C CA . TYR A 1 321 ? 14.721 12.710 -7.709 1.00 95.06 321 TYR A CA 1
ATOM 2390 C C . TYR A 1 321 ? 14.263 12.762 -9.173 1.00 95.06 321 TYR A C 1
ATOM 2392 O O . TYR A 1 321 ? 13.119 12.436 -9.497 1.00 95.06 321 TYR A O 1
ATOM 2400 N N . PRO A 1 322 ? 15.122 13.250 -10.090 1.00 95.06 322 PRO A N 1
ATOM 2401 C CA . PRO A 1 322 ? 14.728 13.501 -11.467 1.00 95.06 322 PRO A CA 1
ATOM 2402 C C . PRO A 1 322 ? 14.396 12.187 -12.175 1.00 95.06 322 PRO A C 1
ATOM 2404 O O . PRO A 1 322 ? 15.276 11.361 -12.428 1.00 95.06 322 PRO A O 1
ATOM 2407 N N . ARG A 1 323 ? 13.118 12.014 -12.531 1.00 95.00 323 ARG A N 1
ATOM 2408 C CA . ARG A 1 323 ? 12.590 10.833 -13.241 1.00 95.00 323 ARG A CA 1
ATOM 2409 C C . ARG A 1 323 ? 13.365 10.467 -14.508 1.00 95.00 323 ARG A C 1
ATOM 2411 O O . ARG A 1 323 ? 13.432 9.291 -14.841 1.00 95.00 323 ARG A O 1
ATOM 2418 N N . SER A 1 324 ? 14.027 11.429 -15.154 1.00 95.62 324 SER A N 1
ATOM 2419 C CA . SER A 1 324 ? 14.912 11.203 -16.305 1.00 95.62 324 SER A CA 1
ATOM 2420 C C . SER A 1 324 ? 16.065 10.223 -16.047 1.00 95.62 324 SER A C 1
ATOM 2422 O O . SER A 1 324 ? 16.596 9.679 -17.008 1.00 95.62 324 SER A O 1
ATOM 2424 N N . GLN A 1 325 ? 16.417 9.927 -14.789 1.00 95.06 325 GLN A N 1
ATOM 2425 C CA . GLN A 1 325 ? 17.355 8.845 -14.452 1.00 95.06 325 GLN A CA 1
ATOM 2426 C C . GLN A 1 325 ? 16.834 7.448 -14.849 1.00 95.06 325 GLN A C 1
ATOM 2428 O O . GLN A 1 325 ? 17.626 6.522 -14.997 1.00 95.06 325 GLN A O 1
ATOM 2433 N N . PHE A 1 326 ? 15.522 7.292 -15.060 1.00 96.56 326 PHE A N 1
ATOM 2434 C CA . PHE A 1 326 ? 14.889 6.089 -15.618 1.00 96.56 326 PHE A CA 1
ATOM 2435 C C . PHE A 1 326 ? 14.717 6.134 -17.149 1.00 96.56 326 PHE A C 1
ATOM 2437 O O . PHE A 1 326 ? 14.097 5.237 -17.717 1.00 96.56 326 PHE A O 1
ATOM 2444 N N . ASN A 1 327 ? 15.254 7.139 -17.848 1.00 96.88 327 ASN A N 1
ATOM 2445 C CA . ASN A 1 327 ? 15.227 7.144 -19.311 1.00 96.88 327 ASN A CA 1
ATOM 2446 C C . ASN A 1 327 ? 16.105 6.014 -19.871 1.00 96.88 327 ASN A C 1
ATOM 2448 O O . ASN A 1 327 ? 17.273 5.886 -19.519 1.00 96.88 327 ASN A O 1
ATOM 2452 N N . GLY A 1 328 ? 15.537 5.201 -20.760 1.00 94.62 328 GLY A N 1
ATOM 2453 C CA . GLY A 1 328 ? 16.156 3.986 -21.292 1.00 94.62 328 GLY A CA 1
ATOM 2454 C C . GLY A 1 328 ? 16.018 2.745 -20.399 1.00 94.62 328 GLY A C 1
ATOM 2455 O O . GLY A 1 328 ? 16.464 1.674 -20.815 1.00 94.62 328 GLY A O 1
ATOM 2456 N N . PHE A 1 329 ? 15.394 2.855 -19.219 1.00 96.25 329 PHE A N 1
ATOM 2457 C CA . PHE A 1 329 ? 15.223 1.739 -18.284 1.00 96.25 329 PHE A CA 1
ATOM 2458 C C . PHE A 1 329 ? 14.363 0.622 -18.891 1.00 96.25 329 PHE A C 1
ATOM 2460 O O . PHE A 1 329 ? 13.382 0.888 -19.595 1.00 96.25 329 PHE A O 1
ATOM 2467 N N . LYS A 1 330 ? 14.713 -0.638 -18.610 1.00 95.44 330 LYS A N 1
ATOM 2468 C CA . LYS A 1 330 ? 14.044 -1.811 -19.192 1.00 95.44 330 LYS A CA 1
ATOM 2469 C C . LYS A 1 330 ? 13.413 -2.699 -18.129 1.00 95.44 330 LYS A C 1
ATOM 2471 O O . LYS A 1 330 ? 14.061 -3.077 -17.162 1.00 95.44 330 LYS A O 1
ATOM 2476 N N . ILE A 1 331 ? 12.170 -3.096 -18.345 1.00 94.81 331 ILE A N 1
ATOM 2477 C CA . ILE A 1 331 ? 11.463 -4.083 -17.533 1.00 94.81 331 ILE A CA 1
ATOM 2478 C C . ILE A 1 331 ? 11.242 -5.321 -18.383 1.00 94.81 331 ILE A C 1
ATOM 2480 O O . ILE A 1 331 ? 10.794 -5.220 -19.523 1.00 94.81 331 ILE A O 1
ATOM 2484 N N . TYR A 1 332 ? 11.517 -6.481 -17.810 1.00 93.00 332 TYR A N 1
ATOM 2485 C CA . TYR A 1 332 ? 11.336 -7.778 -18.434 1.00 93.00 332 TYR A CA 1
ATOM 2486 C C . TYR A 1 332 ? 10.285 -8.554 -17.642 1.00 93.00 332 TYR A C 1
ATOM 2488 O O . TYR A 1 332 ? 10.504 -8.919 -16.487 1.00 93.00 332 TYR A O 1
ATOM 2496 N N . LEU A 1 333 ? 9.122 -8.756 -18.260 1.00 92.75 333 LEU A N 1
ATOM 2497 C CA . LEU A 1 333 ? 7.960 -9.407 -17.665 1.00 92.75 333 LEU A CA 1
ATOM 2498 C C . LEU A 1 333 ? 7.812 -10.825 -18.232 1.00 92.75 333 LEU A C 1
ATOM 2500 O O . LEU A 1 333 ? 7.770 -11.006 -19.450 1.00 92.75 333 LEU A O 1
ATOM 2504 N N . THR A 1 334 ? 7.719 -11.821 -17.349 1.00 89.81 334 THR A N 1
ATOM 2505 C CA . THR A 1 334 ? 7.529 -13.252 -17.682 1.00 89.81 334 THR A CA 1
ATOM 2506 C C . THR A 1 334 ? 6.256 -13.812 -17.037 1.00 89.81 334 THR A C 1
ATOM 2508 O O . THR A 1 334 ? 5.735 -13.212 -16.099 1.00 89.81 334 THR A O 1
ATOM 2511 N N . ASN A 1 335 ? 5.731 -14.966 -17.465 1.00 87.50 335 ASN A N 1
ATOM 2512 C CA . ASN A 1 335 ? 4.511 -15.556 -16.885 1.00 87.50 335 ASN A CA 1
ATOM 2513 C C . ASN A 1 335 ? 4.619 -17.079 -16.680 1.00 87.50 335 ASN A C 1
ATOM 2515 O O . ASN A 1 335 ? 3.717 -17.834 -17.035 1.00 87.50 335 ASN A O 1
ATOM 2519 N N . GLY A 1 336 ? 5.708 -17.527 -16.047 1.00 77.25 336 GLY A N 1
ATOM 2520 C CA . GLY A 1 336 ? 5.875 -18.926 -15.636 1.00 77.25 336 GLY A CA 1
ATOM 2521 C C . GLY A 1 336 ? 6.239 -19.887 -16.769 1.00 77.25 336 GLY A C 1
ATOM 2522 O O . GLY A 1 336 ? 5.953 -21.080 -16.664 1.00 77.25 336 GLY A O 1
ATOM 2523 N N . GLU A 1 337 ? 6.842 -19.387 -17.851 1.00 82.00 337 GLU A N 1
ATOM 2524 C CA . GLU A 1 337 ? 7.470 -20.241 -18.861 1.00 82.00 337 GLU A CA 1
ATOM 2525 C C . GLU A 1 337 ? 8.627 -21.074 -18.269 1.00 82.00 337 GLU A C 1
ATOM 2527 O O . GLU A 1 337 ? 9.329 -20.594 -17.375 1.00 82.00 337 GLU A O 1
ATOM 2532 N N . PRO A 1 338 ? 8.886 -22.296 -18.777 1.00 76.31 338 PRO A N 1
ATOM 2533 C CA . PRO A 1 338 ? 10.002 -23.117 -18.315 1.00 76.31 338 PRO A CA 1
ATOM 2534 C C . PRO A 1 338 ? 11.358 -22.417 -18.471 1.00 76.31 338 PRO A C 1
ATOM 2536 O O . PRO A 1 338 ? 11.620 -21.754 -19.480 1.00 76.31 338 PRO A O 1
ATOM 2539 N N . TRP A 1 339 ? 12.282 -22.659 -17.536 1.00 74.56 339 TRP A N 1
ATOM 2540 C CA . TRP A 1 339 ? 13.637 -22.093 -17.583 1.00 74.56 339 TRP A CA 1
ATOM 2541 C C . TRP A 1 339 ? 14.378 -22.390 -18.904 1.00 74.56 339 TRP A C 1
ATOM 2543 O O . TRP A 1 339 ? 15.081 -21.534 -19.446 1.00 74.56 339 TRP A O 1
ATOM 2553 N N . SER A 1 340 ? 14.135 -23.562 -19.505 1.00 75.88 340 SER A N 1
ATOM 2554 C CA . SER A 1 340 ? 14.673 -23.953 -20.818 1.00 75.88 340 SER A CA 1
ATOM 2555 C C . SER A 1 340 ? 14.234 -23.061 -21.989 1.00 75.88 340 SER A C 1
ATOM 2557 O O . SER A 1 340 ? 14.870 -23.087 -23.049 1.00 75.88 340 SER A O 1
ATOM 2559 N N . GLU A 1 341 ? 13.140 -22.313 -21.833 1.00 78.81 341 GLU A N 1
ATOM 2560 C CA . GLU A 1 341 ? 12.677 -21.285 -22.769 1.00 78.81 341 GLU A CA 1
ATOM 2561 C C . GLU A 1 341 ? 13.226 -19.910 -22.384 1.00 78.81 341 GLU A C 1
ATOM 2563 O O . GLU A 1 341 ? 13.820 -19.244 -23.232 1.00 78.81 341 GLU A O 1
ATOM 2568 N N . LEU A 1 342 ? 13.111 -19.527 -21.106 1.00 78.25 342 LEU A N 1
ATOM 2569 C CA . LEU A 1 342 ? 13.560 -18.224 -20.600 1.00 78.25 342 LEU A CA 1
ATOM 2570 C C . LEU A 1 342 ? 15.049 -17.963 -20.870 1.00 78.25 342 LEU A C 1
ATOM 2572 O O . LEU A 1 342 ? 15.401 -16.891 -21.361 1.00 78.25 342 LEU A O 1
ATOM 2576 N N . ARG A 1 343 ? 15.924 -18.959 -20.674 1.00 76.44 343 ARG A N 1
ATOM 2577 C CA . ARG A 1 343 ? 17.377 -18.828 -20.913 1.00 76.44 343 ARG A CA 1
ATOM 2578 C C . ARG A 1 343 ? 17.781 -18.480 -22.355 1.00 76.44 343 ARG A C 1
ATOM 2580 O O . ARG A 1 343 ? 18.941 -18.178 -22.604 1.00 76.44 343 ARG A O 1
ATOM 2587 N N . LYS A 1 344 ? 16.848 -18.536 -23.316 1.00 78.44 344 LYS A N 1
ATOM 2588 C CA . LYS A 1 344 ? 17.068 -18.170 -24.729 1.00 78.44 344 LYS A CA 1
ATOM 2589 C C . LYS A 1 344 ? 16.800 -16.686 -25.020 1.00 78.44 344 LYS A C 1
ATOM 2591 O O . LYS A 1 344 ? 17.078 -16.231 -26.126 1.00 78.44 344 LYS A O 1
ATOM 2596 N N . LEU A 1 345 ? 16.223 -15.944 -24.072 1.00 78.62 345 LEU A N 1
ATOM 2597 C CA . LEU A 1 345 ? 15.906 -14.522 -24.226 1.00 78.62 345 LEU A CA 1
ATOM 2598 C C . LEU A 1 345 ? 17.193 -13.688 -24.168 1.00 78.62 345 LEU A C 1
ATOM 2600 O O . LEU A 1 345 ? 18.033 -13.916 -23.298 1.00 78.62 345 LEU A O 1
ATOM 2604 N N . SER A 1 346 ? 17.338 -12.697 -25.057 1.00 69.31 346 SER A N 1
ATOM 2605 C CA . SER A 1 346 ? 18.588 -11.930 -25.235 1.00 69.31 346 SER A CA 1
ATOM 2606 C C . SER A 1 346 ? 19.158 -11.339 -23.942 1.00 69.31 346 SER A C 1
ATOM 2608 O O . SER A 1 346 ? 20.366 -11.350 -23.736 1.00 69.31 346 SER A O 1
ATOM 2610 N N . ALA A 1 347 ? 18.293 -10.847 -23.056 1.00 70.19 347 ALA A N 1
ATOM 2611 C CA . ALA A 1 347 ? 18.686 -10.215 -21.801 1.00 70.19 347 ALA A CA 1
ATOM 2612 C C . ALA A 1 347 ? 19.005 -11.213 -20.663 1.00 70.19 347 ALA A C 1
ATOM 2614 O O . ALA A 1 347 ? 19.551 -10.803 -19.641 1.00 70.19 347 ALA A O 1
ATOM 2615 N N . ILE A 1 348 ? 18.706 -12.509 -20.842 1.00 65.19 348 ILE A N 1
ATOM 2616 C CA . ILE A 1 348 ? 19.140 -13.599 -19.947 1.00 65.19 348 ILE A CA 1
ATOM 2617 C C . ILE A 1 348 ? 20.420 -14.253 -20.490 1.00 65.19 348 ILE A C 1
ATOM 2619 O O . ILE A 1 348 ? 21.380 -14.439 -19.748 1.00 65.19 348 ILE A O 1
ATOM 2623 N N . ALA A 1 349 ? 20.468 -14.523 -21.799 1.00 53.72 349 ALA A N 1
ATOM 2624 C CA . ALA A 1 349 ? 21.527 -15.282 -22.472 1.00 53.72 349 ALA A CA 1
ATOM 2625 C C . ALA A 1 349 ? 22.935 -14.641 -22.451 1.00 53.72 349 ALA A C 1
ATOM 2627 O O . ALA A 1 349 ? 23.899 -15.274 -22.871 1.00 53.72 349 ALA A O 1
ATOM 2628 N N . VAL A 1 350 ? 23.066 -13.389 -21.998 1.00 53.16 350 VAL A N 1
ATOM 2629 C CA . VAL A 1 350 ? 24.340 -12.642 -21.947 1.00 53.16 350 VAL A CA 1
ATOM 2630 C C . VAL A 1 350 ? 25.026 -12.741 -20.570 1.00 53.16 350 VAL A C 1
ATOM 2632 O O . VAL A 1 350 ? 26.167 -12.302 -20.423 1.00 53.16 350 VAL A O 1
ATOM 2635 N N . ARG A 1 351 ? 24.386 -13.336 -19.550 1.00 55.81 351 ARG A N 1
ATOM 2636 C CA . ARG A 1 351 ? 25.026 -13.559 -18.240 1.00 55.81 351 ARG A CA 1
ATOM 2637 C C . ARG A 1 351 ? 25.802 -14.889 -18.207 1.00 55.81 351 ARG A C 1
ATOM 2639 O O . ARG A 1 351 ? 25.261 -15.904 -18.637 1.00 55.81 351 ARG A O 1
ATOM 2646 N N . PRO A 1 352 ? 27.060 -14.905 -17.719 1.00 44.59 352 PRO A N 1
ATOM 2647 C CA . PRO A 1 352 ? 27.844 -16.133 -17.614 1.00 44.59 352 PRO A CA 1
ATOM 2648 C C . PRO A 1 352 ? 27.286 -17.030 -16.504 1.00 44.59 352 PRO A C 1
ATOM 2650 O O . PRO A 1 352 ? 27.186 -16.593 -15.360 1.00 44.59 352 PRO A O 1
ATOM 2653 N N . GLU A 1 353 ? 26.965 -18.281 -16.846 1.00 50.47 353 GLU A N 1
ATOM 2654 C CA . GLU A 1 353 ? 26.331 -19.256 -15.949 1.00 50.47 353 GLU A CA 1
ATOM 2655 C C . GLU A 1 353 ? 27.071 -19.384 -14.605 1.00 50.47 353 GLU A C 1
ATOM 2657 O O . GLU A 1 353 ? 28.165 -19.949 -14.521 1.00 50.47 353 GLU A O 1
ATOM 2662 N N . LYS A 1 354 ? 26.453 -18.896 -13.523 1.00 49.84 354 LYS A N 1
ATOM 2663 C CA . LYS A 1 354 ? 26.863 -19.225 -12.152 1.00 49.84 354 LYS A CA 1
ATOM 2664 C C . LYS A 1 354 ? 26.013 -20.374 -11.594 1.00 49.84 354 LYS A C 1
ATOM 2666 O O . LYS A 1 354 ? 24.845 -20.486 -11.961 1.00 49.84 354 LYS A O 1
ATOM 2671 N N . PRO A 1 355 ? 26.525 -21.191 -10.647 1.00 43.00 355 PRO A N 1
ATOM 2672 C CA . PRO A 1 355 ? 25.830 -22.398 -10.168 1.00 43.00 355 PRO A CA 1
ATOM 2673 C C . PRO A 1 355 ? 24.453 -22.177 -9.515 1.00 43.00 355 PRO A C 1
ATOM 2675 O O . PRO A 1 355 ? 23.722 -23.135 -9.291 1.00 43.00 355 PRO A O 1
ATOM 2678 N N . TYR A 1 356 ? 24.116 -20.930 -9.183 1.00 44.09 356 TYR A N 1
ATOM 2679 C CA . TYR A 1 356 ? 22.859 -20.497 -8.562 1.00 44.09 356 TYR A CA 1
ATOM 2680 C C . TYR A 1 356 ? 21.898 -19.794 -9.546 1.00 44.09 356 TYR A C 1
ATOM 2682 O O . TYR A 1 356 ? 20.791 -19.428 -9.162 1.00 44.09 356 TYR A O 1
ATOM 2690 N N . GLU A 1 357 ? 22.285 -19.636 -10.817 1.00 53.25 357 GLU A N 1
ATOM 2691 C CA . GLU A 1 357 ? 21.493 -18.997 -11.885 1.00 53.25 357 GLU A CA 1
ATOM 2692 C C . GLU A 1 357 ? 20.758 -20.033 -12.765 1.00 53.25 357 GLU A C 1
ATOM 2694 O O . GLU A 1 357 ? 20.469 -19.797 -13.935 1.00 53.25 357 GLU A O 1
ATOM 2699 N N . THR A 1 358 ? 20.462 -21.210 -12.210 1.00 53.12 358 THR A N 1
ATOM 2700 C CA . THR A 1 358 ? 19.928 -22.380 -12.931 1.00 53.12 358 THR A CA 1
ATOM 2701 C C . THR A 1 358 ? 18.404 -22.524 -12.878 1.00 53.12 358 THR A C 1
ATOM 2703 O O . THR A 1 358 ? 17.891 -23.536 -13.339 1.00 53.12 358 THR A O 1
ATOM 2706 N N . SER A 1 359 ? 17.666 -21.543 -12.342 1.00 57.22 359 SER A N 1
ATOM 2707 C CA . SER A 1 359 ? 16.202 -21.621 -12.199 1.00 57.22 359 SER A CA 1
ATOM 2708 C C . SER A 1 359 ? 15.479 -20.303 -12.496 1.00 57.22 359 SER A C 1
ATOM 2710 O O . SER A 1 359 ? 15.998 -19.206 -12.275 1.00 57.22 359 SER A O 1
ATOM 2712 N N . ASP A 1 360 ? 14.231 -20.437 -12.949 1.00 54.97 360 ASP A N 1
ATOM 2713 C CA . ASP A 1 360 ? 13.256 -19.359 -13.163 1.00 54.97 360 ASP A CA 1
ATOM 2714 C C . ASP A 1 360 ? 13.002 -18.522 -11.896 1.00 54.97 360 ASP A C 1
ATOM 2716 O O . ASP A 1 360 ? 12.778 -17.313 -11.967 1.00 54.97 360 ASP A O 1
ATOM 2720 N N . ASP A 1 361 ? 13.113 -19.154 -10.729 1.00 54.84 361 ASP A N 1
ATOM 2721 C CA . ASP A 1 361 ? 12.957 -18.555 -9.406 1.00 54.84 361 ASP A CA 1
ATOM 2722 C C . ASP A 1 361 ? 13.873 -17.352 -9.116 1.00 54.84 361 ASP A C 1
ATOM 2724 O O . ASP A 1 361 ? 13.498 -16.498 -8.309 1.00 54.84 361 ASP A O 1
ATOM 2728 N N . PHE A 1 362 ? 15.042 -17.248 -9.762 1.00 57.53 362 PHE A N 1
ATOM 2729 C CA . PHE A 1 362 ? 15.925 -16.076 -9.643 1.00 57.53 362 PHE A CA 1
ATOM 2730 C C . PHE A 1 362 ? 15.359 -14.838 -10.361 1.00 57.53 362 PHE A C 1
ATOM 2732 O O . PHE A 1 362 ? 15.590 -13.707 -9.947 1.00 57.53 362 PHE A O 1
ATOM 2739 N N . TYR A 1 363 ? 14.579 -15.044 -11.424 1.00 59.28 363 TYR A N 1
ATOM 2740 C CA . TYR A 1 363 ? 14.055 -13.986 -12.295 1.00 59.28 363 TYR A CA 1
ATOM 2741 C C . TYR A 1 363 ? 12.652 -13.514 -11.897 1.00 59.28 363 TYR A C 1
ATOM 2743 O O . TYR A 1 363 ? 12.024 -12.738 -12.619 1.00 59.28 363 TYR A O 1
ATOM 2751 N N . ARG A 1 364 ? 12.152 -13.972 -10.744 1.00 59.12 364 ARG A N 1
ATOM 2752 C CA . ARG A 1 364 ? 10.864 -13.531 -10.197 1.00 59.12 364 ARG A CA 1
ATOM 2753 C C . ARG A 1 364 ? 10.918 -12.106 -9.657 1.00 59.12 364 ARG A C 1
ATOM 2755 O O . ARG A 1 364 ? 9.913 -11.417 -9.785 1.00 59.12 364 ARG A O 1
ATOM 2762 N N . GLY A 1 365 ? 12.071 -11.699 -9.131 1.00 61.84 365 GLY A N 1
ATOM 2763 C CA . GLY A 1 365 ? 12.327 -10.375 -8.581 1.00 61.84 365 GLY A CA 1
ATOM 2764 C C . GLY A 1 365 ? 13.815 -10.047 -8.628 1.00 61.84 365 GLY A C 1
ATOM 2765 O O . GLY A 1 365 ? 14.588 -10.527 -7.802 1.00 61.84 365 GLY A O 1
ATOM 2766 N N . PHE A 1 366 ? 14.244 -9.317 -9.661 1.00 69.81 366 PHE A N 1
ATOM 2767 C CA . PHE A 1 366 ? 15.626 -8.840 -9.779 1.00 69.81 366 PHE A CA 1
ATOM 2768 C C . PHE A 1 366 ? 15.630 -7.399 -10.283 1.00 69.81 366 PHE A C 1
ATOM 2770 O O . PHE A 1 366 ? 15.538 -7.141 -11.489 1.00 69.81 366 PHE A O 1
ATOM 2777 N N . GLY A 1 367 ? 15.751 -6.457 -9.350 1.00 69.69 367 GLY A N 1
ATOM 2778 C CA . GLY A 1 367 ? 16.028 -5.055 -9.641 1.00 69.69 367 GLY A CA 1
ATOM 2779 C C . GLY A 1 367 ? 17.524 -4.787 -9.776 1.00 69.69 367 GLY A C 1
ATOM 2780 O O . GLY A 1 367 ? 18.332 -5.236 -8.969 1.00 69.69 367 GLY A O 1
ATOM 2781 N N . GLY A 1 368 ? 17.893 -4.025 -10.800 1.00 73.38 368 GLY A N 1
ATOM 2782 C CA . GLY A 1 368 ? 19.211 -3.416 -10.958 1.00 73.38 368 GLY A CA 1
ATOM 2783 C C . GLY A 1 368 ? 19.085 -1.943 -11.345 1.00 73.38 368 GLY A C 1
ATOM 2784 O O . GLY A 1 368 ? 17.976 -1.412 -11.455 1.00 73.38 368 GLY A O 1
ATOM 2785 N N . ALA A 1 369 ? 20.224 -1.293 -11.594 1.00 80.00 369 ALA A N 1
ATOM 2786 C CA . ALA A 1 369 ? 20.264 0.125 -11.945 1.00 80.00 369 ALA A CA 1
ATOM 2787 C C . ALA A 1 369 ? 19.480 0.456 -13.227 1.00 80.00 369 ALA A C 1
ATOM 2789 O O . ALA A 1 369 ? 18.746 1.431 -13.222 1.00 80.00 369 ALA A O 1
ATOM 2790 N N . ASP A 1 370 ? 19.569 -0.349 -14.293 1.00 87.50 370 ASP A N 1
ATOM 2791 C CA . ASP A 1 370 ? 18.932 -0.038 -15.593 1.00 87.50 370 ASP A CA 1
ATOM 2792 C C . ASP A 1 370 ? 17.949 -1.106 -16.098 1.00 87.50 370 ASP A C 1
ATOM 2794 O O . ASP A 1 370 ? 17.332 -0.955 -17.158 1.00 87.50 370 ASP A O 1
ATOM 2798 N N . THR A 1 371 ? 17.786 -2.187 -15.334 1.00 88.25 371 THR A N 1
ATOM 2799 C CA . THR A 1 371 ? 16.908 -3.308 -15.680 1.00 88.25 371 THR A CA 1
ATOM 2800 C C . THR A 1 371 ? 16.139 -3.818 -14.472 1.00 88.25 371 THR A C 1
ATOM 2802 O O . THR A 1 371 ? 16.738 -3.998 -13.413 1.00 88.25 371 THR A O 1
ATOM 2805 N N . LEU A 1 372 ? 14.868 -4.162 -14.664 1.00 89.56 372 LEU A N 1
ATOM 2806 C CA . LEU A 1 372 ? 14.034 -4.865 -13.692 1.00 89.56 372 LEU A CA 1
ATOM 2807 C C . LEU A 1 372 ? 13.475 -6.158 -14.290 1.00 89.56 372 LEU A C 1
ATOM 2809 O O . LEU A 1 372 ? 13.012 -6.164 -15.430 1.00 89.56 372 LEU A O 1
ATOM 2813 N N . TRP A 1 373 ? 13.468 -7.232 -13.509 1.00 86.12 373 TRP A N 1
ATOM 2814 C CA . TRP A 1 373 ? 12.816 -8.495 -13.847 1.00 86.12 373 TRP A CA 1
ATOM 2815 C C . TRP A 1 373 ? 11.690 -8.766 -12.866 1.00 86.12 373 TRP A C 1
ATOM 2817 O O . TRP A 1 373 ? 11.907 -8.753 -11.657 1.00 86.12 373 TRP A O 1
ATOM 2827 N N . ILE A 1 374 ? 10.503 -9.005 -13.414 1.00 87.56 374 ILE A N 1
ATOM 2828 C CA . ILE A 1 374 ? 9.285 -9.316 -12.671 1.00 87.56 374 ILE A CA 1
ATOM 2829 C C . ILE A 1 374 ? 8.515 -10.420 -13.389 1.00 87.56 374 ILE A C 1
ATOM 2831 O O . ILE A 1 374 ? 8.685 -10.670 -14.587 1.00 87.56 374 ILE A O 1
ATOM 2835 N N . THR A 1 375 ? 7.604 -11.064 -12.670 1.00 86.62 375 THR A N 1
ATOM 2836 C CA . THR A 1 375 ? 6.690 -12.041 -13.256 1.00 86.62 375 THR A CA 1
ATOM 2837 C C . THR A 1 375 ? 5.233 -11.639 -13.062 1.00 86.62 375 THR A C 1
ATOM 2839 O O . THR A 1 375 ? 4.826 -11.178 -12.002 1.00 86.62 375 THR A O 1
ATOM 2842 N N . GLU A 1 376 ? 4.399 -11.883 -14.070 1.00 88.75 376 GLU A N 1
ATOM 2843 C CA . GLU A 1 376 ? 2.945 -11.762 -13.984 1.00 88.75 376 GLU A CA 1
ATOM 2844 C C . GLU A 1 376 ? 2.346 -12.695 -12.914 1.00 88.75 376 GLU A C 1
ATOM 2846 O O . GLU A 1 376 ? 1.250 -12.465 -12.410 1.00 88.75 376 GLU A O 1
ATOM 2851 N N . GLN A 1 377 ? 3.092 -13.711 -12.480 1.00 80.94 377 GLN A N 1
ATOM 2852 C CA . GLN A 1 377 ? 2.744 -14.519 -11.313 1.00 80.94 377 GLN A CA 1
ATOM 2853 C C . GLN A 1 377 ? 2.686 -13.699 -10.000 1.00 80.94 377 GLN A C 1
ATOM 2855 O O . GLN A 1 377 ? 2.044 -14.129 -9.046 1.00 80.94 377 GLN A O 1
ATOM 2860 N N . MET A 1 378 ? 3.281 -12.499 -9.949 1.00 79.38 378 MET A N 1
ATOM 2861 C CA . MET A 1 378 ? 3.141 -11.538 -8.842 1.00 79.38 378 MET A CA 1
ATOM 2862 C C . MET A 1 378 ? 1.890 -10.650 -8.935 1.00 79.38 378 MET A C 1
ATOM 2864 O O . MET A 1 378 ? 1.605 -9.917 -7.992 1.00 79.38 378 MET A O 1
ATOM 2868 N N . ILE A 1 379 ? 1.162 -10.672 -10.055 1.00 86.38 379 ILE A N 1
ATOM 2869 C CA . ILE A 1 379 ? 0.127 -9.686 -10.383 1.00 86.38 379 ILE A CA 1
ATOM 2870 C C . ILE A 1 379 ? -1.252 -10.278 -10.105 1.00 86.38 379 ILE A C 1
ATOM 2872 O O . ILE A 1 379 ? -1.773 -11.027 -10.921 1.00 86.38 379 ILE A O 1
ATOM 2876 N N . CYS A 1 380 ? -1.867 -9.924 -8.973 1.00 78.88 380 CYS A N 1
ATOM 2877 C CA . CYS A 1 380 ? -3.293 -10.178 -8.713 1.00 78.88 380 CYS A CA 1
ATOM 2878 C C . CYS A 1 380 ? -3.762 -11.651 -8.866 1.00 78.88 380 CYS A C 1
ATOM 2880 O O . CYS A 1 380 ? -4.924 -11.902 -9.195 1.00 78.88 380 CYS A O 1
ATOM 2882 N N . LYS A 1 381 ? -2.873 -12.631 -8.625 1.00 74.00 381 LYS A N 1
ATOM 2883 C CA . LYS A 1 381 ? -3.139 -14.084 -8.718 1.00 74.00 381 LYS A CA 1
ATOM 2884 C C . LYS A 1 381 ? -3.192 -14.769 -7.349 1.00 74.00 381 LYS A C 1
ATOM 2886 O O . LYS A 1 381 ? -2.631 -14.288 -6.369 1.00 74.00 381 LYS A O 1
ATOM 2891 N N . THR A 1 382 ? -3.836 -15.932 -7.297 1.00 66.25 382 THR A N 1
ATOM 2892 C CA . THR A 1 382 ? -3.822 -16.898 -6.183 1.00 66.25 382 THR A CA 1
ATOM 2893 C C . THR A 1 382 ? -3.279 -18.240 -6.678 1.00 66.25 382 THR A C 1
ATOM 2895 O O . THR A 1 382 ? -3.381 -18.539 -7.866 1.00 66.25 382 THR A O 1
ATOM 2898 N N . GLY A 1 383 ? -2.727 -19.074 -5.787 1.00 58.75 383 GLY A N 1
ATOM 2899 C CA . GLY A 1 383 ? -2.280 -20.429 -6.159 1.00 58.75 383 GLY A CA 1
ATOM 2900 C C . GLY A 1 383 ? -1.032 -20.449 -7.045 1.00 58.75 383 GLY A C 1
ATOM 2901 O O . GLY A 1 383 ? -0.924 -21.260 -7.966 1.00 58.75 383 GLY A O 1
ATOM 2902 N N . VAL A 1 384 ? -0.102 -19.530 -6.792 1.00 61.12 384 VAL A N 1
ATOM 2903 C CA . VAL A 1 384 ? 1.125 -19.357 -7.569 1.00 61.12 384 VAL A CA 1
ATOM 2904 C C . VAL A 1 384 ? 2.103 -20.501 -7.268 1.00 61.12 384 VAL A C 1
ATOM 2906 O O . VAL A 1 384 ? 2.314 -20.893 -6.122 1.00 61.12 384 VAL A O 1
ATOM 2909 N N . LYS A 1 385 ? 2.739 -21.063 -8.299 1.00 55.72 385 LYS A N 1
ATOM 2910 C CA . LYS A 1 385 ? 3.714 -22.155 -8.138 1.00 55.72 385 LYS A CA 1
ATOM 2911 C C . LYS A 1 385 ? 5.112 -21.608 -7.809 1.00 55.72 385 LYS A C 1
ATOM 2913 O O . LYS A 1 385 ? 5.854 -21.281 -8.735 1.00 55.72 385 LYS A O 1
ATOM 2918 N N . THR A 1 386 ? 5.493 -21.531 -6.531 1.00 52.28 386 THR A N 1
ATOM 2919 C CA . THR A 1 386 ? 6.866 -21.185 -6.083 1.00 52.28 386 THR A CA 1
ATOM 2920 C C . THR A 1 386 ? 7.234 -22.084 -4.892 1.00 52.28 386 THR A C 1
ATOM 2922 O O . THR A 1 386 ? 6.481 -22.073 -3.926 1.00 52.28 386 THR A O 1
ATOM 2925 N N . ARG A 1 387 ? 8.303 -22.888 -4.837 1.00 50.03 387 ARG A N 1
ATOM 2926 C CA . ARG A 1 387 ? 9.472 -23.172 -5.711 1.00 50.03 387 ARG A CA 1
ATOM 2927 C C . ARG A 1 387 ? 9.600 -24.713 -5.893 1.00 50.03 387 ARG A C 1
ATOM 2929 O O . ARG A 1 387 ? 8.860 -25.432 -5.227 1.00 50.03 387 ARG A O 1
ATOM 2936 N N . ASN A 1 388 ? 10.464 -25.341 -6.702 1.00 41.09 388 ASN A N 1
ATOM 2937 C CA . ASN A 1 388 ? 11.318 -24.952 -7.846 1.00 41.09 388 ASN A CA 1
ATOM 2938 C C . ASN A 1 388 ? 11.135 -26.018 -8.975 1.00 41.09 388 ASN A C 1
ATOM 2940 O O . ASN A 1 388 ? 10.065 -26.623 -9.055 1.00 41.09 388 ASN A O 1
ATOM 2944 N N . GLU A 1 389 ? 12.173 -26.341 -9.770 1.00 40.81 389 GLU A N 1
ATOM 2945 C CA . GLU A 1 389 ? 12.221 -27.475 -10.727 1.00 40.81 389 GLU A CA 1
ATOM 2946 C C . GLU A 1 389 ? 11.849 -28.869 -10.155 1.00 40.81 389 GLU A C 1
ATOM 2948 O O . GLU A 1 389 ? 11.504 -29.761 -10.926 1.00 40.81 389 GLU A O 1
ATOM 2953 N N . THR A 1 390 ? 11.871 -29.081 -8.831 1.00 47.03 390 THR A N 1
ATOM 2954 C CA . THR A 1 390 ? 11.403 -30.337 -8.190 1.00 47.03 390 THR A CA 1
ATOM 2955 C C . THR A 1 390 ? 9.938 -30.306 -7.735 1.00 47.03 390 THR A C 1
ATOM 2957 O O . THR A 1 390 ? 9.334 -31.358 -7.540 1.00 47.03 390 THR A O 1
ATOM 2960 N N . GLY A 1 391 ? 9.341 -29.112 -7.656 1.00 49.00 391 GLY A N 1
ATOM 2961 C CA . GLY A 1 391 ? 7.914 -28.891 -7.433 1.00 49.00 391 GLY A CA 1
ATOM 2962 C C . GLY A 1 391 ? 7.362 -29.147 -6.020 1.00 49.00 391 GLY A C 1
ATOM 2963 O O . GLY A 1 391 ? 7.856 -29.941 -5.232 1.00 49.00 391 GLY A O 1
ATOM 2964 N N . ILE A 1 392 ? 6.204 -28.522 -5.779 1.00 50.28 392 ILE A N 1
ATOM 2965 C CA . ILE A 1 392 ? 5.253 -28.813 -4.691 1.00 50.28 392 ILE A CA 1
ATOM 2966 C C . ILE A 1 392 ? 5.685 -28.374 -3.274 1.00 50.28 392 ILE A C 1
ATOM 2968 O O . ILE A 1 392 ? 5.738 -29.161 -2.334 1.00 50.28 392 ILE A O 1
ATOM 2972 N N . ILE A 1 393 ? 5.708 -27.056 -3.068 1.00 50.12 393 ILE A N 1
ATOM 2973 C CA . ILE A 1 393 ? 4.673 -26.463 -2.201 1.00 50.12 393 ILE A CA 1
ATOM 2974 C C . ILE A 1 393 ? 3.917 -25.412 -3.037 1.00 50.12 393 ILE A C 1
ATOM 2976 O O . ILE A 1 393 ? 4.556 -24.516 -3.585 1.00 50.12 393 ILE A O 1
ATOM 2980 N N . PRO A 1 394 ? 2.583 -25.498 -3.202 1.00 51.44 394 PRO A N 1
ATOM 2981 C CA . PRO A 1 394 ? 1.815 -24.435 -3.851 1.00 51.44 394 PRO A CA 1
ATOM 2982 C C . PRO A 1 394 ? 1.754 -23.185 -2.961 1.00 51.44 394 PRO A C 1
ATOM 2984 O O . PRO A 1 394 ? 1.233 -23.255 -1.844 1.00 51.44 394 PRO A O 1
ATOM 2987 N N . ASP A 1 395 ? 2.219 -22.033 -3.456 1.00 55.50 395 ASP A N 1
ATOM 2988 C CA . ASP A 1 395 ? 2.013 -20.759 -2.767 1.00 55.50 395 ASP A CA 1
ATOM 2989 C C . ASP A 1 395 ? 0.589 -20.255 -3.036 1.00 55.50 395 ASP A C 1
ATOM 2991 O O . ASP A 1 395 ? 0.277 -19.537 -3.989 1.00 55.50 395 ASP A O 1
ATOM 2995 N N . ASN A 1 396 ? -0.314 -20.683 -2.160 1.00 57.19 396 ASN A N 1
ATOM 2996 C CA . ASN A 1 396 ? -1.728 -20.340 -2.223 1.00 57.19 396 ASN A CA 1
ATOM 2997 C C . ASN A 1 396 ? -2.055 -18.938 -1.671 1.00 57.19 396 ASN A C 1
ATOM 2999 O O . ASN A 1 396 ? -3.236 -18.609 -1.537 1.00 57.19 396 ASN A O 1
ATOM 3003 N N . GLN A 1 397 ? -1.062 -18.107 -1.337 1.00 56.12 397 GLN A N 1
ATOM 3004 C CA . GLN A 1 397 ? -1.312 -16.729 -0.915 1.00 56.12 397 GLN A CA 1
ATOM 3005 C C . GLN A 1 397 ? -1.805 -15.887 -2.100 1.00 56.12 397 GLN A C 1
ATOM 3007 O O . GLN A 1 397 ? -1.209 -15.903 -3.177 1.00 56.12 397 GLN A O 1
ATOM 3012 N N . ALA A 1 398 ? -2.884 -15.117 -1.913 1.00 59.19 398 ALA A N 1
ATOM 3013 C CA . ALA A 1 398 ? -3.270 -14.130 -2.921 1.00 59.19 398 ALA A CA 1
ATOM 3014 C C . ALA A 1 398 ? -2.210 -13.024 -3.003 1.00 59.19 398 ALA A C 1
ATOM 3016 O O . ALA A 1 398 ? -1.888 -12.398 -1.989 1.00 59.19 398 ALA A O 1
ATOM 3017 N N . ARG A 1 399 ? -1.700 -12.776 -4.208 1.00 68.75 399 ARG A N 1
ATOM 3018 C CA . ARG A 1 399 ? -0.880 -11.616 -4.544 1.00 68.75 399 ARG A CA 1
ATOM 3019 C C . ARG A 1 399 ? -1.775 -10.440 -4.926 1.00 68.75 399 ARG A C 1
ATOM 3021 O O . ARG A 1 399 ? -2.866 -10.611 -5.468 1.00 68.75 399 ARG A O 1
ATOM 3028 N N . THR A 1 400 ? -1.302 -9.244 -4.620 1.00 72.44 400 THR A N 1
ATOM 3029 C CA . THR A 1 400 ? -1.910 -7.953 -4.962 1.00 72.44 400 THR A CA 1
ATOM 3030 C C . THR A 1 400 ? -1.081 -7.323 -6.089 1.00 72.44 400 THR A C 1
ATOM 3032 O O . THR A 1 400 ? -0.683 -8.025 -7.016 1.00 72.44 400 THR A O 1
ATOM 3035 N N . LEU A 1 401 ? -0.806 -6.019 -6.023 1.00 81.69 401 LEU A N 1
ATOM 3036 C CA . LEU A 1 401 ? 0.195 -5.338 -6.849 1.00 81.69 401 LEU A CA 1
ATOM 3037 C C . LEU A 1 401 ? 1.459 -4.982 -6.060 1.00 81.69 401 LEU A C 1
ATOM 3039 O O . LEU A 1 401 ? 2.426 -4.485 -6.630 1.00 81.69 401 LEU A O 1
ATOM 3043 N N . ASP A 1 402 ? 1.467 -5.269 -4.760 1.00 75.50 402 ASP A N 1
ATOM 3044 C CA . ASP A 1 402 ? 2.463 -4.774 -3.813 1.00 75.50 402 ASP A CA 1
ATOM 3045 C C . ASP A 1 402 ? 3.872 -5.290 -4.146 1.00 75.50 402 ASP A C 1
ATOM 3047 O O . ASP A 1 402 ? 4.853 -4.579 -3.970 1.00 75.50 402 ASP A O 1
ATOM 3051 N N . GLN A 1 403 ? 3.976 -6.492 -4.719 1.00 79.31 403 GLN A N 1
ATOM 3052 C CA . GLN A 1 403 ? 5.241 -7.050 -5.206 1.00 79.31 403 GLN A CA 1
ATOM 3053 C C . GLN A 1 403 ? 5.767 -6.308 -6.449 1.00 79.31 403 GLN A C 1
ATOM 3055 O O . GLN A 1 403 ? 6.939 -5.972 -6.500 1.00 79.31 403 GLN A O 1
ATOM 3060 N N . VAL A 1 404 ? 4.912 -5.926 -7.406 1.00 88.12 404 VAL A N 1
ATOM 3061 C CA . VAL A 1 404 ? 5.331 -5.115 -8.576 1.00 88.12 404 VAL A CA 1
ATOM 3062 C C . VAL A 1 404 ? 5.914 -3.765 -8.139 1.00 88.12 404 VAL A C 1
ATOM 3064 O O . VAL A 1 404 ? 6.837 -3.247 -8.771 1.00 88.12 404 VAL A O 1
ATOM 3067 N N . VAL A 1 405 ? 5.374 -3.206 -7.052 1.00 89.19 405 VAL A N 1
ATOM 3068 C CA . VAL A 1 405 ? 5.858 -1.977 -6.412 1.00 89.19 405 VAL A CA 1
ATOM 3069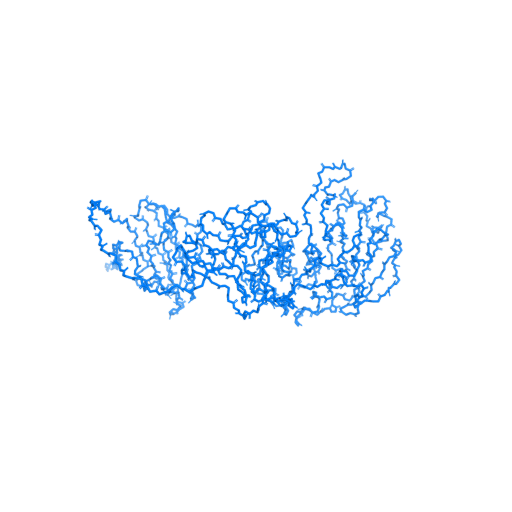 C C . VAL A 1 405 ? 7.178 -2.210 -5.669 1.00 89.19 405 VAL A C 1
ATOM 3071 O O . VAL A 1 405 ? 8.107 -1.425 -5.844 1.00 89.19 405 VAL A O 1
ATOM 3074 N N . HIS A 1 406 ? 7.261 -3.280 -4.871 1.00 87.12 406 HIS A N 1
ATOM 3075 C CA . HIS A 1 406 ? 8.454 -3.694 -4.123 1.00 87.12 406 HIS A CA 1
ATOM 3076 C C . HIS A 1 406 ? 9.674 -3.816 -5.041 1.00 87.12 406 HIS A C 1
ATOM 3078 O O . HIS A 1 406 ? 10.689 -3.160 -4.828 1.00 87.12 406 HIS A O 1
ATOM 3084 N N . GLU A 1 407 ? 9.524 -4.575 -6.125 1.00 87.44 407 GLU A N 1
ATOM 3085 C CA . GLU A 1 407 ? 10.588 -4.881 -7.083 1.00 87.44 407 GLU A CA 1
ATOM 3086 C C . GLU A 1 407 ? 11.144 -3.621 -7.770 1.00 87.44 407 GLU A C 1
ATOM 3088 O O . GLU A 1 407 ? 12.354 -3.461 -7.940 1.00 87.44 407 GLU A O 1
ATOM 3093 N N . PHE A 1 408 ? 10.278 -2.653 -8.084 1.00 92.62 408 PHE A N 1
ATOM 3094 C CA . PHE A 1 408 ? 10.710 -1.347 -8.596 1.00 92.62 408 PHE A CA 1
ATOM 3095 C C . PHE A 1 408 ? 11.399 -0.487 -7.525 1.00 92.62 408 PHE A C 1
ATOM 3097 O O . PHE A 1 408 ? 12.232 0.359 -7.853 1.00 92.62 408 PHE A O 1
ATOM 3104 N N . GLY A 1 409 ? 11.113 -0.738 -6.245 1.00 90.38 409 GLY A N 1
ATOM 3105 C CA . GLY A 1 409 ? 11.803 -0.133 -5.111 1.00 90.38 409 GLY A CA 1
ATOM 3106 C C . GLY A 1 409 ? 13.306 -0.421 -5.094 1.00 90.38 409 GLY A C 1
ATOM 3107 O O . GLY A 1 409 ? 14.082 0.499 -4.843 1.00 90.38 409 GLY A O 1
ATOM 3108 N N . HIS A 1 410 ? 13.741 -1.627 -5.472 1.00 86.62 410 HIS A N 1
ATOM 3109 C CA . HIS A 1 410 ? 15.172 -1.931 -5.618 1.00 86.62 410 HIS A CA 1
ATOM 3110 C C . HIS A 1 410 ? 15.841 -1.067 -6.699 1.00 86.62 410 HIS A C 1
ATOM 3112 O O . HIS A 1 410 ? 16.924 -0.527 -6.491 1.00 86.62 410 HIS A O 1
ATOM 3118 N N . SER A 1 411 ? 15.195 -0.862 -7.850 1.00 90.19 411 SER A N 1
ATOM 3119 C CA . SER A 1 411 ? 15.748 0.001 -8.907 1.00 90.19 411 SER A CA 1
ATOM 3120 C C . SER A 1 411 ? 15.742 1.491 -8.541 1.00 90.19 411 SER A C 1
ATOM 3122 O O . SER A 1 411 ? 16.590 2.243 -9.020 1.00 90.19 411 SER A O 1
ATOM 3124 N N . ILE A 1 412 ? 14.826 1.923 -7.669 1.00 92.62 412 ILE A N 1
ATOM 3125 C CA . ILE A 1 412 ? 14.835 3.263 -7.063 1.00 92.62 412 ILE A CA 1
ATOM 3126 C C . ILE A 1 412 ? 16.012 3.410 -6.083 1.00 92.62 412 ILE A C 1
ATOM 3128 O O . ILE A 1 412 ? 16.682 4.443 -6.107 1.00 92.62 412 ILE A O 1
ATOM 3132 N N . ASP A 1 413 ? 16.302 2.378 -5.282 1.00 88.88 413 ASP A N 1
ATOM 3133 C CA . ASP A 1 413 ? 17.449 2.337 -4.361 1.00 88.88 413 ASP A CA 1
ATOM 3134 C C . ASP A 1 413 ? 18.768 2.561 -5.114 1.00 88.88 413 ASP A C 1
ATOM 3136 O O . ASP A 1 413 ? 19.476 3.541 -4.864 1.00 88.88 413 ASP A O 1
ATOM 3140 N N . PHE A 1 414 ? 19.013 1.725 -6.134 1.00 85.81 414 PHE A N 1
ATOM 3141 C CA . PHE A 1 414 ? 20.198 1.779 -6.999 1.00 85.81 414 PHE A CA 1
ATOM 3142 C C . PHE A 1 414 ? 20.429 3.137 -7.674 1.00 85.81 414 PHE A C 1
ATOM 3144 O O . PHE A 1 414 ? 21.578 3.485 -7.939 1.00 85.81 414 PHE A O 1
ATOM 3151 N N . LYS A 1 415 ? 19.367 3.883 -8.009 1.00 89.31 415 LYS A N 1
ATOM 3152 C CA . LYS A 1 415 ? 19.487 5.153 -8.745 1.00 89.31 415 LYS A CA 1
ATOM 3153 C C . LYS A 1 415 ? 19.605 6.391 -7.860 1.00 89.31 415 LYS A C 1
ATOM 3155 O O . LYS A 1 415 ? 20.078 7.413 -8.356 1.00 89.31 415 LYS A O 1
ATOM 3160 N N . TYR A 1 416 ? 19.144 6.344 -6.608 1.00 89.94 416 TYR A N 1
ATOM 3161 C CA . TYR A 1 416 ? 18.946 7.571 -5.828 1.00 89.94 416 TYR A CA 1
ATOM 3162 C C . TYR A 1 416 ? 19.438 7.549 -4.381 1.00 89.94 416 TYR A C 1
ATOM 3164 O O . TYR A 1 416 ? 19.804 8.618 -3.891 1.00 89.94 416 TYR A O 1
ATOM 3172 N N . ILE A 1 417 ? 19.374 6.418 -3.665 1.00 86.62 417 ILE A N 1
ATOM 3173 C CA . ILE A 1 417 ? 19.509 6.443 -2.196 1.00 86.62 417 ILE A CA 1
ATOM 3174 C C . ILE A 1 417 ? 20.296 5.280 -1.565 1.00 86.62 417 ILE A C 1
ATOM 3176 O O . ILE A 1 417 ? 20.292 5.181 -0.337 1.00 86.62 417 ILE A O 1
ATOM 3180 N N . SER A 1 418 ? 21.004 4.459 -2.347 1.00 80.62 418 SER A N 1
ATOM 3181 C CA . SER A 1 418 ? 21.819 3.320 -1.870 1.00 80.62 418 SER A CA 1
ATOM 3182 C C . SER A 1 418 ? 22.609 3.600 -0.581 1.00 80.62 418 SER A C 1
ATOM 3184 O O . SER A 1 418 ? 22.610 2.805 0.362 1.00 80.62 418 SER A O 1
ATOM 3186 N N . ASP A 1 419 ? 23.229 4.778 -0.508 1.00 79.75 419 ASP A N 1
ATOM 3187 C CA . ASP A 1 419 ? 24.088 5.214 0.598 1.00 79.75 419 ASP A CA 1
ATOM 3188 C C . ASP A 1 419 ? 23.293 5.497 1.891 1.00 79.75 419 ASP A C 1
ATOM 3190 O O . ASP A 1 419 ? 23.790 5.339 3.012 1.00 79.75 419 ASP A O 1
ATOM 3194 N N . GLN A 1 420 ? 22.029 5.904 1.748 1.00 77.56 420 GLN A N 1
ATOM 3195 C CA . GLN A 1 420 ? 21.101 6.131 2.857 1.00 77.56 420 GLN A CA 1
ATOM 3196 C C . GLN A 1 420 ? 20.437 4.824 3.303 1.00 77.56 420 GLN A C 1
ATOM 3198 O O . GLN A 1 420 ? 20.245 4.613 4.504 1.00 77.56 420 GLN A O 1
ATOM 3203 N N . THR A 1 421 ? 20.120 3.932 2.359 1.00 77.19 421 THR A N 1
ATOM 3204 C CA . THR A 1 421 ? 19.403 2.674 2.606 1.00 77.19 421 THR A CA 1
ATOM 3205 C C . THR A 1 421 ? 20.098 1.798 3.641 1.00 77.19 421 THR A C 1
ATOM 3207 O O . THR A 1 421 ? 19.468 1.388 4.620 1.00 77.19 421 THR A O 1
ATOM 3210 N N . MET A 1 422 ? 21.416 1.615 3.509 1.00 71.06 422 MET A N 1
ATOM 3211 C CA . MET A 1 422 ? 22.233 0.841 4.456 1.00 71.06 422 MET A CA 1
ATOM 3212 C C . MET A 1 422 ? 22.107 1.334 5.908 1.00 71.06 422 MET A C 1
ATOM 3214 O O . MET A 1 422 ? 22.088 0.526 6.834 1.00 71.06 422 MET A O 1
ATOM 3218 N N . ASN A 1 423 ? 21.968 2.648 6.106 1.00 73.81 423 ASN A N 1
ATOM 3219 C CA . ASN A 1 423 ? 21.923 3.288 7.423 1.00 73.81 423 ASN A CA 1
ATOM 3220 C C . ASN A 1 423 ? 20.501 3.429 7.999 1.00 73.81 423 ASN A C 1
ATOM 3222 O O . ASN A 1 423 ? 20.337 3.540 9.214 1.00 73.81 423 ASN A O 1
ATOM 3226 N N . LEU A 1 424 ? 19.470 3.461 7.146 1.00 71.56 424 LEU A N 1
ATOM 3227 C CA . LEU A 1 424 ? 18.084 3.748 7.544 1.00 71.56 424 LEU A CA 1
ATOM 3228 C C . LEU A 1 424 ? 17.155 2.528 7.524 1.00 71.56 424 LEU A C 1
ATOM 3230 O O . LEU A 1 424 ? 16.107 2.559 8.174 1.00 71.56 424 LEU A O 1
ATOM 3234 N N . PHE A 1 425 ? 17.516 1.464 6.803 1.00 70.69 425 PHE A N 1
ATOM 3235 C CA . PHE A 1 425 ? 16.673 0.277 6.617 1.00 70.69 425 PHE A CA 1
ATOM 3236 C C . PHE A 1 425 ? 17.340 -1.042 7.047 1.00 70.69 425 PHE A C 1
ATOM 3238 O O . PHE A 1 425 ? 16.683 -2.080 7.014 1.00 70.69 425 PHE A O 1
ATOM 3245 N N . GLY A 1 426 ? 18.594 -1.015 7.520 1.00 58.84 426 GLY A N 1
ATOM 3246 C CA . GLY A 1 426 ? 19.362 -2.190 7.965 1.00 58.84 426 GLY A CA 1
ATOM 3247 C C . GLY A 1 426 ? 18.934 -2.813 9.299 1.00 58.84 426 GLY A C 1
ATOM 3248 O O . GLY A 1 426 ? 19.740 -2.926 10.218 1.00 58.84 426 GLY A O 1
ATOM 3249 N N . GLY A 1 427 ? 17.658 -3.186 9.415 1.00 61.09 427 GLY A N 1
ATOM 3250 C CA . GLY A 1 427 ? 17.116 -3.944 10.544 1.00 61.09 427 GLY A CA 1
ATOM 3251 C C . GLY A 1 427 ? 17.369 -5.454 10.432 1.00 61.09 427 GLY A C 1
ATOM 3252 O O . GLY A 1 427 ? 18.375 -5.902 9.897 1.00 61.09 427 GLY A O 1
ATOM 3253 N N . ALA A 1 428 ? 16.422 -6.264 10.917 1.00 46.38 428 ALA A N 1
ATOM 3254 C CA . ALA A 1 428 ? 16.503 -7.734 10.887 1.00 46.38 428 ALA A CA 1
ATOM 3255 C C . ALA A 1 428 ? 16.337 -8.370 9.483 1.00 46.38 428 ALA A C 1
ATOM 3257 O O . ALA A 1 428 ? 16.338 -9.592 9.352 1.00 46.38 428 ALA A O 1
ATOM 3258 N N . ILE A 1 429 ? 16.170 -7.549 8.446 1.00 56.50 429 ILE A N 1
ATOM 3259 C CA . ILE A 1 429 ? 16.097 -7.922 7.029 1.00 56.50 429 ILE A CA 1
ATOM 3260 C C . ILE A 1 429 ? 17.183 -7.099 6.318 1.00 56.50 429 ILE A C 1
ATOM 3262 O O . ILE A 1 429 ? 17.514 -6.007 6.783 1.00 56.50 429 ILE A O 1
ATOM 3266 N N . SER A 1 430 ? 17.741 -7.604 5.211 1.00 65.06 430 SER A N 1
ATOM 3267 C CA . SER A 1 430 ? 18.708 -6.862 4.384 1.00 65.06 430 SER A CA 1
ATOM 3268 C C . SER A 1 430 ? 18.245 -5.410 4.141 1.00 65.06 430 SER A C 1
ATOM 3270 O O . SER A 1 430 ? 17.074 -5.216 3.808 1.00 65.06 430 SER A O 1
ATOM 3272 N N . PRO A 1 431 ? 19.119 -4.389 4.267 1.00 63.16 431 PRO A N 1
ATOM 3273 C CA . PRO A 1 431 ? 18.720 -2.986 4.118 1.00 63.16 431 PRO A CA 1
ATOM 3274 C C . PRO A 1 431 ? 17.979 -2.691 2.804 1.00 63.16 431 PRO A C 1
ATOM 3276 O O . PRO A 1 431 ? 16.984 -1.967 2.804 1.00 63.16 431 PRO A O 1
ATOM 3279 N N . VAL A 1 432 ? 18.432 -3.315 1.711 1.00 69.00 432 VAL A N 1
ATOM 3280 C CA . VAL A 1 432 ? 17.875 -3.198 0.350 1.00 69.00 432 VAL A CA 1
ATOM 3281 C C . VAL A 1 432 ? 16.426 -3.703 0.279 1.00 69.00 432 VAL A C 1
ATOM 3283 O O . VAL A 1 432 ? 15.566 -3.063 -0.324 1.00 69.00 432 VAL A O 1
ATOM 3286 N N . GLU A 1 433 ? 16.130 -4.812 0.960 1.00 74.94 433 GLU A N 1
ATOM 3287 C CA . GLU A 1 433 ? 14.770 -5.349 1.110 1.00 74.94 433 GLU A CA 1
ATOM 3288 C C . GLU A 1 433 ? 13.919 -4.426 1.987 1.00 74.94 433 GLU A C 1
ATOM 3290 O O . GLU A 1 433 ? 12.776 -4.112 1.663 1.00 74.94 433 GLU A O 1
ATOM 3295 N N . GLY A 1 434 ? 14.484 -3.955 3.106 1.00 76.50 434 GLY A N 1
ATOM 3296 C CA . GLY A 1 434 ? 13.802 -3.067 4.047 1.00 76.50 434 GLY A CA 1
ATOM 3297 C C . GLY A 1 434 ? 13.307 -1.775 3.391 1.00 76.50 434 GLY A C 1
ATOM 3298 O O . GLY A 1 434 ? 12.200 -1.320 3.690 1.00 76.50 434 GLY A O 1
ATOM 3299 N N . PHE A 1 435 ? 14.082 -1.210 2.462 1.00 85.19 435 PHE A N 1
ATOM 3300 C CA . PHE A 1 435 ? 13.659 -0.050 1.680 1.00 85.19 435 PHE A CA 1
ATOM 3301 C C . PHE A 1 435 ? 12.567 -0.383 0.653 1.00 85.19 435 PHE A C 1
ATOM 3303 O O . PHE A 1 435 ? 11.579 0.351 0.564 1.00 85.19 435 PHE A O 1
ATOM 3310 N N . ALA A 1 436 ? 12.689 -1.502 -0.067 1.00 84.69 436 ALA A N 1
ATOM 3311 C CA . ALA A 1 436 ? 11.668 -1.958 -1.008 1.00 84.69 436 ALA A CA 1
ATOM 3312 C C . ALA A 1 436 ? 10.316 -2.225 -0.311 1.00 84.69 436 ALA A C 1
ATOM 3314 O O . ALA A 1 436 ? 9.277 -1.738 -0.770 1.00 84.69 436 ALA A O 1
ATOM 3315 N N . TYR A 1 437 ? 10.327 -2.854 0.873 1.00 78.19 437 TYR A N 1
ATOM 3316 C CA . TYR A 1 437 ? 9.159 -2.934 1.762 1.00 78.19 437 TYR A CA 1
ATOM 3317 C C . TYR A 1 437 ? 8.656 -1.545 2.188 1.00 78.19 437 TYR A C 1
ATOM 3319 O O . TYR A 1 437 ? 7.451 -1.305 2.224 1.00 78.19 437 TYR A O 1
ATOM 3327 N N . GLY A 1 438 ? 9.553 -0.595 2.464 1.00 79.00 438 GLY A N 1
ATOM 3328 C CA . GLY A 1 438 ? 9.185 0.785 2.786 1.00 79.00 438 GLY A CA 1
ATOM 3329 C C . GLY A 1 438 ? 8.386 1.480 1.674 1.00 79.00 438 GLY A C 1
ATOM 3330 O O . GLY A 1 438 ? 7.338 2.071 1.948 1.00 79.00 438 GLY A O 1
ATOM 3331 N N . ILE A 1 439 ? 8.831 1.358 0.418 1.00 86.69 439 ILE A N 1
ATOM 3332 C CA . ILE A 1 439 ? 8.092 1.836 -0.765 1.00 86.69 439 ILE A CA 1
ATOM 3333 C C . ILE A 1 439 ? 6.760 1.093 -0.903 1.00 86.69 439 ILE A C 1
ATOM 3335 O O . ILE A 1 439 ? 5.720 1.716 -1.116 1.00 86.69 439 ILE A O 1
ATOM 3339 N N . GLN A 1 440 ? 6.767 -0.226 -0.726 1.00 81.12 440 GLN A N 1
ATOM 3340 C CA . GLN A 1 440 ? 5.568 -1.057 -0.776 1.00 81.12 440 GLN A CA 1
ATOM 3341 C C . GLN A 1 440 ? 4.492 -0.577 0.230 1.00 81.12 440 GLN A C 1
ATOM 3343 O O . GLN A 1 440 ? 3.328 -0.416 -0.144 1.00 81.12 440 GLN A O 1
ATOM 3348 N N . PHE A 1 441 ? 4.867 -0.248 1.474 1.00 74.06 441 PHE A N 1
ATOM 3349 C CA . PHE A 1 441 ? 3.947 0.329 2.468 1.00 74.06 441 PHE A CA 1
ATOM 3350 C C . PHE A 1 441 ? 3.510 1.760 2.117 1.00 74.06 441 PHE A C 1
ATOM 3352 O O . PHE A 1 441 ? 2.352 2.122 2.329 1.00 74.06 441 PHE A O 1
ATOM 3359 N N . TRP A 1 442 ? 4.398 2.579 1.540 1.00 78.69 442 TRP A N 1
ATOM 3360 C CA . TRP A 1 442 ? 4.056 3.929 1.070 1.00 78.69 442 TRP A CA 1
ATOM 3361 C C . TRP A 1 442 ? 2.959 3.922 -0.005 1.00 78.69 442 TRP A C 1
ATOM 3363 O O . TRP A 1 442 ? 2.120 4.826 -0.036 1.00 78.69 442 TRP A O 1
ATOM 3373 N N . PHE A 1 443 ? 2.931 2.879 -0.838 1.00 79.81 443 PHE A N 1
ATOM 3374 C CA . PHE A 1 443 ? 1.908 2.650 -1.860 1.00 79.81 443 PHE A CA 1
ATOM 3375 C C . PHE A 1 443 ? 0.745 1.737 -1.407 1.00 79.81 443 PHE A C 1
ATOM 3377 O O . PHE A 1 443 ? 0.013 1.188 -2.232 1.00 79.81 443 PHE A O 1
ATOM 3384 N N . GLY A 1 444 ? 0.515 1.626 -0.092 1.00 61.34 444 GLY A N 1
ATOM 3385 C CA . GLY A 1 444 ? -0.736 1.104 0.476 1.00 61.34 444 GLY A CA 1
ATOM 3386 C C . GLY A 1 444 ? -0.830 -0.416 0.639 1.00 61.34 444 GLY A C 1
ATOM 3387 O O . GLY A 1 444 ? -1.941 -0.945 0.739 1.00 61.34 444 GLY A O 1
ATOM 3388 N N . ALA A 1 445 ? 0.303 -1.118 0.684 1.00 60.91 445 ALA A N 1
ATOM 3389 C CA . ALA A 1 445 ? 0.339 -2.529 1.063 1.00 60.91 445 ALA A CA 1
ATOM 3390 C C . ALA A 1 445 ? 0.123 -2.740 2.579 1.00 60.91 445 ALA A C 1
ATOM 3392 O O . ALA A 1 445 ? 0.566 -1.913 3.383 1.00 60.91 445 ALA A O 1
ATOM 3393 N N . PRO A 1 446 ? -0.491 -3.861 3.004 1.00 46.56 446 PRO A N 1
ATOM 3394 C CA . PRO A 1 446 ? -0.677 -4.173 4.418 1.00 46.56 446 PRO A CA 1
ATOM 3395 C C . PRO A 1 446 ? 0.617 -4.582 5.130 1.00 46.56 446 PRO A C 1
ATOM 3397 O O . PRO A 1 446 ? 1.540 -5.129 4.531 1.00 46.56 446 PRO A O 1
ATOM 3400 N N . GLY A 1 447 ? 0.600 -4.457 6.460 1.00 45.41 447 GLY A N 1
ATOM 3401 C CA . GLY A 1 447 ? 1.434 -5.279 7.346 1.00 45.41 447 GLY A CA 1
ATOM 3402 C C . GLY A 1 447 ? 2.751 -4.674 7.834 1.00 45.41 447 GLY A C 1
ATOM 3403 O O . GLY A 1 447 ? 3.482 -5.368 8.535 1.00 45.41 447 GLY A O 1
ATOM 3404 N N . GLY A 1 448 ? 3.051 -3.407 7.534 1.00 50.00 448 GLY A N 1
ATOM 3405 C CA . GLY A 1 448 ? 4.271 -2.747 8.007 1.00 50.00 448 GLY A CA 1
ATOM 3406 C C . GLY A 1 448 ? 4.077 -1.311 8.483 1.00 50.00 448 GLY A C 1
ATOM 3407 O O . GLY A 1 448 ? 3.123 -0.628 8.115 1.00 50.00 448 GLY A O 1
ATOM 3408 N N . THR A 1 449 ? 5.012 -0.847 9.313 1.00 53.00 449 THR A N 1
ATOM 3409 C CA . THR A 1 449 ? 5.049 0.523 9.842 1.00 53.00 449 THR A CA 1
ATOM 3410 C C . THR A 1 449 ? 6.418 1.144 9.607 1.00 53.00 449 THR A C 1
ATOM 3412 O O . THR A 1 449 ? 7.425 0.613 10.073 1.00 53.00 449 THR A O 1
ATOM 3415 N N . LEU A 1 450 ? 6.448 2.298 8.944 1.00 62.59 450 LEU A N 1
ATOM 3416 C CA . LEU A 1 450 ? 7.656 3.103 8.773 1.00 62.59 450 LEU A CA 1
ATOM 3417 C C . LEU A 1 450 ? 8.022 3.800 10.091 1.00 62.59 450 LEU A C 1
ATOM 3419 O O . LEU A 1 450 ? 7.155 4.356 10.770 1.00 62.59 450 LEU A O 1
ATOM 3423 N N . THR A 1 451 ? 9.309 3.841 10.433 1.00 74.38 451 THR A N 1
ATOM 3424 C CA . THR A 1 451 ? 9.798 4.764 11.472 1.00 74.38 451 THR A CA 1
ATOM 3425 C C . THR A 1 451 ? 9.708 6.217 10.978 1.00 74.38 451 THR A C 1
ATOM 3427 O O . THR A 1 451 ? 9.751 6.447 9.767 1.00 74.38 451 THR A O 1
ATOM 3430 N N . PRO A 1 452 ? 9.669 7.233 11.864 1.00 77.88 452 PRO A N 1
ATOM 3431 C CA . PRO A 1 452 ? 9.615 8.637 11.440 1.00 77.88 452 PRO A CA 1
ATOM 3432 C C . PRO A 1 452 ? 10.759 9.060 10.504 1.00 77.88 452 PRO A C 1
ATOM 3434 O O . PRO A 1 452 ? 10.551 9.895 9.630 1.00 77.88 452 PRO A O 1
ATOM 3437 N N . LYS A 1 453 ? 11.953 8.459 10.643 1.00 79.50 453 LYS A N 1
ATOM 3438 C CA . LYS A 1 453 ? 13.102 8.708 9.753 1.00 79.50 453 LYS A CA 1
ATOM 3439 C C . LYS A 1 453 ? 12.880 8.126 8.353 1.00 79.50 453 LYS A C 1
ATOM 3441 O O . LYS A 1 453 ? 13.098 8.818 7.365 1.00 79.50 453 LYS A O 1
ATOM 3446 N N . GLN A 1 454 ? 12.403 6.885 8.269 1.00 81.81 454 GLN A N 1
ATOM 3447 C CA . GLN A 1 454 ? 12.085 6.232 6.994 1.00 81.81 454 GLN A CA 1
ATOM 3448 C C . GLN A 1 454 ? 10.910 6.931 6.293 1.00 81.81 454 GLN A C 1
ATOM 3450 O O . GLN A 1 454 ? 10.948 7.157 5.087 1.00 81.81 454 GLN A O 1
ATOM 3455 N N . GLU A 1 455 ? 9.886 7.344 7.047 1.00 80.44 455 GLU A N 1
ATOM 3456 C CA . GLU A 1 455 ? 8.757 8.096 6.497 1.00 80.44 455 GLU A CA 1
ATOM 3457 C C . GLU A 1 455 ? 9.173 9.495 6.005 1.00 80.44 455 GLU A C 1
ATOM 3459 O O . GLU A 1 455 ? 8.620 9.971 5.017 1.00 80.44 455 GLU A O 1
ATOM 3464 N N . ALA A 1 456 ? 10.149 10.147 6.651 1.00 83.31 456 ALA A N 1
ATOM 3465 C CA . ALA A 1 456 ? 10.701 11.419 6.185 1.00 83.31 456 ALA A CA 1
ATOM 3466 C C . ALA A 1 456 ? 11.413 11.275 4.828 1.00 83.31 456 ALA A C 1
ATOM 3468 O O . ALA A 1 456 ? 11.133 12.058 3.923 1.00 83.31 456 ALA A O 1
ATOM 3469 N N . VAL A 1 457 ? 12.241 10.237 4.645 1.00 88.62 457 VAL A N 1
ATOM 3470 C CA . VAL A 1 457 ? 12.882 9.955 3.345 1.00 88.62 457 VAL A CA 1
ATOM 3471 C C . VAL A 1 457 ? 11.843 9.658 2.265 1.00 88.62 457 VAL A C 1
ATOM 3473 O O . VAL A 1 457 ? 11.934 10.194 1.166 1.00 88.62 457 VAL A O 1
ATOM 3476 N N . LEU A 1 458 ? 10.799 8.880 2.567 1.00 87.38 458 LEU A N 1
ATOM 3477 C CA . LEU A 1 458 ? 9.750 8.597 1.581 1.00 87.38 458 LEU A CA 1
ATOM 3478 C C . LEU A 1 458 ? 8.865 9.822 1.265 1.00 87.38 458 LEU A C 1
ATOM 3480 O O . LEU A 1 458 ? 8.395 9.938 0.136 1.00 87.38 458 LEU A O 1
ATOM 3484 N N . LYS A 1 459 ? 8.708 10.776 2.199 1.00 87.38 459 LYS A N 1
ATOM 3485 C CA . LYS A 1 459 ? 8.098 12.105 1.953 1.00 87.38 459 LYS A CA 1
ATOM 3486 C C . LYS A 1 459 ? 8.960 13.006 1.066 1.00 87.38 459 LYS A C 1
ATOM 3488 O O . LYS A 1 459 ? 8.425 13.864 0.371 1.00 87.38 459 LYS A O 1
ATOM 3493 N N . GLU A 1 460 ? 10.278 12.835 1.098 1.00 91.88 460 GLU A N 1
ATOM 3494 C CA . GLU A 1 460 ? 11.209 13.548 0.221 1.00 91.88 460 GLU A CA 1
ATOM 3495 C C . GLU A 1 460 ? 11.239 12.918 -1.181 1.00 91.88 460 GLU A C 1
ATOM 3497 O O . GLU A 1 460 ? 11.212 13.625 -2.190 1.00 91.88 460 GLU A O 1
ATOM 3502 N N . LEU A 1 461 ? 11.235 11.582 -1.232 1.00 93.00 461 LEU A N 1
ATOM 3503 C CA . LEU A 1 461 ? 11.246 10.773 -2.448 1.00 93.00 461 LEU A CA 1
ATOM 3504 C C . LEU A 1 461 ? 9.930 10.832 -3.228 1.00 93.00 461 LEU A C 1
ATOM 3506 O O . LEU A 1 461 ? 9.963 10.795 -4.456 1.00 93.00 461 LEU A O 1
ATOM 3510 N N . PHE A 1 462 ? 8.785 10.961 -2.551 1.00 92.56 462 PHE A N 1
ATOM 3511 C CA . PHE A 1 462 ? 7.467 11.003 -3.181 1.00 92.56 462 PHE A CA 1
ATOM 3512 C C . PHE A 1 462 ? 6.616 12.185 -2.705 1.00 92.56 462 PHE A C 1
ATOM 3514 O O . PHE A 1 462 ? 6.263 12.310 -1.536 1.00 92.56 462 PHE A O 1
ATOM 3521 N N . THR A 1 463 ? 6.164 12.989 -3.666 1.00 88.38 463 THR A N 1
ATOM 3522 C CA . THR A 1 463 ? 5.231 14.115 -3.477 1.00 88.38 463 THR A CA 1
ATOM 3523 C C . THR A 1 463 ? 3.854 13.701 -2.948 1.00 88.38 463 THR A C 1
ATOM 3525 O O . THR A 1 463 ? 3.130 14.526 -2.397 1.00 88.38 463 THR A O 1
ATOM 3528 N N . SER A 1 464 ? 3.453 12.440 -3.139 1.00 79.06 464 SER A N 1
ATOM 3529 C CA . SER A 1 464 ? 2.164 11.905 -2.689 1.00 79.06 464 SER A CA 1
ATOM 3530 C C . SER A 1 464 ? 2.179 10.375 -2.582 1.00 79.06 464 SER A C 1
ATOM 3532 O O . SER A 1 464 ? 3.109 9.708 -3.040 1.00 79.06 464 SER A O 1
ATOM 3534 N N . ARG A 1 465 ? 1.127 9.815 -1.974 1.00 79.56 465 ARG A N 1
ATOM 3535 C CA . ARG A 1 465 ? 0.846 8.370 -1.932 1.00 79.56 465 ARG A CA 1
ATOM 3536 C C . ARG A 1 465 ? -0.151 7.971 -3.023 1.00 79.56 465 ARG A C 1
ATOM 3538 O O . ARG A 1 465 ? -0.805 8.821 -3.632 1.00 79.56 465 ARG A O 1
ATOM 3545 N N . ALA A 1 466 ? -0.272 6.670 -3.249 1.00 75.38 466 ALA A N 1
ATOM 3546 C CA . ALA A 1 466 ? -1.356 6.045 -4.000 1.00 75.38 466 ALA A CA 1
ATOM 3547 C C . ALA A 1 466 ? -1.564 4.617 -3.484 1.00 75.38 466 ALA A C 1
ATOM 3549 O O . ALA A 1 466 ? -0.724 4.101 -2.758 1.00 75.38 466 ALA A O 1
ATOM 3550 N N . THR A 1 467 ? -2.651 3.971 -3.889 1.00 74.56 467 THR A N 1
ATOM 3551 C CA . THR A 1 467 ? -2.866 2.530 -3.696 1.00 74.56 467 THR A CA 1
ATOM 3552 C C . THR A 1 467 ? -3.378 1.970 -5.011 1.00 74.56 467 THR A C 1
ATOM 3554 O O . THR A 1 467 ? -4.119 2.665 -5.707 1.00 74.56 467 THR A O 1
ATOM 3557 N N . PHE A 1 468 ? -2.999 0.750 -5.379 1.00 81.00 468 PHE A N 1
ATOM 3558 C CA . PHE A 1 468 ? -3.344 0.174 -6.681 1.00 81.00 468 PHE A CA 1
ATOM 3559 C C . PHE A 1 468 ? -4.381 -0.948 -6.550 1.00 81.00 468 PHE A C 1
ATOM 3561 O O . PHE A 1 468 ? -4.328 -1.755 -5.624 1.00 81.00 468 PHE A O 1
ATOM 3568 N N . SER A 1 469 ? -5.341 -0.995 -7.475 1.00 77.06 469 SER A N 1
ATOM 3569 C CA . SER A 1 469 ? -6.435 -1.972 -7.472 1.00 77.06 469 SER A CA 1
ATOM 3570 C C . SER A 1 469 ? -6.184 -3.129 -8.441 1.00 77.06 469 SER A C 1
ATOM 3572 O O . SER A 1 469 ? -5.775 -2.908 -9.580 1.00 77.06 469 SER A O 1
ATOM 3574 N N . CYS A 1 470 ? -6.522 -4.350 -8.012 1.00 77.75 470 CYS A N 1
ATOM 3575 C CA . CYS A 1 470 ? -6.600 -5.542 -8.868 1.00 77.75 470 CYS A CA 1
ATOM 3576 C C . CYS A 1 470 ? -7.841 -5.582 -9.780 1.00 77.75 470 CYS A C 1
ATOM 3578 O O . CYS A 1 470 ? -8.002 -6.499 -10.584 1.00 77.75 470 CYS A O 1
ATOM 3580 N N . GLU A 1 471 ? -8.743 -4.607 -9.660 1.00 76.19 471 GLU A N 1
ATOM 3581 C CA . GLU A 1 471 ? -9.943 -4.526 -10.485 1.00 76.19 471 GLU A CA 1
ATOM 3582 C C . GLU A 1 471 ? -9.606 -4.299 -11.969 1.00 76.19 471 GLU A C 1
ATOM 3584 O O . GLU A 1 471 ? -8.819 -3.418 -12.315 1.00 76.19 471 GLU A O 1
ATOM 3589 N N . GLY A 1 472 ? -10.235 -5.089 -12.844 1.00 77.88 472 GLY A N 1
ATOM 3590 C CA . GLY A 1 472 ? -10.019 -5.056 -14.293 1.00 77.88 472 GLY A CA 1
ATOM 3591 C C . GLY A 1 472 ? -8.923 -5.999 -14.800 1.00 77.88 472 GLY A C 1
ATOM 3592 O O . GLY A 1 472 ? -8.784 -6.144 -16.014 1.00 77.88 472 GLY A O 1
ATOM 3593 N N . TYR A 1 473 ? -8.174 -6.667 -13.914 1.00 85.94 473 TYR A N 1
ATOM 3594 C CA . TYR A 1 473 ? -7.160 -7.636 -14.328 1.00 85.94 473 TYR A CA 1
ATOM 3595 C C . TYR A 1 473 ? -7.777 -8.837 -15.068 1.00 85.94 473 TYR A C 1
ATOM 3597 O O . TYR A 1 473 ? -8.801 -9.384 -14.654 1.00 85.94 473 TYR A O 1
ATOM 3605 N N . ARG A 1 474 ? -7.147 -9.237 -16.179 1.00 85.50 474 ARG A N 1
ATOM 3606 C CA . ARG A 1 474 ? -7.540 -10.365 -17.039 1.00 85.50 474 ARG A CA 1
ATOM 3607 C C . ARG A 1 474 ? -6.306 -11.270 -17.271 1.00 85.50 474 ARG A C 1
ATOM 3609 O O . ARG A 1 474 ? -5.507 -10.921 -18.146 1.00 85.50 474 ARG A O 1
ATOM 3616 N N . PRO A 1 475 ? -6.118 -12.328 -16.450 1.00 79.88 475 PRO A N 1
ATOM 3617 C CA . PRO A 1 475 ? -4.983 -13.265 -16.510 1.00 79.88 475 PRO A CA 1
ATOM 3618 C C . PRO A 1 475 ? -5.035 -14.257 -17.682 1.00 79.88 475 PRO A C 1
ATOM 3620 O O . PRO A 1 475 ? -6.053 -14.270 -18.411 1.00 79.88 475 PRO A O 1
#